Protein AF-0000000083340464 (afdb_homodimer)

Secondary structure (DSSP, 8-state):
----------PPEEEEE-S-HHHHHHHHHHHHHTT-EEEEESSHHHHHHHHHHS--SEEEEES--TTSTTSSHHHHHHHHHHHHH-TTSEEEEEE-S-HHHHHHHHHHTT-SEEEESSPPHHHHHHHHHHHHHHHHHHHHIIIII-EEEEEEEEETTSTTHHHHHHHHHHHHHHHHHHTTT-HHHHHHHHT--HHHHHHHHHHHT-----/----------PPEEEEE-S-HHHHHHHHHHHHHTT-EEEEESSHHHHHHHHHHS--SEEEEES--TTSTTSSHHHHHHHHHHHHH-TTSEEEEEE-S-HHHHHHHHHHTT-SEEEESSPPHHHHHHHHHHHHHHHHHHHHIIIII-EEEEEEEEETTSTTHHHHHHHHHHHHHHHHHHTTT-HHHHHHHHT--HHHHHHHHHHHT-----

Nearest PDB structures (foldseek):
  5m7p-assembly1_A  TM=7.032E-01  e=2.069E-09  Brucella abortus str. 2308 A
  5m7o-assembly1_A  TM=7.771E-01  e=8.659E-09  Brucella abortus str. 2308 A
  5m7n-assembly1_A  TM=7.773E-01  e=1.099E-08  Brucella abortus str. 2308 A
  7cci-assembly1_A  TM=8.275E-01  e=5.982E-07  Acinetobacter baumannii
  7qzo-assembly1_A  TM=8.205E-01  e=2.359E-06  Pseudomonas aeruginosa

Structure (mmCIF, N/CA/C/O backbone):
data_AF-0000000083340464-model_v1
#
loop_
_entity.id
_entity.type
_entity.pdbx_description
1 polymer 'Response regulator'
#
loop_
_atom_site.group_PDB
_atom_site.id
_atom_site.type_symbol
_atom_site.label_atom_id
_atom_site.label_alt_id
_atom_site.label_comp_id
_atom_site.label_asym_id
_atom_site.label_entity_id
_atom_site.label_seq_id
_atom_site.pdbx_PDB_ins_code
_atom_site.Cartn_x
_atom_site.Cartn_y
_atom_site.Cartn_z
_atom_site.occupancy
_atom_site.B_iso_or_equiv
_atom_site.auth_seq_id
_atom_site.auth_comp_id
_atom_site.auth_asym_id
_atom_site.auth_atom_id
_atom_site.pdbx_PDB_model_num
ATOM 1 N N . MET A 1 1 ? -14.797 1.059 -47.469 1 30.67 1 MET A N 1
ATOM 2 C CA . MET A 1 1 ? -13.609 0.637 -46.719 1 30.67 1 MET A CA 1
ATOM 3 C C . MET A 1 1 ? -13.883 0.568 -45.219 1 30.67 1 MET A C 1
ATOM 5 O O . MET A 1 1 ? -14.227 1.576 -44.594 1 30.67 1 MET A O 1
ATOM 9 N N . ARG A 1 2 ? -14.383 -0.625 -44.656 1 30.91 2 ARG A N 1
ATOM 10 C CA . ARG A 1 2 ? -15.062 -0.933 -43.406 1 30.91 2 ARG A CA 1
ATOM 11 C C . ARG A 1 2 ? -14.148 -0.709 -42.219 1 30.91 2 ARG A C 1
ATOM 13 O O . ARG A 1 2 ? -13.055 -1.275 -42.156 1 30.91 2 ARG A O 1
ATOM 20 N N . VAL A 1 3 ? -14.125 0.459 -41.594 1 32.47 3 VAL A N 1
ATOM 21 C CA . VAL A 1 3 ? -13.391 0.96 -40.438 1 32.47 3 VAL A CA 1
ATOM 22 C C . VAL A 1 3 ? -13.609 0.028 -39.25 1 32.47 3 VAL A C 1
ATOM 24 O O . VAL A 1 3 ? -14.711 -0.052 -38.688 1 32.47 3 VAL A O 1
ATOM 27 N N . THR A 1 4 ? -13.328 -1.25 -39.281 1 31.09 4 THR A N 1
ATOM 28 C CA . THR A 1 4 ? -13.523 -2.193 -38.188 1 31.09 4 THR A CA 1
ATOM 29 C C . THR A 1 4 ? -12.773 -1.744 -36.938 1 31.09 4 THR A C 1
ATOM 31 O O . THR A 1 4 ? -11.578 -2.023 -36.781 1 31.09 4 THR A O 1
ATOM 34 N N . LYS A 1 5 ? -12.742 -0.488 -36.562 1 34.06 5 LYS A N 1
ATOM 35 C CA . LYS A 1 5 ? -12.102 -0.04 -35.312 1 34.06 5 LYS A CA 1
ATOM 36 C C . LYS A 1 5 ? -12.453 -0.958 -34.156 1 34.06 5 LYS A C 1
ATOM 38 O O . LYS A 1 5 ? -12.719 -0.489 -33.031 1 34.06 5 LYS A O 1
ATOM 43 N N . PHE A 1 6 ? -13.039 -2.162 -34.312 1 34.94 6 PHE A N 1
ATOM 44 C CA . PHE A 1 6 ? -13.445 -2.871 -33.094 1 34.94 6 PHE A CA 1
ATOM 45 C C . PHE A 1 6 ? -12.312 -2.896 -32.062 1 34.94 6 PHE A C 1
ATOM 47 O O . PHE A 1 6 ? -11.336 -3.629 -32.25 1 34.94 6 PHE A O 1
ATOM 54 N N . GLY A 1 7 ? -11.656 -1.987 -31.719 1 39.31 7 GLY A N 1
ATOM 55 C CA . GLY A 1 7 ? -10.664 -1.968 -30.641 1 39.31 7 GLY A CA 1
ATOM 56 C C . GLY A 1 7 ? -11.023 -2.875 -29.484 1 39.31 7 GLY A C 1
ATOM 57 O O . GLY A 1 7 ? -11.945 -2.578 -28.719 1 39.31 7 GLY A O 1
ATOM 58 N N . TRP A 1 8 ? -11.062 -4.223 -29.391 1 41.44 8 TRP A N 1
ATOM 59 C CA . TRP A 1 8 ? -11.438 -5.312 -28.5 1 41.44 8 TRP A CA 1
ATOM 60 C C . TRP A 1 8 ? -11.023 -4.996 -27.062 1 41.44 8 TRP A C 1
ATOM 62 O O . TRP A 1 8 ? -9.836 -4.855 -26.766 1 41.44 8 TRP A O 1
ATOM 72 N N . SER A 1 9 ? -11.594 -4.098 -26.375 1 53.41 9 SER A N 1
ATOM 73 C CA . SER A 1 9 ? -11.477 -3.836 -24.938 1 53.41 9 SER A CA 1
ATOM 74 C C . SER A 1 9 ? -11.242 -5.125 -24.172 1 53.41 9 SER A C 1
ATOM 76 O O . SER A 1 9 ? -12.086 -6.023 -24.172 1 53.41 9 SER A O 1
ATOM 78 N N . LEU A 1 10 ? -10.094 -5.801 -24.094 1 69.94 10 LEU A N 1
ATOM 79 C CA . LEU A 1 10 ? -9.734 -7.105 -23.547 1 69.94 10 LEU A CA 1
ATOM 80 C C . LEU A 1 10 ? -10.305 -7.289 -22.141 1 69.94 10 LEU A C 1
ATOM 82 O O . LEU A 1 10 ? -10.266 -6.363 -21.328 1 69.94 10 LEU A O 1
ATOM 86 N N . ILE A 1 11 ? -11.32 -8.203 -22.047 1 87.5 11 ILE A N 1
ATOM 87 C CA . ILE A 1 11 ? -11.953 -8.594 -20.797 1 87.5 11 ILE A CA 1
ATOM 88 C C . ILE A 1 11 ? -10.883 -8.922 -19.766 1 87.5 11 ILE A C 1
ATOM 90 O O . ILE A 1 11 ? -9.945 -9.672 -20.047 1 87.5 11 ILE A O 1
ATOM 94 N N . VAL A 1 12 ? -11.008 -8.281 -18.641 1 94.94 12 VAL A N 1
ATOM 95 C CA . VAL A 1 12 ? -10.031 -8.477 -17.578 1 94.94 12 VAL A CA 1
ATOM 96 C C . VAL A 1 12 ? -10.258 -9.828 -16.906 1 94.94 12 VAL A C 1
ATOM 98 O O . VAL A 1 12 ? -11.375 -10.141 -16.5 1 94.94 12 VAL A O 1
ATOM 101 N N . LYS A 1 13 ? -9.234 -10.625 -16.891 1 97.25 13 LYS A N 1
ATOM 102 C CA . LYS A 1 13 ? -9.281 -11.898 -16.188 1 97.25 13 LYS A CA 1
ATOM 103 C C . LYS A 1 13 ? -9.047 -11.711 -14.688 1 97.25 13 LYS A C 1
ATOM 105 O O . LYS A 1 13 ? -8.156 -10.953 -14.289 1 97.25 13 LYS A O 1
ATOM 110 N N . VAL A 1 14 ? -9.883 -12.359 -13.883 1 98.25 14 VAL A N 1
ATOM 111 C CA . VAL A 1 14 ? -9.734 -12.352 -12.43 1 98.25 14 VAL A CA 1
ATOM 112 C C . VAL A 1 14 ? -9.617 -13.781 -11.914 1 98.25 14 VAL A C 1
ATOM 114 O O . VAL A 1 14 ? -10.461 -14.633 -12.219 1 98.25 14 VAL A O 1
ATOM 117 N N . LEU A 1 15 ? -8.523 -14.062 -11.188 1 98.56 15 LEU A N 1
ATOM 118 C CA . LEU A 1 15 ? -8.359 -15.391 -10.602 1 98.56 15 LEU A CA 1
ATOM 119 C C . LEU A 1 15 ? -9.109 -15.5 -9.281 1 98.56 15 LEU A C 1
ATOM 121 O O . LEU A 1 15 ? -8.984 -14.633 -8.414 1 98.56 15 LEU A O 1
ATOM 125 N N . ILE A 1 16 ? -9.938 -16.5 -9.203 1 98.31 16 ILE A N 1
ATOM 126 C CA . ILE A 1 16 ? -10.625 -16.844 -7.961 1 98.31 16 ILE A CA 1
ATOM 127 C C . ILE A 1 16 ? -10.023 -18.109 -7.363 1 98.31 16 ILE A C 1
ATOM 129 O O . ILE A 1 16 ? -9.961 -19.141 -8.023 1 98.31 16 ILE A O 1
ATOM 133 N N . VAL A 1 17 ? -9.586 -18 -6.078 1 97.88 17 VAL A N 1
ATOM 134 C CA . VAL A 1 17 ? -9.008 -19.156 -5.383 1 97.88 17 VAL A CA 1
ATOM 135 C C . VAL A 1 17 ? -9.883 -19.516 -4.184 1 97.88 17 VAL A C 1
ATOM 137 O O . VAL A 1 17 ? -9.938 -18.781 -3.197 1 97.88 17 VAL A O 1
ATOM 140 N N . ASP A 1 18 ? -10.531 -20.609 -4.277 1 96.06 18 ASP A N 1
ATOM 141 C CA . ASP A 1 18 ? -11.453 -21.078 -3.248 1 96.06 18 ASP A CA 1
ATOM 142 C C . ASP A 1 18 ? -11.719 -22.578 -3.395 1 96.06 18 ASP A C 1
ATOM 144 O O . ASP A 1 18 ? -11.984 -23.062 -4.496 1 96.06 18 ASP A O 1
ATOM 148 N N . ASP A 1 19 ? -11.664 -23.25 -2.248 1 95.19 19 ASP A N 1
ATOM 149 C CA . ASP A 1 19 ? -11.828 -24.688 -2.332 1 95.19 19 ASP A CA 1
ATOM 150 C C . ASP A 1 19 ? -13.305 -25.078 -2.412 1 95.19 19 ASP A C 1
ATOM 152 O O . ASP A 1 19 ? -13.641 -26.188 -2.801 1 95.19 19 ASP A O 1
ATOM 156 N N . ASP A 1 20 ? -14.203 -24.203 -2.018 1 93.88 20 ASP A N 1
ATOM 157 C CA . ASP A 1 20 ? -15.641 -24.484 -2.037 1 93.88 20 ASP A CA 1
ATOM 158 C C . ASP A 1 20 ? -16.234 -24.156 -3.402 1 93.88 20 ASP A C 1
ATOM 160 O O . ASP A 1 20 ? -16.391 -23 -3.762 1 93.88 20 ASP A O 1
ATOM 164 N N . PRO A 1 21 ? -16.672 -25.203 -4.109 1 95.81 21 PRO A N 1
ATOM 165 C CA . PRO A 1 21 ? -17.156 -24.953 -5.469 1 95.81 21 PRO A CA 1
ATOM 166 C C . PRO A 1 21 ? -18.391 -24.062 -5.496 1 95.81 21 PRO A C 1
ATOM 168 O O . PRO A 1 21 ? -18.594 -23.297 -6.449 1 95.81 21 PRO A O 1
ATOM 171 N N . ALA A 1 22 ? -19.203 -24.094 -4.48 1 94.81 22 ALA A N 1
ATOM 172 C CA . ALA A 1 22 ? -20.406 -23.266 -4.434 1 94.81 22 ALA A CA 1
ATOM 173 C C . ALA A 1 22 ? -20.047 -21.781 -4.285 1 94.81 22 ALA A C 1
ATOM 175 O O . ALA A 1 22 ? -20.578 -20.938 -5.004 1 94.81 22 ALA A O 1
ATOM 176 N N . LEU A 1 23 ? -19.156 -21.5 -3.365 1 92 23 LEU A N 1
ATOM 177 C CA . LEU A 1 23 ? -18.734 -20.125 -3.15 1 92 23 LEU A CA 1
ATOM 178 C C . LEU A 1 23 ? -17.969 -19.609 -4.359 1 92 23 LEU A C 1
ATOM 180 O O . LEU A 1 23 ? -18.172 -18.469 -4.789 1 92 23 LEU A O 1
ATOM 184 N N . ARG A 1 24 ? -17.047 -20.438 -4.871 1 95.12 24 ARG A N 1
ATOM 185 C CA . ARG A 1 24 ? -16.266 -20.062 -6.047 1 95.12 24 ARG A CA 1
ATOM 186 C C . ARG A 1 24 ? -17.188 -19.75 -7.227 1 95.12 24 ARG A C 1
ATOM 188 O O . ARG A 1 24 ? -16.969 -18.75 -7.934 1 95.12 24 ARG A O 1
ATOM 195 N N . GLY A 1 25 ? -18.219 -20.547 -7.395 1 95.25 25 GLY A N 1
ATOM 196 C CA . GLY A 1 25 ? -19.188 -20.328 -8.453 1 95.25 25 GLY A CA 1
ATOM 197 C C . GLY A 1 25 ? -19.969 -19.047 -8.281 1 95.25 25 GLY A C 1
ATOM 198 O O . GLY A 1 25 ? -20.219 -18.328 -9.25 1 95.25 25 GLY A O 1
ATOM 199 N N . MET A 1 26 ? -20.375 -18.75 -7.098 1 93.81 26 MET A N 1
ATOM 200 C CA . MET A 1 26 ? -21.109 -17.516 -6.797 1 93.81 26 MET A CA 1
ATOM 201 C C . MET A 1 26 ? -20.266 -16.297 -7.121 1 93.81 26 MET A C 1
ATOM 203 O O . MET A 1 26 ? -20.75 -15.344 -7.738 1 93.81 26 MET A O 1
ATOM 207 N N . VAL A 1 27 ? -19.016 -16.344 -6.723 1 95.5 27 VAL A N 1
ATOM 208 C CA . VAL A 1 27 ? -18.109 -15.227 -7 1 95.5 27 VAL A CA 1
ATOM 209 C C . VAL A 1 27 ? -17.891 -15.102 -8.508 1 95.5 27 VAL A C 1
ATOM 211 O O . VAL A 1 27 ? -17.906 -14 -9.055 1 95.5 27 VAL A O 1
ATOM 214 N N . ALA A 1 28 ? -17.719 -16.234 -9.172 1 96.94 28 ALA A N 1
ATOM 215 C CA . ALA A 1 28 ? -17.516 -16.25 -10.625 1 96.94 28 ALA A CA 1
ATOM 216 C C . ALA A 1 28 ? -18.703 -15.602 -11.344 1 96.94 28 ALA A C 1
ATOM 218 O O . ALA A 1 28 ? -18.5 -14.789 -12.25 1 96.94 28 ALA A O 1
ATOM 219 N N . LEU A 1 29 ? -19.844 -15.93 -10.922 1 95.19 29 LEU A N 1
ATOM 220 C CA . LEU A 1 29 ? -21.047 -15.359 -11.531 1 95.19 29 LEU A CA 1
ATOM 221 C C . LEU A 1 29 ? -21.109 -13.852 -11.32 1 95.19 29 LEU A C 1
ATOM 223 O O . LEU A 1 29 ? -21.422 -13.102 -12.25 1 95.19 29 LEU A O 1
ATOM 227 N N . SER A 1 30 ? -20.797 -13.484 -10.117 1 93.38 30 SER A N 1
ATOM 228 C CA . SER A 1 30 ? -20.781 -12.055 -9.812 1 93.38 30 SER A CA 1
ATOM 229 C C . SER A 1 30 ? -19.781 -11.32 -10.711 1 93.38 30 SER A C 1
ATOM 231 O O . SER A 1 30 ? -20.078 -10.219 -11.188 1 93.38 30 SER A O 1
ATOM 233 N N . LEU A 1 31 ? -18.625 -11.922 -10.969 1 94.94 31 LEU A N 1
ATOM 234 C CA . LEU A 1 31 ? -17.594 -11.328 -11.812 1 94.94 31 LEU A CA 1
ATOM 235 C C . LEU A 1 31 ? -18.062 -11.234 -13.266 1 94.94 31 LEU A C 1
ATOM 237 O O . LEU A 1 31 ? -17.891 -10.203 -13.914 1 94.94 31 LEU A O 1
ATOM 241 N N . GLU A 1 32 ? -18.641 -12.242 -13.711 1 95.06 32 GLU A N 1
ATOM 242 C CA . GLU A 1 32 ? -19.141 -12.258 -15.086 1 95.06 32 GLU A CA 1
ATOM 243 C C . GLU A 1 32 ? -20.188 -11.164 -15.305 1 95.06 32 GLU A C 1
ATOM 245 O O . GLU A 1 32 ? -20.156 -10.461 -16.312 1 95.06 32 GLU A O 1
ATOM 250 N N . LEU A 1 33 ? -21.047 -11.031 -14.359 1 91.38 33 LEU A N 1
ATOM 251 C CA . LEU A 1 33 ? -22.078 -10.016 -14.445 1 91.38 33 LEU A CA 1
ATOM 252 C C . LEU A 1 33 ? -21.484 -8.617 -14.469 1 91.38 33 LEU A C 1
ATOM 254 O O . LEU A 1 33 ? -22.062 -7.699 -15.07 1 91.38 33 LEU A O 1
ATOM 258 N N . ALA A 1 34 ? -20.344 -8.555 -13.898 1 90.25 34 ALA A N 1
ATOM 259 C CA . ALA A 1 34 ? -19.672 -7.254 -13.844 1 90.25 34 ALA A CA 1
ATOM 260 C C . ALA A 1 34 ? -18.797 -7.039 -15.062 1 90.25 34 ALA A C 1
ATOM 262 O O . ALA A 1 34 ? -18.172 -5.98 -15.211 1 90.25 34 ALA A O 1
ATOM 263 N N . GLY A 1 35 ? -18.688 -8.023 -15.953 1 92.88 35 GLY A N 1
ATOM 264 C CA . GLY A 1 35 ? -17.953 -7.859 -17.203 1 92.88 35 GLY A CA 1
ATOM 265 C C . GLY A 1 35 ? -16.531 -8.383 -17.141 1 92.88 35 GLY A C 1
ATOM 266 O O . GLY A 1 35 ? -15.688 -8.016 -17.953 1 92.88 35 GLY A O 1
ATOM 267 N N . TYR A 1 36 ? -16.219 -9.211 -16.109 1 96.06 36 TYR A N 1
ATOM 268 C CA . TYR A 1 36 ? -14.906 -9.812 -15.977 1 96.06 36 TYR A CA 1
ATOM 269 C C . TYR A 1 36 ? -14.93 -11.273 -16.422 1 96.06 36 TYR A C 1
ATOM 271 O O . TYR A 1 36 ? -16 -11.859 -16.594 1 96.06 36 TYR A O 1
ATOM 279 N N . GLU A 1 37 ? -13.789 -11.758 -16.703 1 97.25 37 GLU A N 1
ATOM 280 C CA . GLU A 1 37 ? -13.641 -13.18 -16.984 1 97.25 37 GLU A CA 1
ATOM 281 C C . GLU A 1 37 ? -13.055 -13.922 -15.789 1 97.25 37 GLU A C 1
ATOM 283 O O . GLU A 1 37 ? -11.859 -13.797 -15.5 1 97.25 37 GLU A O 1
ATOM 288 N N . PRO A 1 38 ? -13.859 -14.758 -15.141 1 97.88 38 PRO A N 1
ATOM 289 C CA . PRO A 1 38 ? -13.336 -15.492 -13.984 1 97.88 38 PRO A CA 1
ATOM 290 C C . PRO A 1 38 ? -12.508 -16.703 -14.383 1 97.88 38 PRO A C 1
ATOM 292 O O . PRO A 1 38 ? -12.906 -17.469 -15.273 1 97.88 38 PRO A O 1
ATOM 295 N N . ILE A 1 39 ? -11.336 -16.828 -13.852 1 98.38 39 ILE A N 1
ATOM 296 C CA . ILE A 1 39 ? -10.508 -18.016 -13.867 1 98.38 39 ILE A CA 1
ATOM 297 C C . ILE A 1 39 ? -10.477 -18.641 -12.477 1 98.38 39 ILE A C 1
ATOM 299 O O . ILE A 1 39 ? -10.312 -17.938 -11.477 1 98.38 39 ILE A O 1
ATOM 303 N N . GLU A 1 40 ? -10.656 -19.938 -12.414 1 98.25 40 GLU A N 1
ATOM 304 C CA . GLU A 1 40 ? -10.906 -20.547 -11.117 1 98.25 40 GLU A CA 1
ATOM 305 C C . GLU A 1 40 ? -9.773 -21.484 -10.727 1 98.25 40 GLU A C 1
ATOM 307 O O . GLU A 1 40 ? -9.242 -22.219 -11.57 1 98.25 40 GLU A O 1
ATOM 312 N N . ALA A 1 41 ? -9.359 -21.469 -9.461 1 98.12 41 ALA A N 1
ATOM 313 C CA . ALA A 1 41 ? -8.453 -22.406 -8.812 1 98.12 41 ALA A CA 1
ATOM 314 C C . ALA A 1 41 ? -9.039 -22.922 -7.496 1 98.12 41 ALA A C 1
ATOM 316 O O . ALA A 1 41 ? -9.641 -22.156 -6.738 1 98.12 41 ALA A O 1
ATOM 317 N N . GLU A 1 42 ? -8.828 -24.188 -7.207 1 97.06 42 GLU A N 1
ATOM 318 C CA . GLU A 1 42 ? -9.531 -24.797 -6.078 1 97.06 42 GLU A CA 1
ATOM 319 C C . GLU A 1 42 ? -8.578 -25.047 -4.91 1 97.06 42 GLU A C 1
ATOM 321 O O . GLU A 1 42 ? -8.977 -25.609 -3.891 1 97.06 42 GLU A O 1
ATOM 326 N N . SER A 1 43 ? -7.301 -24.703 -5.121 1 96.31 43 SER A N 1
ATOM 327 C CA . SER A 1 43 ? -6.285 -24.938 -4.098 1 96.31 43 SER A CA 1
ATOM 328 C C . SER A 1 43 ? -5.094 -24 -4.281 1 96.31 43 SER A C 1
ATOM 330 O O . SER A 1 43 ? -4.977 -23.328 -5.305 1 96.31 43 SER A O 1
ATOM 332 N N . ARG A 1 44 ? -4.262 -23.938 -3.252 1 96.81 44 ARG A N 1
ATOM 333 C CA . ARG A 1 44 ? -3.014 -23.188 -3.326 1 96.81 44 ARG A CA 1
ATOM 334 C C . ARG A 1 44 ? -2.191 -23.609 -4.539 1 96.81 44 ARG A C 1
ATOM 336 O O . ARG A 1 44 ? -1.72 -22.766 -5.301 1 96.81 44 ARG A O 1
ATOM 343 N N . LEU A 1 45 ? -2.031 -24.906 -4.707 1 96.12 45 LEU A N 1
ATOM 344 C CA . LEU A 1 45 ? -1.202 -25.422 -5.785 1 96.12 45 LEU A CA 1
ATOM 345 C C . LEU A 1 45 ? -1.773 -25.031 -7.145 1 96.12 45 LEU A C 1
ATOM 347 O O . LEU A 1 45 ? -1.041 -24.578 -8.023 1 96.12 45 LEU A O 1
ATOM 351 N N . SER A 1 46 ? -3.066 -25.234 -7.289 1 97.38 46 SER A N 1
ATOM 352 C CA . SER A 1 46 ? -3.719 -24.875 -8.547 1 97.38 46 SER A CA 1
ATOM 353 C C . SER A 1 46 ? -3.619 -23.375 -8.805 1 97.38 46 SER A C 1
ATOM 355 O O . SER A 1 46 ? -3.459 -22.953 -9.945 1 97.38 46 SER A O 1
ATOM 357 N N . ALA A 1 47 ? -3.764 -22.578 -7.766 1 98.12 47 ALA A N 1
ATOM 358 C CA . ALA A 1 47 ? -3.65 -21.125 -7.887 1 98.12 47 ALA A CA 1
ATOM 359 C C . ALA A 1 47 ? -2.27 -20.719 -8.398 1 98.12 47 ALA A C 1
ATOM 361 O O . ALA A 1 47 ? -2.15 -19.969 -9.359 1 98.12 47 ALA A O 1
ATOM 362 N N . ILE A 1 48 ? -1.221 -21.266 -7.793 1 96.19 48 ILE A N 1
ATOM 363 C CA . ILE A 1 48 ? 0.151 -20.906 -8.141 1 96.19 48 ILE A CA 1
ATOM 364 C C . ILE A 1 48 ? 0.451 -21.375 -9.57 1 96.19 48 ILE A C 1
ATOM 366 O O . ILE A 1 48 ? 1.064 -20.625 -10.344 1 96.19 48 ILE A O 1
ATOM 370 N N . ASP A 1 49 ? -0.018 -22.594 -9.906 1 96.81 49 ASP A N 1
ATOM 371 C CA . ASP A 1 49 ? 0.147 -23.094 -11.266 1 96.81 49 ASP A CA 1
ATOM 372 C C . ASP A 1 49 ? -0.492 -22.141 -12.281 1 96.81 49 ASP A C 1
ATOM 374 O O . ASP A 1 49 ? 0.113 -21.828 -13.305 1 96.81 49 ASP A O 1
ATOM 378 N N . THR A 1 50 ? -1.69 -21.703 -12 1 97.62 50 THR A N 1
ATOM 379 C CA . THR A 1 50 ? -2.414 -20.812 -12.891 1 97.62 50 THR A CA 1
ATOM 380 C C . THR A 1 50 ? -1.691 -19.469 -13.008 1 97.62 50 THR A C 1
ATOM 382 O O . THR A 1 50 ? -1.571 -18.922 -14.109 1 97.62 50 THR A O 1
ATOM 385 N N . LEU A 1 51 ? -1.166 -18.953 -11.898 1 95.5 51 LEU A N 1
ATOM 386 C CA . LEU A 1 51 ? -0.457 -17.672 -11.852 1 95.5 51 LEU A CA 1
ATOM 387 C C . LEU A 1 51 ? 0.835 -17.75 -12.656 1 95.5 51 LEU A C 1
ATOM 389 O O . LEU A 1 51 ? 1.306 -16.734 -13.172 1 95.5 51 LEU A O 1
ATOM 393 N N . GLN A 1 52 ? 1.393 -18.906 -12.75 1 91.56 52 GLN A N 1
ATOM 394 C CA . GLN A 1 52 ? 2.621 -19.094 -13.516 1 91.56 52 GLN A CA 1
ATOM 395 C C . GLN A 1 52 ? 2.336 -19.125 -15.016 1 91.56 52 GLN A C 1
ATOM 397 O O . GLN A 1 52 ? 3.23 -18.891 -15.828 1 91.56 52 GLN A O 1
ATOM 402 N N . GLN A 1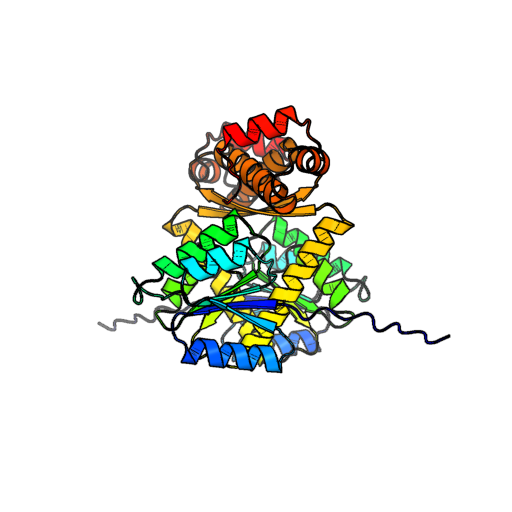 53 ? 1.091 -19.406 -15.406 1 93.19 53 GLN A N 1
ATOM 403 C CA . GLN A 1 53 ? 0.746 -19.609 -16.812 1 93.19 53 GLN A CA 1
ATOM 404 C C . GLN A 1 53 ? 0.081 -18.375 -17.406 1 93.19 53 GLN A C 1
ATOM 406 O O . GLN A 1 53 ? 0.095 -18.172 -18.609 1 93.19 53 GLN A O 1
ATOM 411 N N . MET A 1 54 ? -0.509 -17.641 -16.5 1 92.88 54 MET A N 1
ATOM 412 C CA . MET A 1 54 ? -1.297 -16.5 -16.953 1 92.88 54 MET A CA 1
ATOM 413 C C . MET A 1 54 ? -1.076 -15.297 -16.047 1 92.88 54 MET A C 1
ATOM 415 O O . MET A 1 54 ? -0.871 -15.438 -14.844 1 92.88 54 MET A O 1
ATOM 419 N N . ASP A 1 55 ? -1.212 -14.141 -16.625 1 91.75 55 ASP A N 1
ATOM 420 C CA . ASP A 1 55 ? -1.073 -12.906 -15.867 1 91.75 55 ASP A CA 1
ATOM 421 C C . ASP A 1 55 ? -2.428 -12.43 -15.344 1 91.75 55 ASP A C 1
ATOM 423 O O . ASP A 1 55 ? -3.434 -12.508 -16.047 1 91.75 55 ASP A O 1
ATOM 427 N N . PHE A 1 56 ? -2.443 -12.008 -14.164 1 97.19 56 PHE A N 1
ATOM 428 C CA . PHE A 1 56 ? -3.645 -11.445 -13.555 1 97.19 56 PHE A CA 1
ATOM 429 C C . PHE A 1 56 ? -3.357 -10.078 -12.953 1 97.19 56 PHE A C 1
ATOM 431 O O . PHE A 1 56 ? -2.252 -9.82 -12.477 1 97.19 56 PHE A O 1
ATOM 438 N N . LYS A 1 57 ? -4.395 -9.242 -13.008 1 97.25 57 LYS A N 1
ATOM 439 C CA . LYS A 1 57 ? -4.309 -7.957 -12.32 1 97.25 57 LYS A CA 1
ATOM 440 C C . LYS A 1 57 ? -4.848 -8.062 -10.898 1 97.25 57 LYS A C 1
ATOM 442 O O . LYS A 1 57 ? -4.359 -7.379 -9.992 1 97.25 57 LYS A O 1
ATOM 447 N N . VAL A 1 58 ? -5.832 -8.922 -10.781 1 98.12 58 VAL A N 1
ATOM 448 C CA . VAL A 1 58 ? -6.504 -9.062 -9.492 1 98.12 58 VAL A CA 1
ATOM 449 C C . VAL A 1 58 ? -6.746 -10.539 -9.195 1 98.12 58 VAL A C 1
ATOM 451 O O . VAL A 1 58 ? -7.086 -11.312 -10.094 1 98.12 58 VAL A O 1
ATOM 454 N N . VAL A 1 59 ? -6.562 -10.906 -7.938 1 98.38 59 VAL A N 1
ATOM 455 C CA . VAL A 1 59 ? -6.859 -12.242 -7.418 1 98.38 59 VAL A CA 1
ATOM 456 C C . VAL A 1 59 ? -7.824 -12.133 -6.238 1 98.38 59 VAL A C 1
ATOM 458 O O . VAL A 1 59 ? -7.656 -11.273 -5.371 1 98.38 59 VAL A O 1
ATOM 461 N N . VAL A 1 60 ? -8.867 -12.906 -6.27 1 97.81 60 VAL A N 1
ATOM 462 C CA . VAL A 1 60 ? -9.75 -13.086 -5.121 1 97.81 60 VAL A CA 1
ATOM 463 C C . VAL A 1 60 ? -9.398 -14.383 -4.395 1 97.81 60 VAL A C 1
ATOM 465 O O . VAL A 1 60 ? -9.453 -15.461 -4.984 1 97.81 60 VAL A O 1
ATOM 468 N N . LEU A 1 61 ? -9.094 -14.273 -3.111 1 97.12 61 LEU A N 1
ATOM 469 C CA . LEU A 1 61 ? -8.422 -15.383 -2.439 1 97.12 61 LEU A CA 1
ATOM 470 C C . LEU A 1 61 ? -9.133 -15.734 -1.136 1 97.12 61 LEU A C 1
ATOM 472 O O . LEU A 1 61 ? -9.273 -14.883 -0.254 1 97.12 61 LEU A O 1
ATOM 476 N N . ASP A 1 62 ? -9.594 -16.953 -1.021 1 93.56 62 ASP A N 1
ATOM 477 C CA . ASP A 1 62 ? -10.023 -17.5 0.262 1 93.56 62 ASP A CA 1
ATOM 478 C C . ASP A 1 62 ? -8.82 -17.875 1.126 1 93.56 62 ASP A C 1
ATOM 480 O O . ASP A 1 62 ? -7.926 -18.594 0.669 1 93.56 62 ASP A O 1
ATOM 484 N N . MET A 1 63 ? -8.797 -17.547 2.395 1 90.5 63 MET A N 1
ATOM 485 C CA . MET A 1 63 ? -7.656 -17.797 3.27 1 90.5 63 MET A CA 1
ATOM 486 C C . MET A 1 63 ? -7.688 -19.234 3.803 1 90.5 63 MET A C 1
ATOM 488 O O . MET A 1 63 ? -6.641 -19.812 4.094 1 90.5 63 MET A O 1
ATOM 492 N N . GLY A 1 64 ? -8.875 -19.656 4.012 1 88.94 64 GLY A N 1
ATOM 493 C CA . GLY A 1 64 ? -9.016 -21 4.551 1 88.94 64 GLY A CA 1
ATOM 494 C C . GLY A 1 64 ? -9.289 -22.047 3.486 1 88.94 64 GLY A C 1
ATOM 495 O O . GLY A 1 64 ? -10.367 -22.062 2.887 1 88.94 64 GLY A O 1
ATOM 496 N N . MET A 1 65 ? -8.258 -22.891 3.199 1 90.81 65 MET A N 1
ATOM 497 C CA . MET A 1 65 ? -8.398 -23.969 2.219 1 90.81 65 MET A CA 1
ATOM 498 C C . MET A 1 65 ? -7.734 -25.25 2.713 1 90.81 65 MET A C 1
ATOM 500 O O . MET A 1 65 ? -6.832 -25.203 3.549 1 90.81 65 MET A O 1
ATOM 504 N N . PRO A 1 66 ? -8.25 -26.375 2.242 1 91 66 PRO A N 1
ATOM 505 C CA . PRO A 1 66 ? -7.566 -27.625 2.578 1 91 66 PRO A CA 1
ATOM 506 C C . PRO A 1 66 ? -6.102 -27.641 2.141 1 91 66 PRO A C 1
ATOM 508 O O . PRO A 1 66 ? -5.73 -26.938 1.197 1 91 66 PRO A O 1
ATOM 511 N N . PRO A 1 67 ? -5.379 -28.438 2.867 1 90.31 67 PRO A N 1
ATOM 512 C CA . PRO A 1 67 ? -5.652 -29.391 3.953 1 90.31 67 PRO A CA 1
ATOM 513 C C . PRO A 1 67 ? -5.82 -28.703 5.305 1 90.31 67 PRO A C 1
ATOM 515 O O . PRO A 1 67 ? -6.195 -29.344 6.289 1 90.31 67 PRO A O 1
ATOM 518 N N . HIS A 1 68 ? -5.543 -27.375 5.363 1 84.12 68 HIS A N 1
ATOM 519 C CA . HIS A 1 68 ? -5.707 -26.672 6.629 1 84.12 68 HIS A CA 1
ATOM 520 C C . HIS A 1 68 ? -6.883 -25.703 6.566 1 84.12 68 HIS A C 1
ATOM 522 O O . HIS A 1 68 ? -6.699 -24.484 6.711 1 84.12 68 HIS A O 1
ATOM 528 N N . GLU A 1 69 ? -8.039 -26.141 6.539 1 82 69 GLU A N 1
ATOM 529 C CA . GLU A 1 69 ? -9.227 -25.328 6.258 1 82 69 GLU A CA 1
ATOM 530 C C . GLU A 1 69 ? -9.555 -24.406 7.426 1 82 69 GLU A C 1
ATOM 532 O O . GLU A 1 69 ? -10.242 -23.406 7.25 1 82 69 GLU A O 1
ATOM 537 N N . HIS A 1 70 ? -9.055 -24.781 8.594 1 81.12 70 HIS A N 1
ATOM 538 C CA . HIS A 1 70 ? -9.375 -24 9.781 1 81.12 70 HIS A CA 1
ATOM 539 C C . HIS A 1 70 ? -8.25 -23.031 10.109 1 81.12 70 HIS A C 1
ATOM 541 O O . HIS A 1 70 ? -8.266 -22.375 11.164 1 81.12 70 HIS A O 1
ATOM 547 N N . SER A 1 71 ? -7.312 -23.016 9.242 1 85.88 71 SER A N 1
ATOM 548 C CA . SER A 1 71 ? -6.227 -22.047 9.375 1 85.88 71 SER A CA 1
ATOM 549 C C . SER A 1 71 ? -6.012 -21.266 8.078 1 85.88 71 SER A C 1
ATOM 551 O O . SER A 1 71 ? -6.57 -21.625 7.035 1 85.88 71 SER A O 1
ATOM 553 N N . ALA A 1 72 ? -5.301 -20.188 8.148 1 90.06 72 ALA A N 1
ATOM 554 C CA . ALA A 1 72 ? -5.078 -19.328 6.988 1 90.06 72 ALA A CA 1
ATOM 555 C C . ALA A 1 72 ? -3.801 -19.719 6.25 1 90.06 72 ALA A C 1
ATOM 557 O O . ALA A 1 72 ? -3.354 -19.016 5.348 1 90.06 72 ALA A O 1
ATOM 558 N N . ASP A 1 73 ? -3.209 -20.875 6.535 1 91.12 73 ASP A N 1
ATOM 559 C CA . ASP A 1 73 ? -1.875 -21.234 6.074 1 91.12 73 ASP A CA 1
ATOM 560 C C . ASP A 1 73 ? -1.819 -21.297 4.547 1 91.12 73 ASP A C 1
ATOM 562 O O . ASP A 1 73 ? -0.887 -20.766 3.936 1 91.12 73 ASP A O 1
ATOM 566 N N . GLU A 1 74 ? -2.793 -21.891 3.955 1 93.06 74 GLU A N 1
ATOM 567 C CA . GLU A 1 74 ? -2.783 -22.047 2.504 1 93.06 74 GLU A CA 1
ATOM 568 C C . GLU A 1 74 ? -2.943 -20.703 1.802 1 93.06 74 GLU A C 1
ATOM 570 O O . GLU A 1 74 ? -2.256 -20.422 0.817 1 93.06 74 GLU A O 1
ATOM 575 N N . GLY A 1 75 ? -3.881 -19.875 2.271 1 94.25 75 GLY A N 1
ATOM 576 C CA . GLY A 1 75 ? -4.055 -18.547 1.718 1 94.25 75 GLY A CA 1
ATOM 577 C C . GLY A 1 75 ? -2.832 -17.672 1.89 1 94.25 75 GLY A C 1
ATOM 578 O O . GLY A 1 75 ? -2.457 -16.922 0.975 1 94.25 75 GLY A O 1
ATOM 579 N N . ILE A 1 76 ? -2.182 -17.766 3.012 1 94.56 76 ILE A N 1
ATOM 580 C CA . ILE A 1 76 ? -0.972 -17 3.303 1 94.56 76 ILE A CA 1
ATOM 581 C C . ILE A 1 76 ? 0.133 -17.391 2.326 1 94.56 76 ILE A C 1
ATOM 583 O O . ILE A 1 76 ? 0.866 -16.547 1.827 1 94.56 76 ILE A O 1
ATOM 587 N N . ALA A 1 77 ? 0.22 -18.672 2.072 1 95.19 77 ALA A N 1
ATOM 588 C CA . ALA A 1 77 ? 1.238 -19.156 1.141 1 95.19 77 ALA A CA 1
ATOM 589 C C . ALA A 1 77 ? 1.043 -18.547 -0.245 1 95.19 77 ALA A C 1
ATOM 591 O O . ALA A 1 77 ? 2.016 -18.188 -0.915 1 95.19 77 ALA A O 1
ATOM 592 N N . VAL A 1 78 ? -0.205 -18.406 -0.664 1 96.44 78 VAL A N 1
ATOM 593 C CA . VAL A 1 78 ? -0.499 -17.781 -1.952 1 96.44 78 VAL A CA 1
ATOM 594 C C . VAL A 1 78 ? -0.114 -16.312 -1.918 1 96.44 78 VAL A C 1
ATOM 596 O O . VAL A 1 78 ? 0.525 -15.805 -2.846 1 96.44 78 VAL A O 1
ATOM 599 N N . LEU A 1 79 ? -0.481 -15.602 -0.842 1 96.38 79 LEU A N 1
ATOM 600 C CA . LEU A 1 79 ? -0.146 -14.188 -0.68 1 96.38 79 LEU A CA 1
ATOM 601 C C . LEU A 1 79 ? 1.364 -13.977 -0.729 1 96.38 79 LEU A C 1
ATOM 603 O O . LEU A 1 79 ? 1.848 -13.078 -1.416 1 96.38 79 LEU A O 1
ATOM 607 N N . GLU A 1 80 ? 2.045 -14.789 -0.044 1 93.56 80 GLU A N 1
ATOM 608 C CA . GLU A 1 80 ? 3.5 -14.672 0.01 1 93.56 80 GLU A CA 1
ATOM 609 C C . GLU A 1 80 ? 4.125 -14.906 -1.363 1 93.56 80 GLU A C 1
ATOM 611 O O . GLU A 1 80 ? 5.047 -14.188 -1.76 1 93.56 80 GLU A O 1
ATOM 616 N N . TRP A 1 81 ? 3.639 -15.922 -2.041 1 92.81 81 TRP A N 1
ATOM 617 C CA . TRP A 1 81 ? 4.137 -16.188 -3.387 1 92.81 81 TRP A CA 1
ATOM 618 C C . TRP A 1 81 ? 3.922 -14.984 -4.297 1 92.81 81 TRP A C 1
ATOM 620 O O . TRP A 1 81 ? 4.832 -14.578 -5.02 1 92.81 81 TRP A O 1
ATOM 630 N N . LEU A 1 82 ? 2.754 -14.406 -4.215 1 94.81 82 LEU A N 1
ATOM 631 C CA . LEU A 1 82 ? 2.418 -13.25 -5.043 1 94.81 82 LEU A CA 1
ATOM 632 C C . LEU A 1 82 ? 3.275 -12.047 -4.672 1 94.81 82 LEU A C 1
ATOM 634 O O . LEU A 1 82 ? 3.764 -11.328 -5.551 1 94.81 82 LEU A O 1
ATOM 638 N N . SER A 1 83 ? 3.424 -11.805 -3.383 1 92.19 83 SER A N 1
ATOM 639 C CA . SER A 1 83 ? 4.211 -10.672 -2.904 1 92.19 83 SER A CA 1
ATOM 640 C C . SER A 1 83 ? 5.648 -10.75 -3.406 1 92.19 83 SER A C 1
ATOM 642 O O . SER A 1 83 ? 6.273 -9.719 -3.672 1 92.19 83 SER A O 1
ATOM 644 N N . LEU A 1 84 ? 6.129 -11.945 -3.617 1 85.56 84 LEU A N 1
ATOM 645 C CA . LEU A 1 84 ? 7.512 -12.156 -4.027 1 85.56 84 LEU A CA 1
ATOM 646 C C . LEU A 1 84 ? 7.641 -12.141 -5.547 1 85.56 84 LEU A C 1
ATOM 648 O O . LEU A 1 84 ? 8.586 -11.57 -6.09 1 85.56 84 LEU A O 1
ATOM 652 N N . ASN A 1 85 ? 6.68 -12.719 -6.172 1 86.5 85 ASN A N 1
ATOM 653 C CA . ASN A 1 85 ? 6.855 -12.977 -7.598 1 86.5 85 ASN A CA 1
ATOM 654 C C . ASN A 1 85 ? 6.078 -11.977 -8.445 1 86.5 85 ASN A C 1
ATOM 656 O O . ASN A 1 85 ? 6.523 -11.594 -9.531 1 86.5 85 ASN A O 1
ATOM 660 N N . GLN A 1 86 ? 4.965 -11.57 -7.938 1 91.56 86 GLN A N 1
ATOM 661 C CA . GLN A 1 86 ? 4.078 -10.68 -8.68 1 91.56 86 GLN A CA 1
ATOM 662 C C . GLN A 1 86 ? 3.441 -9.641 -7.762 1 91.56 86 GLN A C 1
ATOM 664 O O . GLN A 1 86 ? 2.217 -9.602 -7.621 1 91.56 86 GLN A O 1
ATOM 669 N N . PRO A 1 87 ? 4.281 -8.781 -7.215 1 91.5 87 PRO A N 1
ATOM 670 C CA . PRO A 1 87 ? 3.791 -7.844 -6.199 1 91.5 87 PRO A CA 1
ATOM 671 C C . PRO A 1 87 ? 2.812 -6.82 -6.766 1 91.5 87 PRO A C 1
ATOM 673 O O . PRO A 1 87 ? 2.145 -6.113 -6.008 1 91.5 87 PRO A O 1
ATOM 676 N N . GLN A 1 88 ? 2.713 -6.688 -8.078 1 92.5 88 GLN A N 1
ATOM 677 C CA . GLN A 1 88 ? 1.804 -5.723 -8.688 1 92.5 88 GLN A CA 1
ATOM 678 C C . GLN A 1 88 ? 0.365 -6.23 -8.664 1 92.5 88 GLN A C 1
ATOM 680 O O . GLN A 1 88 ? -0.576 -5.457 -8.852 1 92.5 88 GLN A O 1
ATOM 685 N N . VAL A 1 89 ? 0.225 -7.559 -8.516 1 96.56 89 VAL A N 1
ATOM 686 C CA . VAL A 1 89 ? -1.115 -8.133 -8.484 1 96.56 89 VAL A CA 1
ATOM 687 C C . VAL A 1 89 ? -1.831 -7.711 -7.203 1 96.56 89 VAL A C 1
ATOM 689 O O . VAL A 1 89 ? -1.255 -7.77 -6.113 1 96.56 89 VAL A O 1
ATOM 692 N N . LYS A 1 90 ? -3.014 -7.238 -7.371 1 97.88 90 LYS A N 1
ATOM 693 C CA . LYS A 1 90 ? -3.826 -6.848 -6.223 1 97.88 90 LYS A CA 1
ATOM 694 C C . LYS A 1 90 ? -4.664 -8.016 -5.715 1 97.88 90 LYS A C 1
ATOM 696 O O . LYS A 1 90 ? -5.484 -8.562 -6.457 1 97.88 90 LYS A O 1
ATOM 701 N N . VAL A 1 91 ? -4.469 -8.383 -4.449 1 98 91 VAL A N 1
ATOM 702 C CA . VAL A 1 91 ? -5.16 -9.555 -3.922 1 98 91 VAL A CA 1
ATOM 703 C C . VAL A 1 91 ? -6.277 -9.117 -2.975 1 98 91 VAL A C 1
ATOM 705 O O . VAL A 1 91 ? -6.031 -8.391 -2.012 1 98 91 VAL A O 1
ATOM 708 N N . LEU A 1 92 ? -7.449 -9.484 -3.289 1 97 92 LEU A N 1
ATOM 709 C CA . LEU A 1 92 ? -8.602 -9.344 -2.41 1 97 92 LEU A CA 1
ATOM 710 C C . LEU A 1 92 ? -8.828 -10.617 -1.599 1 97 92 LEU A C 1
ATOM 712 O O . LEU A 1 92 ? -9.18 -11.664 -2.156 1 97 92 LEU A O 1
ATOM 716 N N . VAL A 1 93 ? -8.68 -10.516 -0.313 1 95.38 93 VAL A N 1
ATOM 717 C CA . VAL A 1 93 ? -8.82 -11.672 0.563 1 95.38 93 VAL A CA 1
ATOM 718 C C . VAL A 1 93 ? -10.258 -11.773 1.059 1 95.38 93 VAL A C 1
ATOM 720 O O . VAL A 1 93 ? -10.844 -10.773 1.488 1 95.38 93 VAL A O 1
ATOM 723 N N 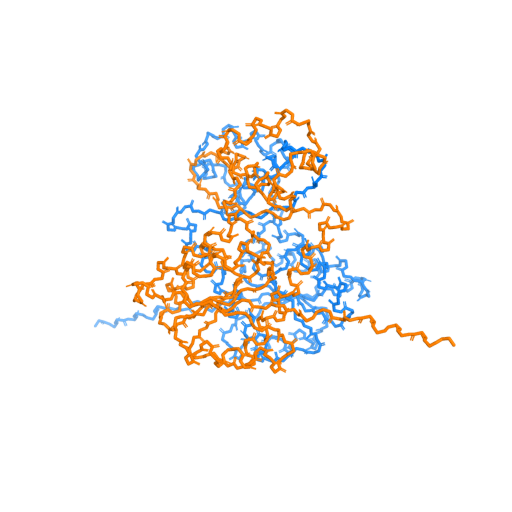. LEU A 1 94 ? -10.812 -12.961 0.924 1 90.75 94 LEU A N 1
ATOM 724 C CA . LEU A 1 94 ? -12.133 -13.266 1.479 1 90.75 94 LEU A CA 1
ATOM 725 C C . LEU A 1 94 ? -12 -14.062 2.771 1 90.75 94 LEU A C 1
ATOM 727 O O . LEU A 1 94 ? -11.273 -15.062 2.824 1 90.75 94 LEU A O 1
ATOM 731 N N . THR A 1 95 ? -12.711 -13.68 3.82 1 78.44 95 THR A N 1
ATOM 732 C CA . THR A 1 95 ? -12.523 -14.406 5.066 1 78.44 95 THR A CA 1
ATOM 733 C C . THR A 1 95 ? -13.844 -14.586 5.801 1 78.44 95 THR A C 1
ATOM 735 O O . THR A 1 95 ? -14.711 -13.703 5.762 1 78.44 95 THR A O 1
ATOM 738 N N . GLY A 1 96 ? -14.234 -15.727 6.25 1 75.06 96 GLY A N 1
ATOM 739 C CA . GLY A 1 96 ? -15.391 -16.031 7.074 1 75.06 96 GLY A CA 1
ATOM 740 C C . GLY A 1 96 ? -15.086 -16.047 8.555 1 75.06 96 GLY A C 1
ATOM 741 O O . GLY A 1 96 ? -15.984 -15.93 9.391 1 75.06 96 GLY A O 1
ATOM 742 N N . GLN A 1 97 ? -13.867 -16.391 8.977 1 65.38 97 GLN A N 1
ATOM 743 C CA . GLN A 1 97 ? -13.461 -16.625 10.359 1 65.38 97 GLN A CA 1
ATOM 744 C C . GLN A 1 97 ? -13.242 -15.305 11.094 1 65.38 97 GLN A C 1
ATOM 746 O O . GLN A 1 97 ? -13.617 -14.242 10.594 1 65.38 97 GLN A O 1
ATOM 751 N N . ASN A 1 98 ? -12.523 -15.312 12.242 1 70.5 98 ASN A N 1
ATOM 752 C CA . ASN A 1 98 ? -12.148 -14.156 13.055 1 70.5 98 ASN A CA 1
ATOM 753 C C . ASN A 1 98 ? -11.547 -13.047 12.211 1 70.5 98 ASN A C 1
ATOM 755 O O . ASN A 1 98 ? -10.344 -13.047 11.945 1 70.5 98 ASN A O 1
ATOM 759 N N . ALA A 1 99 ? -12.359 -12.188 11.766 1 69.12 99 ALA A N 1
ATOM 760 C CA . ALA A 1 99 ? -12.031 -11.094 10.852 1 69.12 99 ALA A CA 1
ATOM 761 C C . ALA A 1 99 ? -10.789 -10.344 11.328 1 69.12 99 ALA A C 1
ATOM 763 O O . ALA A 1 99 ? -9.945 -9.953 10.516 1 69.12 99 ALA A O 1
ATOM 764 N N . ASP A 1 100 ? -10.625 -10.352 12.602 1 77.06 100 ASP A N 1
ATOM 765 C CA . ASP A 1 100 ? -9.508 -9.562 13.109 1 77.06 100 ASP A CA 1
ATOM 766 C C . ASP A 1 100 ? -8.18 -10.273 12.875 1 77.06 100 ASP A C 1
ATOM 768 O O . ASP A 1 100 ? -7.242 -9.688 12.336 1 77.06 100 ASP A O 1
ATOM 772 N N . SER A 1 101 ? -8.125 -11.531 13.234 1 83.38 101 SER A N 1
ATOM 773 C CA . SER A 1 101 ? -6.883 -12.281 13.07 1 83.38 101 SER A CA 1
ATOM 774 C C . SER A 1 101 ? -6.539 -12.469 11.602 1 83.38 101 SER A C 1
ATOM 776 O O . SER A 1 101 ? -5.383 -12.312 11.203 1 83.38 101 SER A O 1
ATOM 778 N N . THR A 1 102 ? -7.574 -12.703 10.844 1 80.62 102 THR A N 1
ATOM 779 C CA . THR A 1 102 ? -7.312 -12.984 9.438 1 80.62 102 THR A CA 1
ATOM 780 C C . THR A 1 102 ? -6.945 -11.703 8.695 1 80.62 102 THR A C 1
ATOM 782 O O . THR A 1 102 ? -6.082 -11.719 7.812 1 80.62 102 THR A O 1
ATOM 785 N N . SER A 1 103 ? -7.629 -10.609 9.086 1 83.69 103 SER A N 1
ATOM 786 C CA . SER A 1 103 ? -7.277 -9.344 8.453 1 83.69 103 SER A CA 1
ATOM 787 C C . SER A 1 103 ? -5.836 -8.953 8.766 1 83.69 103 SER A C 1
ATOM 789 O O . SER A 1 103 ? -5.133 -8.422 7.902 1 83.69 103 SER A O 1
ATOM 791 N N . TYR A 1 104 ? -5.414 -9.25 9.984 1 89.44 104 TYR A N 1
ATOM 792 C CA . TYR A 1 104 ? -4.027 -8.992 10.367 1 89.44 104 TYR A CA 1
ATOM 793 C C . TYR A 1 104 ? -3.066 -9.773 9.477 1 89.44 104 TYR A C 1
ATOM 795 O O . TYR A 1 104 ? -2.143 -9.195 8.898 1 89.44 104 TYR A O 1
ATOM 803 N N . LEU A 1 105 ? -3.348 -11.047 9.336 1 90.06 105 LEU A N 1
ATOM 804 C CA . LEU A 1 105 ? -2.482 -11.906 8.531 1 90.06 105 LEU A CA 1
ATOM 805 C C . LEU A 1 105 ? -2.504 -11.484 7.066 1 90.06 105 LEU A C 1
ATOM 807 O O . LEU A 1 105 ? -1.463 -11.461 6.406 1 90.06 105 LEU A O 1
ATOM 811 N N . ALA A 1 106 ? -3.676 -11.156 6.574 1 89.31 106 ALA A N 1
ATOM 812 C CA . ALA A 1 106 ? -3.818 -10.734 5.184 1 89.31 106 ALA A CA 1
ATOM 813 C C . ALA A 1 106 ? -2.992 -9.484 4.902 1 89.31 106 ALA A C 1
ATOM 815 O O . ALA A 1 106 ? -2.234 -9.438 3.934 1 89.31 106 ALA A O 1
ATOM 816 N N . LEU A 1 107 ? -3.109 -8.516 5.758 1 88.56 107 LEU A N 1
ATOM 817 C CA . LEU A 1 107 ? -2.396 -7.262 5.566 1 88.56 107 LEU A CA 1
ATOM 818 C C . LEU A 1 107 ? -0.897 -7.445 5.781 1 88.56 107 LEU A C 1
ATOM 820 O O . LEU A 1 107 ? -0.087 -6.91 5.02 1 88.56 107 LEU A O 1
ATOM 824 N N . LYS A 1 108 ? -0.583 -8.273 6.789 1 91.44 108 LYS A N 1
ATOM 825 C CA . LYS A 1 108 ? 0.816 -8.602 7.055 1 91.44 108 LYS A CA 1
ATOM 826 C C . LYS A 1 108 ? 1.484 -9.203 5.82 1 91.44 108 LYS A C 1
ATOM 828 O O . LYS A 1 108 ? 2.627 -8.867 5.504 1 91.44 108 LYS A O 1
ATOM 833 N N . HIS A 1 109 ? 0.742 -9.945 5.105 1 92.25 109 HIS A N 1
ATOM 834 C CA . HIS A 1 109 ? 1.358 -10.711 4.027 1 92.25 109 HIS A CA 1
ATOM 835 C C . HIS A 1 109 ? 1.005 -10.125 2.664 1 92.25 109 HIS A C 1
ATOM 837 O O . HIS A 1 109 ? 1.146 -10.797 1.639 1 92.25 109 HIS A O 1
ATOM 843 N N . GLY A 1 110 ? 0.436 -8.93 2.625 1 92.12 110 GLY A N 1
ATOM 844 C CA . GLY A 1 110 ? 0.471 -8.172 1.387 1 92.12 110 GLY A CA 1
ATOM 845 C C . GLY A 1 110 ? -0.879 -8.086 0.702 1 92.12 110 GLY A C 1
ATOM 846 O O . GLY A 1 110 ? -0.963 -7.723 -0.474 1 92.12 110 GLY A O 1
ATOM 847 N N . ALA A 1 111 ? -1.945 -8.367 1.392 1 95.5 111 ALA A N 1
ATOM 848 C CA . ALA A 1 111 ? -3.27 -8.227 0.792 1 95.5 111 ALA A CA 1
ATOM 849 C C . ALA A 1 111 ? -3.566 -6.773 0.441 1 95.5 111 ALA A C 1
ATOM 851 O O . ALA A 1 111 ? -3.18 -5.863 1.175 1 95.5 111 ALA A O 1
ATOM 852 N N . PHE A 1 112 ? -4.215 -6.609 -0.693 1 95.81 112 PHE A N 1
ATOM 853 C CA . PHE A 1 112 ? -4.66 -5.285 -1.105 1 95.81 112 PHE A CA 1
ATOM 854 C C . PHE A 1 112 ? -5.871 -4.844 -0.292 1 95.81 112 PHE A C 1
ATOM 856 O O . PHE A 1 112 ? -5.973 -3.678 0.096 1 95.81 112 PHE A O 1
ATOM 863 N N . ASP A 1 113 ? -6.715 -5.766 -0.136 1 94.06 113 ASP A N 1
ATOM 864 C CA . ASP A 1 113 ? -7.934 -5.551 0.635 1 94.06 113 ASP A CA 1
ATOM 865 C C . ASP A 1 113 ? -8.422 -6.852 1.263 1 94.06 113 ASP A C 1
ATOM 867 O O . ASP A 1 113 ? -7.863 -7.922 1.009 1 94.06 113 ASP A O 1
ATOM 871 N N . PHE A 1 114 ? -9.352 -6.648 2.141 1 90.88 114 PHE A N 1
ATOM 872 C CA . PHE A 1 114 ? -9.969 -7.766 2.844 1 90.88 114 PHE A CA 1
ATOM 873 C C . PHE A 1 114 ? -11.484 -7.594 2.914 1 90.88 114 PHE A C 1
ATOM 875 O O . PHE A 1 114 ? -11.977 -6.5 3.205 1 90.88 114 PHE A O 1
ATOM 882 N N . LEU A 1 115 ? -12.164 -8.664 2.566 1 88.69 115 LEU A N 1
ATOM 883 C CA . LEU A 1 115 ? -13.625 -8.656 2.584 1 88.69 115 LEU A CA 1
ATOM 884 C C . LEU A 1 115 ? -14.156 -9.789 3.457 1 88.69 115 LEU A C 1
ATOM 886 O O . LEU A 1 115 ? -13.75 -10.945 3.307 1 88.69 115 LEU A O 1
ATOM 890 N N . GLN A 1 116 ? -15.062 -9.453 4.285 1 85.56 116 GLN A N 1
ATOM 891 C CA . GLN A 1 116 ? -15.625 -10.445 5.203 1 85.56 116 GLN A CA 1
ATOM 892 C C . GLN A 1 116 ? -16.797 -11.18 4.566 1 85.56 116 GLN A C 1
ATOM 894 O O . GLN A 1 116 ? -17.672 -10.555 3.945 1 85.56 116 GLN A O 1
ATOM 899 N N . LYS A 1 117 ? -16.797 -12.523 4.695 1 86.25 117 LYS A N 1
ATOM 900 C CA . LYS A 1 117 ? -17.922 -13.336 4.277 1 86.25 117 LYS A CA 1
ATOM 901 C C . LYS A 1 117 ? -19.078 -13.234 5.277 1 86.25 117 LYS A C 1
ATOM 903 O O . LYS A 1 117 ? -18.844 -13.109 6.484 1 86.25 117 LYS A O 1
ATOM 908 N N . PRO A 1 118 ? -20.344 -13.273 4.809 1 86.75 118 PRO A N 1
ATOM 909 C CA . PRO A 1 118 ? -20.734 -13.344 3.4 1 86.75 118 PRO A CA 1
ATOM 910 C C . PRO A 1 118 ? -20.531 -12.023 2.662 1 86.75 118 PRO A C 1
ATOM 912 O O . PRO A 1 118 ? -20.812 -10.953 3.211 1 86.75 118 PRO A O 1
ATOM 915 N N . ILE A 1 119 ? -20.094 -12.117 1.502 1 84.69 119 ILE A N 1
ATOM 916 C CA . ILE A 1 119 ? -19.75 -10.914 0.74 1 84.69 119 ILE A CA 1
ATOM 917 C C . ILE A 1 119 ? -20.906 -10.555 -0.19 1 84.69 119 ILE A C 1
ATOM 919 O O . ILE A 1 119 ? -21.484 -11.43 -0.84 1 84.69 119 ILE A O 1
ATOM 923 N N . SER A 1 120 ? -21.266 -9.266 -0.152 1 86.75 120 SER A N 1
ATOM 924 C CA . SER A 1 120 ? -22.266 -8.812 -1.113 1 86.75 120 SER A CA 1
ATOM 925 C C . SER A 1 120 ? -21.656 -8.578 -2.486 1 86.75 120 SER A C 1
ATOM 927 O O . SER A 1 120 ? -20.469 -8.25 -2.59 1 86.75 120 SER A O 1
ATOM 929 N N . THR A 1 121 ? -22.5 -8.695 -3.48 1 89.06 121 THR A N 1
ATOM 930 C CA . THR A 1 121 ? -22.062 -8.445 -4.852 1 89.06 121 THR A CA 1
ATOM 931 C C . THR A 1 121 ? -21.578 -7.012 -5.012 1 89.06 121 THR A C 1
ATOM 933 O O . THR A 1 121 ? -20.578 -6.762 -5.688 1 89.06 121 THR A O 1
ATOM 936 N N . GLU A 1 122 ? -22.219 -6.137 -4.332 1 88.19 122 GLU A N 1
ATOM 937 C CA . GLU A 1 122 ? -21.859 -4.723 -4.43 1 88.19 122 GLU A CA 1
ATOM 938 C C . GLU A 1 122 ? -20.484 -4.457 -3.836 1 88.19 122 GLU A C 1
ATOM 940 O O . GLU A 1 122 ? -19.672 -3.752 -4.438 1 88.19 122 GLU A O 1
ATOM 945 N N . LEU A 1 123 ? -20.234 -4.992 -2.699 1 88.88 123 LEU A N 1
ATOM 946 C CA . LEU A 1 123 ? -18.953 -4.801 -2.039 1 88.88 123 LEU A CA 1
ATOM 947 C C . LEU A 1 123 ? -17.828 -5.422 -2.855 1 88.88 123 LEU A C 1
ATOM 949 O O . LEU A 1 123 ? -16.75 -4.828 -2.998 1 88.88 123 LEU A O 1
ATOM 953 N N . LEU A 1 124 ? -18.062 -6.582 -3.385 1 92.56 124 LEU A N 1
ATOM 954 C CA . LEU A 1 124 ? -17.062 -7.258 -4.211 1 92.56 124 LEU A CA 1
ATOM 955 C C . LEU A 1 124 ? -16.75 -6.438 -5.457 1 92.56 124 LEU A C 1
ATOM 957 O O . LEU A 1 124 ? -15.586 -6.266 -5.812 1 92.56 124 LEU A O 1
ATOM 961 N N . GLN A 1 125 ? -17.766 -5.941 -6.066 1 91.56 125 GLN A N 1
ATOM 962 C CA . GLN A 1 125 ? -17.578 -5.16 -7.281 1 91.56 125 GLN A CA 1
ATOM 963 C C . GLN A 1 125 ? -16.797 -3.881 -7 1 91.56 125 GLN A C 1
ATOM 965 O O . GLN A 1 125 ? -15.93 -3.49 -7.785 1 91.56 125 GLN A O 1
ATOM 970 N N . GLN A 1 126 ? -17.094 -3.26 -5.891 1 89.31 126 GLN A N 1
ATOM 971 C CA . GLN A 1 126 ? -16.375 -2.043 -5.52 1 89.31 126 GLN A CA 1
ATOM 972 C C . GLN A 1 126 ? -14.906 -2.328 -5.258 1 89.31 126 GLN A C 1
ATOM 974 O O . GLN A 1 126 ? -14.031 -1.575 -5.695 1 89.31 126 GLN A O 1
ATOM 979 N N . ALA A 1 127 ? -14.648 -3.396 -4.555 1 93.19 127 ALA A N 1
ATOM 980 C CA . ALA A 1 127 ? -13.273 -3.783 -4.25 1 93.19 127 ALA A CA 1
ATOM 981 C C . ALA A 1 127 ? -12.508 -4.121 -5.527 1 93.19 127 ALA A C 1
ATOM 983 O O . ALA A 1 127 ? -11.336 -3.762 -5.664 1 93.19 127 ALA A O 1
ATOM 984 N N . LEU A 1 128 ? -13.164 -4.746 -6.453 1 94.69 128 LEU A N 1
ATOM 985 C CA . LEU A 1 128 ? -12.555 -5.125 -7.723 1 94.69 128 LEU A CA 1
ATOM 986 C C . LEU A 1 128 ? -12.211 -3.889 -8.547 1 94.69 128 LEU A C 1
ATOM 988 O O . LEU A 1 128 ? -11.109 -3.781 -9.086 1 94.69 128 LEU A O 1
ATOM 992 N N . LYS A 1 129 ? -13.141 -3.021 -8.602 1 91.12 129 LYS A N 1
ATOM 993 C CA . LYS A 1 129 ? -12.914 -1.784 -9.336 1 91.12 129 LYS A CA 1
ATOM 994 C C . LYS A 1 129 ? -11.727 -1.014 -8.773 1 91.12 129 LYS A C 1
ATOM 996 O O . LYS A 1 129 ? -10.875 -0.542 -9.523 1 91.12 129 LYS A O 1
ATOM 1001 N N . ARG A 1 130 ? -11.695 -0.938 -7.508 1 91.19 130 ARG A N 1
ATOM 1002 C CA . ARG A 1 130 ? -10.594 -0.257 -6.84 1 91.19 130 ARG A CA 1
ATOM 1003 C C . ARG A 1 130 ? -9.266 -0.958 -7.121 1 91.19 130 ARG A C 1
ATOM 1005 O O . ARG A 1 130 ? -8.281 -0.311 -7.477 1 91.19 130 ARG A O 1
ATOM 1012 N N . ALA A 1 131 ? -9.25 -2.244 -6.957 1 95.19 131 ALA A N 1
ATOM 1013 C CA . ALA A 1 131 ? -8.039 -3.033 -7.172 1 95.19 131 ALA A CA 1
ATOM 1014 C C . ALA A 1 131 ? -7.512 -2.854 -8.594 1 95.19 131 ALA A C 1
ATOM 1016 O O . ALA A 1 131 ? -6.316 -2.648 -8.797 1 95.19 131 ALA A O 1
ATOM 1017 N N . LEU A 1 132 ? -8.398 -2.904 -9.531 1 94.12 132 LEU A N 1
ATOM 1018 C CA . LEU A 1 132 ? -8.008 -2.756 -10.93 1 94.12 132 LEU A CA 1
ATOM 1019 C C . LEU A 1 132 ? -7.477 -1.353 -11.195 1 94.12 132 LEU A C 1
ATOM 1021 O O . LEU A 1 132 ? -6.48 -1.188 -11.906 1 94.12 132 LEU A O 1
ATOM 1025 N N . LEU A 1 133 ? -8.156 -0.428 -10.625 1 91.12 133 LEU A N 1
ATOM 1026 C CA . LEU A 1 133 ? -7.711 0.95 -10.797 1 91.12 133 LEU A CA 1
ATOM 1027 C C . LEU A 1 133 ? -6.312 1.144 -10.219 1 91.12 133 LEU A C 1
ATOM 1029 O O . LEU A 1 133 ? -5.449 1.745 -10.859 1 91.12 133 LEU A O 1
ATOM 1033 N N . PHE A 1 134 ? -6.121 0.669 -9.023 1 93.38 134 PHE A N 1
ATOM 1034 C CA . PHE A 1 134 ? -4.812 0.787 -8.391 1 93.38 134 PHE A CA 1
ATOM 1035 C C . PHE A 1 134 ? -3.742 0.089 -9.219 1 93.38 134 PHE A C 1
ATOM 1037 O O . PHE A 1 134 ? -2.643 0.617 -9.391 1 93.38 134 PHE A O 1
ATOM 1044 N N . HIS A 1 135 ? -4.062 -1.104 -9.703 1 95.06 135 HIS A N 1
ATOM 1045 C CA . HIS A 1 135 ? -3.137 -1.826 -10.57 1 95.06 135 HIS A CA 1
ATOM 1046 C C . HIS A 1 135 ? -2.783 -1.009 -11.805 1 95.06 135 HIS A C 1
ATOM 1048 O O . HIS A 1 135 ? -1.607 -0.867 -12.148 1 95.06 135 HIS A O 1
ATOM 1054 N N . GLU A 1 136 ? -3.762 -0.48 -12.445 1 93.06 136 GLU A N 1
ATOM 1055 C CA . GLU A 1 136 ? -3.576 0.28 -13.672 1 93.06 136 GLU A CA 1
ATOM 1056 C C . GLU A 1 136 ? -2.736 1.531 -13.43 1 93.06 136 GLU A C 1
ATOM 1058 O O . GLU A 1 136 ? -1.871 1.873 -14.234 1 93.06 136 GLU A O 1
ATOM 1063 N N . GLN A 1 137 ? -3.016 2.203 -12.383 1 91.94 137 GLN A N 1
ATOM 1064 C CA . GLN A 1 137 ? -2.275 3.424 -12.086 1 91.94 137 GLN A CA 1
ATOM 1065 C C . GLN A 1 137 ? -0.812 3.119 -11.781 1 91.94 137 GLN A C 1
ATOM 1067 O O . GLN A 1 137 ? 0.081 3.871 -12.18 1 91.94 137 GLN A O 1
ATOM 1072 N N . GLN A 1 138 ? -0.583 2.074 -11.07 1 92.94 138 GLN A N 1
ATOM 1073 C CA . GLN A 1 138 ? 0.794 1.668 -10.812 1 92.94 138 GLN A CA 1
ATOM 1074 C C . GLN A 1 138 ? 1.523 1.324 -12.102 1 92.94 138 GLN A C 1
ATOM 1076 O O . GLN A 1 138 ? 2.699 1.659 -12.266 1 92.94 138 GLN A O 1
ATOM 1081 N N . GLU A 1 139 ? 0.845 0.681 -12.977 1 93.31 139 GLU A N 1
ATOM 1082 C CA . GLU A 1 139 ? 1.42 0.372 -14.281 1 93.31 139 GLU A CA 1
ATOM 1083 C C . GLU A 1 139 ? 1.731 1.645 -15.062 1 93.31 139 GLU A C 1
ATOM 1085 O O . GLU A 1 139 ? 2.785 1.75 -15.695 1 93.31 139 GLU A O 1
ATOM 1090 N N . LYS A 1 140 ? 0.791 2.529 -15.008 1 93.44 140 LYS A N 1
ATOM 1091 C CA . LYS A 1 140 ? 0.988 3.805 -15.688 1 93.44 140 LYS A CA 1
ATOM 1092 C C . LYS A 1 140 ? 2.201 4.543 -15.125 1 93.44 140 LYS A C 1
ATOM 1094 O O . LYS A 1 140 ? 2.99 5.113 -15.883 1 93.44 140 LYS A O 1
ATOM 1099 N N . LEU A 1 141 ? 2.314 4.555 -13.844 1 93.81 141 LEU A N 1
ATOM 1100 C CA . LEU A 1 141 ? 3.455 5.195 -13.203 1 93.81 141 LEU A CA 1
ATOM 1101 C C . LEU A 1 141 ? 4.766 4.582 -13.688 1 93.81 141 LEU A C 1
ATOM 1103 O O . LEU A 1 141 ? 5.711 5.309 -14.008 1 93.81 141 LEU A O 1
ATOM 1107 N N . ARG A 1 142 ? 4.824 3.34 -13.758 1 93.38 142 ARG A N 1
ATOM 1108 C CA . ARG A 1 142 ? 6.02 2.631 -14.203 1 93.38 142 ARG A CA 1
ATOM 1109 C C . ARG A 1 142 ? 6.305 2.914 -15.672 1 93.38 142 ARG A C 1
ATOM 1111 O O . ARG A 1 142 ? 7.43 3.256 -16.031 1 93.38 142 ARG A O 1
ATOM 1118 N N . GLU A 1 143 ? 5.336 2.836 -16.547 1 93.12 143 GLU A N 1
ATOM 1119 C CA . GLU A 1 143 ? 5.504 2.941 -17.984 1 93.12 143 GLU A CA 1
ATOM 1120 C C . GLU A 1 143 ? 5.781 4.383 -18.406 1 93.12 143 GLU A C 1
ATOM 1122 O O . GLU A 1 143 ? 6.59 4.625 -19.312 1 93.12 143 GLU A O 1
ATOM 1127 N N . GLN A 1 144 ? 5.121 5.25 -17.75 1 92.88 144 GLN A N 1
ATOM 1128 C CA . GLN A 1 144 ? 5.188 6.629 -18.219 1 92.88 144 GLN A CA 1
ATOM 1129 C C . GLN A 1 144 ? 6.254 7.422 -17.469 1 92.88 144 GLN A C 1
ATOM 1131 O O . GLN A 1 144 ? 6.844 8.352 -18.016 1 92.88 144 GLN A O 1
ATOM 1136 N N . GLU A 1 145 ? 6.504 7.062 -16.25 1 94.75 145 GLU A N 1
ATOM 1137 C CA . GLU A 1 145 ? 7.418 7.875 -15.445 1 94.75 145 GLU A CA 1
ATOM 1138 C C . GLU A 1 145 ? 8.641 7.074 -15.023 1 94.75 145 GLU A C 1
ATOM 1140 O O . GLU A 1 145 ? 9.594 7.629 -14.461 1 94.75 145 GLU A O 1
ATOM 1145 N N . GLY A 1 146 ? 8.672 5.809 -15.266 1 94.81 146 GLY A N 1
ATOM 1146 C CA . GLY A 1 146 ? 9.781 4.973 -14.852 1 94.81 146 GLY A CA 1
ATOM 1147 C C . GLY A 1 146 ? 9.883 4.824 -13.344 1 94.81 146 GLY A C 1
ATOM 1148 O O . GLY A 1 146 ? 10.984 4.781 -12.789 1 94.81 146 GLY A O 1
ATOM 1149 N N . VAL A 1 147 ? 8.758 4.875 -12.711 1 95.25 147 VAL A N 1
ATOM 1150 C CA . VAL A 1 147 ? 8.742 4.766 -11.258 1 95.25 147 VAL A CA 1
ATOM 1151 C C . VAL A 1 147 ? 8.172 3.408 -10.852 1 95.25 147 VAL A C 1
ATOM 1153 O O . VAL A 1 147 ? 7.074 3.033 -11.281 1 95.25 147 VAL A O 1
ATOM 1156 N N . GLN A 1 148 ? 8.969 2.67 -10.062 1 94.69 148 GLN A N 1
ATOM 1157 C CA . GLN A 1 148 ? 8.555 1.381 -9.516 1 94.69 148 GLN A CA 1
ATOM 1158 C C . GLN A 1 148 ? 8.234 1.488 -8.031 1 94.69 148 GLN A C 1
ATOM 1160 O O . GLN A 1 148 ? 9.078 1.896 -7.23 1 94.69 148 GLN A O 1
ATOM 1165 N N . LYS A 1 149 ? 7.016 1.107 -7.68 1 93.06 149 LYS A N 1
ATOM 1166 C CA . LYS A 1 149 ? 6.664 1.097 -6.266 1 93.06 149 LYS A CA 1
ATOM 1167 C C . LYS A 1 149 ? 7.176 -0.168 -5.582 1 93.06 149 LYS A C 1
ATOM 1169 O O . LYS A 1 149 ? 6.984 -1.275 -6.086 1 93.06 149 LYS A O 1
ATOM 1174 N N . VAL A 1 150 ? 7.84 -0.01 -4.434 1 94.5 150 VAL A N 1
ATOM 1175 C CA . VAL A 1 150 ? 8.414 -1.121 -3.68 1 94.5 150 VAL A CA 1
ATOM 1176 C C . VAL A 1 150 ? 7.996 -1.023 -2.215 1 94.5 150 VAL A C 1
ATOM 1178 O O . VAL A 1 150 ? 8.211 0.005 -1.569 1 94.5 150 VAL A O 1
ATOM 1181 N N . GLN A 1 151 ? 7.348 -2.057 -1.741 1 93.44 151 GLN A N 1
ATOM 1182 C CA . GLN A 1 151 ? 6.965 -2.119 -0.336 1 93.44 151 GLN A CA 1
ATOM 1183 C C . GLN A 1 151 ? 7.887 -3.049 0.447 1 93.44 151 GLN A C 1
ATOM 1185 O O . GLN A 1 151 ? 8.102 -4.199 0.052 1 93.44 151 GLN A O 1
ATOM 1190 N N . ILE A 1 152 ? 8.398 -2.564 1.586 1 94.5 152 ILE A N 1
ATOM 1191 C CA . ILE A 1 152 ? 9.359 -3.322 2.379 1 94.5 152 ILE A CA 1
ATOM 1192 C C . ILE A 1 152 ? 8.867 -3.43 3.82 1 94.5 152 ILE A C 1
ATOM 1194 O O . ILE A 1 152 ? 8.344 -2.463 4.379 1 94.5 152 ILE A O 1
ATOM 1198 N N . ASP A 1 153 ? 8.961 -4.602 4.352 1 93.69 153 ASP A N 1
ATOM 1199 C CA . ASP A 1 153 ? 8.75 -4.824 5.781 1 93.69 153 ASP A CA 1
ATOM 1200 C C . ASP A 1 153 ? 10.078 -4.828 6.535 1 93.69 153 ASP A C 1
ATOM 1202 O O . ASP A 1 153 ? 10.766 -5.852 6.59 1 93.69 153 ASP A O 1
ATOM 1206 N N . ALA A 1 154 ? 10.414 -3.738 7.145 1 95.88 154 ALA A N 1
ATOM 1207 C CA . ALA A 1 154 ? 11.688 -3.623 7.859 1 95.88 154 ALA A CA 1
ATOM 1208 C C . ALA A 1 154 ? 11.555 -4.129 9.289 1 95.88 154 ALA A C 1
ATOM 1210 O O . ALA A 1 154 ? 10.578 -3.824 9.977 1 95.88 154 ALA A O 1
ATOM 1211 N N . THR A 1 155 ? 12.484 -4.902 9.711 1 96.12 155 THR A N 1
ATOM 1212 C CA . THR A 1 155 ? 12.562 -5.312 11.109 1 96.12 155 THR A CA 1
ATOM 1213 C C . THR A 1 155 ? 13.32 -4.277 11.938 1 96.12 155 THR A C 1
ATOM 1215 O O . THR A 1 155 ? 14.5 -4.02 11.688 1 96.12 155 THR A O 1
ATOM 1218 N N . LEU A 1 156 ? 12.672 -3.76 12.883 1 96.56 156 LEU A N 1
ATOM 1219 C CA . LEU A 1 156 ? 13.312 -2.77 13.742 1 96.56 156 LEU A CA 1
ATOM 1220 C C . LEU A 1 156 ? 14.406 -3.412 14.594 1 96.56 156 LEU A C 1
ATOM 1222 O O . LEU A 1 156 ? 14.32 -4.598 14.922 1 96.56 156 LEU A O 1
ATOM 1226 N N . GLY A 1 157 ? 15.383 -2.666 14.906 1 96.5 157 GLY A N 1
ATOM 1227 C CA . GLY A 1 157 ? 16.484 -3.139 15.734 1 96.5 157 GLY A CA 1
ATOM 1228 C C . GLY A 1 157 ? 17.609 -3.744 14.922 1 96.5 157 GLY A C 1
ATOM 1229 O O . GLY A 1 157 ? 18.656 -4.105 15.477 1 96.5 157 GLY A O 1
ATOM 1230 N N . GLU A 1 158 ? 17.484 -3.848 13.625 1 95.94 158 GLU A N 1
ATOM 1231 C CA . GLU A 1 158 ? 18.469 -4.543 12.789 1 95.94 158 GLU A CA 1
ATOM 1232 C C . GLU A 1 158 ? 19.359 -3.553 12.039 1 95.94 158 GLU A C 1
ATOM 1234 O O . GLU A 1 158 ? 20.094 -3.939 11.133 1 95.94 158 GLU A O 1
ATOM 1239 N N . GLY A 1 159 ? 19.281 -2.338 12.398 1 95.12 159 GLY A N 1
ATOM 1240 C CA . GLY A 1 159 ? 20.062 -1.316 11.711 1 95.12 159 GLY A CA 1
ATOM 1241 C C . GLY A 1 159 ? 19.5 -0.958 10.352 1 95.12 159 GLY A C 1
ATOM 1242 O O . GLY A 1 159 ? 18.328 -1.24 10.055 1 95.12 159 GLY A O 1
ATOM 1243 N N . VAL A 1 160 ? 20.375 -0.266 9.539 1 97.25 160 VAL A N 1
ATOM 1244 C CA . VAL A 1 160 ? 19.859 0.232 8.266 1 97.25 160 VAL A CA 1
ATOM 1245 C C . VAL A 1 160 ? 20.406 -0.614 7.117 1 97.25 160 VAL A C 1
ATOM 1247 O O . VAL A 1 160 ? 19.922 -0.537 5.992 1 97.25 160 VAL A O 1
ATOM 1250 N N . LYS A 1 161 ? 21.422 -1.432 7.441 1 96.62 161 LYS A N 1
ATOM 1251 C CA . LYS A 1 161 ? 21.938 -2.316 6.406 1 96.62 161 LYS A CA 1
ATOM 1252 C C . LYS A 1 161 ? 20.859 -3.279 5.91 1 96.62 161 LYS A C 1
ATOM 1254 O O . LYS A 1 161 ? 20.766 -3.555 4.715 1 96.62 161 LYS A O 1
ATOM 1259 N N . GLN A 1 162 ? 20.094 -3.727 6.801 1 96.31 162 GLN A N 1
ATOM 1260 C CA . GLN A 1 162 ? 19.062 -4.691 6.465 1 96.31 162 GLN A CA 1
ATOM 1261 C C . GLN A 1 162 ? 18.047 -4.098 5.484 1 96.31 162 GLN A C 1
ATOM 1263 O O . GLN A 1 162 ? 17.688 -4.73 4.488 1 96.31 162 GLN A O 1
ATOM 1268 N N . ILE A 1 163 ? 17.578 -2.854 5.785 1 97.25 163 ILE A N 1
ATOM 1269 C CA . ILE A 1 163 ? 16.531 -2.271 4.934 1 97.25 163 ILE A CA 1
ATOM 1270 C C . ILE A 1 163 ? 17.125 -1.936 3.564 1 97.25 163 ILE A C 1
ATOM 1272 O O . ILE A 1 163 ? 16.438 -2.023 2.547 1 97.25 163 ILE A O 1
ATOM 1276 N N . ARG A 1 164 ? 18.391 -1.584 3.51 1 98.06 164 ARG A N 1
ATOM 1277 C CA . ARG A 1 164 ? 19.031 -1.344 2.225 1 98.06 164 ARG A CA 1
ATOM 1278 C C . ARG A 1 164 ? 19.047 -2.607 1.372 1 98.06 164 ARG A C 1
ATOM 1280 O O . ARG A 1 164 ? 18.672 -2.574 0.199 1 98.06 164 ARG A O 1
ATOM 1287 N N . ASN A 1 165 ? 19.438 -3.689 1.994 1 97.94 165 ASN A N 1
ATOM 1288 C CA . ASN A 1 165 ? 19.5 -4.965 1.29 1 97.94 165 ASN A CA 1
ATOM 1289 C C . ASN A 1 165 ? 18.125 -5.43 0.841 1 97.94 165 ASN A C 1
ATOM 1291 O O . ASN A 1 165 ? 17.953 -5.918 -0.279 1 97.94 165 ASN A O 1
ATOM 1295 N N . LEU A 1 166 ? 17.188 -5.266 1.697 1 96.75 166 LEU A N 1
ATOM 1296 C CA . LEU A 1 166 ? 15.836 -5.684 1.376 1 96.75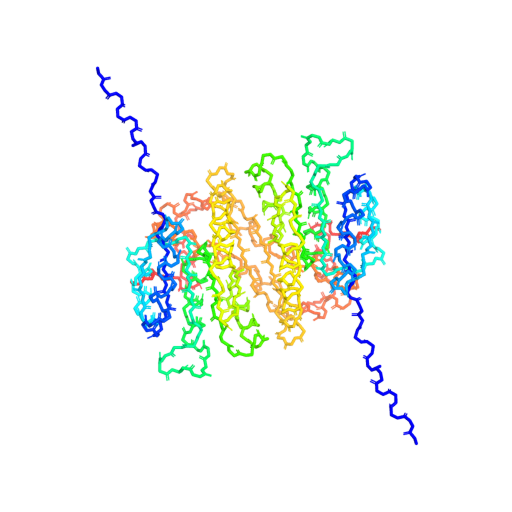 166 LEU A CA 1
ATOM 1297 C C . LEU A 1 166 ? 15.281 -4.887 0.198 1 96.75 166 LEU A C 1
ATOM 1299 O O . LEU A 1 166 ? 14.641 -5.449 -0.689 1 96.75 166 LEU A O 1
ATOM 1303 N N . ALA A 1 167 ? 15.5 -3.605 0.197 1 97.62 167 ALA A N 1
ATOM 1304 C CA . ALA A 1 167 ? 15.023 -2.744 -0.884 1 97.62 167 ALA A CA 1
ATOM 1305 C C . ALA A 1 167 ? 15.664 -3.129 -2.213 1 97.62 167 ALA A C 1
ATOM 1307 O O . ALA A 1 167 ? 14.984 -3.229 -3.234 1 97.62 167 ALA A O 1
ATOM 1308 N N . GLU A 1 168 ? 16.938 -3.324 -2.148 1 98.06 168 GLU A N 1
ATOM 1309 C CA . GLU A 1 168 ? 17.672 -3.744 -3.334 1 98.06 168 GLU A CA 1
ATOM 1310 C C . GLU A 1 168 ? 17.156 -5.074 -3.869 1 98.06 168 GLU A C 1
ATOM 1312 O O . GLU A 1 168 ? 16.844 -5.195 -5.059 1 98.06 168 GLU A O 1
ATOM 1317 N N . GLU A 1 169 ? 17.047 -5.992 -3.008 1 97.12 169 GLU A N 1
ATOM 1318 C CA . GLU A 1 169 ? 16.578 -7.32 -3.389 1 97.12 169 GLU A CA 1
ATOM 1319 C C . GLU A 1 169 ? 15.18 -7.25 -4.016 1 97.12 169 GLU A C 1
ATOM 1321 O O . GLU A 1 169 ? 14.945 -7.84 -5.07 1 97.12 169 GLU A O 1
ATOM 1326 N N . LYS A 1 170 ? 14.312 -6.594 -3.363 1 95.69 170 LYS A N 1
ATOM 1327 C CA . LYS A 1 170 ? 12.93 -6.543 -3.82 1 95.69 170 LYS A CA 1
ATOM 1328 C C . LYS A 1 170 ? 12.828 -5.859 -5.18 1 95.69 170 LYS A C 1
ATOM 1330 O O . LYS A 1 170 ? 12.078 -6.312 -6.051 1 95.69 170 LYS A O 1
ATOM 1335 N N . LEU A 1 171 ? 13.523 -4.773 -5.34 1 96.94 171 LEU A N 1
ATOM 1336 C CA . LEU A 1 171 ? 13.508 -4.082 -6.625 1 96.94 171 LEU A CA 1
ATOM 1337 C C . LEU A 1 171 ? 14 -4.996 -7.738 1 96.94 171 LEU A C 1
ATOM 1339 O O . LEU A 1 171 ? 13.336 -5.137 -8.773 1 96.94 171 LEU A O 1
ATOM 1343 N N . VAL A 1 172 ? 15.117 -5.633 -7.527 1 97.31 172 VAL A N 1
ATOM 1344 C CA . VAL A 1 172 ? 15.719 -6.484 -8.547 1 97.31 172 VAL A CA 1
ATOM 1345 C C . VAL A 1 172 ? 14.789 -7.664 -8.844 1 97.31 172 VAL A C 1
ATOM 1347 O O . VAL A 1 172 ? 14.57 -8.008 -10.008 1 97.31 172 VAL A O 1
ATOM 1350 N N . ARG A 1 173 ? 14.289 -8.227 -7.84 1 95.31 173 ARG A N 1
ATOM 1351 C CA . ARG A 1 173 ? 13.367 -9.352 -8 1 95.31 173 ARG A CA 1
ATOM 1352 C C . ARG A 1 173 ? 12.156 -8.938 -8.828 1 95.31 173 ARG A C 1
ATOM 1354 O O . ARG A 1 173 ? 11.727 -9.68 -9.719 1 95.31 173 ARG A O 1
ATOM 1361 N N . GLN A 1 174 ? 11.578 -7.82 -8.516 1 93.31 174 GLN A N 1
ATOM 1362 C CA . GLN A 1 174 ? 10.406 -7.332 -9.227 1 93.31 174 GLN A CA 1
ATOM 1363 C C . GLN A 1 174 ? 10.703 -7.125 -10.711 1 93.31 174 GLN A C 1
ATOM 1365 O O . GLN A 1 174 ? 9.945 -7.574 -11.57 1 93.31 174 GLN A O 1
ATOM 1370 N N . VAL A 1 175 ? 11.812 -6.508 -11.008 1 94.94 175 VAL A N 1
ATOM 1371 C CA . VAL A 1 175 ? 12.148 -6.207 -12.398 1 94.94 175 VAL A CA 1
ATOM 1372 C C . VAL A 1 175 ? 12.484 -7.5 -13.133 1 94.94 175 VAL A C 1
ATOM 1374 O O . VAL A 1 175 ? 12.094 -7.684 -14.289 1 94.94 175 VAL A O 1
ATOM 1377 N N . LEU A 1 176 ? 13.203 -8.406 -12.484 1 95.06 176 LEU A N 1
ATOM 1378 C CA . LEU A 1 176 ? 13.469 -9.711 -13.078 1 95.06 176 LEU A CA 1
ATOM 1379 C C . LEU A 1 176 ? 12.164 -10.43 -13.414 1 95.06 176 LEU A C 1
ATOM 1381 O O . LEU A 1 176 ? 12.039 -11.016 -14.484 1 95.06 176 LEU A O 1
ATOM 1385 N N . GLY A 1 177 ? 11.258 -10.367 -12.469 1 89.44 177 GLY A N 1
ATOM 1386 C CA . GLY A 1 177 ? 9.969 -10.977 -12.719 1 89.44 177 GLY A CA 1
ATOM 1387 C C . GLY A 1 177 ? 9.25 -10.391 -13.922 1 89.44 177 GLY A C 1
ATOM 1388 O O . GLY A 1 177 ? 8.711 -11.133 -14.75 1 89.44 177 GLY A O 1
ATOM 1389 N N . GLU A 1 178 ? 9.227 -9.156 -14.039 1 87.88 178 GLU A N 1
ATOM 1390 C CA . GLU A 1 178 ? 8.531 -8.438 -15.102 1 87.88 178 GLU A CA 1
ATOM 1391 C C . GLU A 1 178 ? 9.172 -8.711 -16.469 1 87.88 178 GLU A C 1
ATOM 1393 O O . GLU A 1 178 ? 8.5 -8.617 -17.5 1 87.88 178 GLU A O 1
ATOM 1398 N N . THR A 1 179 ? 10.453 -9.031 -16.469 1 91.88 179 THR A N 1
ATOM 1399 C CA . THR A 1 179 ? 11.172 -9.234 -17.719 1 91.88 179 THR A CA 1
ATOM 1400 C C . THR A 1 179 ? 11.305 -10.719 -18.031 1 91.88 179 THR A C 1
ATOM 1402 O O . THR A 1 179 ? 12.023 -11.102 -18.969 1 91.88 179 THR A O 1
ATOM 1405 N N . GLY A 1 180 ? 10.672 -11.562 -17.219 1 88.62 180 GLY A N 1
ATOM 1406 C CA . GLY A 1 180 ? 10.828 -13 -17.422 1 88.62 180 GLY A CA 1
ATOM 1407 C C . GLY A 1 180 ? 12.242 -13.484 -17.172 1 88.62 180 GLY A C 1
ATOM 1408 O O . GLY A 1 180 ? 12.734 -14.359 -17.891 1 88.62 180 GLY A O 1
ATOM 1409 N N . PHE A 1 181 ? 12.914 -12.805 -16.297 1 93.69 181 PHE A N 1
ATOM 1410 C CA . PHE A 1 181 ? 14.273 -13.133 -15.883 1 93.69 181 PHE A CA 1
ATOM 1411 C C . PHE A 1 181 ? 15.258 -12.93 -17.031 1 93.69 181 PHE A C 1
ATOM 1413 O O . PHE A 1 181 ? 16.25 -13.648 -17.125 1 93.69 181 PHE A O 1
ATOM 1420 N N . ASN A 1 182 ? 14.914 -12.047 -17.922 1 95.44 182 ASN A N 1
ATOM 1421 C CA . ASN A 1 182 ? 15.852 -11.602 -18.938 1 95.44 182 ASN A CA 1
ATOM 1422 C C . ASN A 1 182 ? 16.875 -10.625 -18.359 1 95.44 182 ASN A C 1
ATOM 1424 O O . ASN A 1 182 ? 16.562 -9.453 -18.141 1 95.44 182 ASN A O 1
ATOM 1428 N N . VAL A 1 183 ? 18.062 -11.094 -18.234 1 97 183 VAL A N 1
ATOM 1429 C CA . VAL A 1 183 ? 19.094 -10.336 -17.547 1 97 183 VAL A CA 1
ATOM 1430 C C . VAL A 1 183 ? 19.438 -9.078 -18.344 1 97 183 VAL A C 1
ATOM 1432 O O . VAL A 1 183 ? 19.641 -8.008 -17.766 1 97 183 VAL A O 1
ATOM 1435 N N . HIS A 1 184 ? 19.469 -9.18 -19.656 1 98 184 HIS A N 1
ATOM 1436 C CA . HIS A 1 184 ? 19.781 -8.031 -20.5 1 98 184 HIS A CA 1
ATOM 1437 C C . HIS A 1 184 ? 18.75 -6.922 -20.312 1 98 184 HIS A C 1
ATOM 1439 O O . HIS A 1 184 ? 19.109 -5.77 -20.078 1 98 184 HIS A O 1
ATOM 1445 N N . GLU A 1 185 ? 17.547 -7.258 -20.344 1 97.38 185 GLU A N 1
ATOM 1446 C CA . GLU A 1 185 ? 16.484 -6.273 -20.188 1 97.38 185 GLU A CA 1
ATOM 1447 C C . GLU A 1 185 ? 16.438 -5.715 -18.766 1 97.38 185 GLU A C 1
ATOM 1449 O O . GLU A 1 185 ? 16.203 -4.52 -18.578 1 97.38 185 GLU A O 1
ATOM 1454 N N . THR A 1 186 ? 16.656 -6.574 -17.844 1 97.56 186 THR A N 1
ATOM 1455 C CA . THR A 1 186 ? 16.672 -6.148 -16.453 1 97.56 186 THR A CA 1
ATOM 1456 C C . THR A 1 186 ? 17.781 -5.121 -16.219 1 97.56 186 THR A C 1
ATOM 1458 O O . THR A 1 186 ? 17.547 -4.078 -15.594 1 97.56 186 THR A O 1
ATOM 1461 N N . ALA A 1 187 ? 18.938 -5.438 -16.719 1 98.5 187 ALA A N 1
ATOM 1462 C CA . ALA A 1 187 ? 20.062 -4.512 -16.594 1 98.5 187 ALA A CA 1
ATOM 1463 C C . ALA A 1 187 ? 19.719 -3.148 -17.188 1 98.5 187 ALA A C 1
ATOM 1465 O O . ALA A 1 187 ? 19.969 -2.113 -16.578 1 98.5 187 ALA A O 1
ATOM 1466 N N . ARG A 1 188 ? 19.156 -3.172 -18.328 1 97.94 188 ARG A N 1
ATOM 1467 C CA . ARG A 1 188 ? 18.75 -1.939 -19 1 97.94 188 ARG A CA 1
ATOM 1468 C C . ARG A 1 188 ? 17.766 -1.149 -18.156 1 97.94 188 ARG A C 1
ATOM 1470 O O . ARG A 1 188 ? 17.938 0.048 -17.938 1 97.94 188 ARG A O 1
ATOM 1477 N N . ARG A 1 189 ? 16.719 -1.762 -17.609 1 97.12 189 ARG A N 1
ATOM 1478 C CA . ARG A 1 189 ? 15.664 -1.104 -16.844 1 97.12 189 ARG A CA 1
ATOM 1479 C C . ARG A 1 189 ? 16.203 -0.543 -15.539 1 97.12 189 ARG A C 1
ATOM 1481 O O . ARG A 1 189 ? 15.75 0.51 -15.078 1 97.12 189 ARG A O 1
ATOM 1488 N N . LEU A 1 190 ? 17.125 -1.237 -14.992 1 97.94 190 LEU A N 1
ATOM 1489 C CA . LEU A 1 190 ? 17.656 -0.819 -13.695 1 97.94 190 LEU A CA 1
ATOM 1490 C C . LEU A 1 190 ? 18.797 0.173 -13.867 1 97.94 190 LEU A C 1
ATOM 1492 O O . LEU A 1 190 ? 19.188 0.841 -12.914 1 97.94 190 LEU A O 1
ATOM 1496 N N . GLY A 1 191 ? 19.328 0.275 -15 1 97.75 191 GLY A N 1
ATOM 1497 C CA . GLY A 1 191 ? 20.516 1.092 -15.219 1 97.75 191 GLY A CA 1
ATOM 1498 C C . GLY A 1 191 ? 21.766 0.473 -14.648 1 97.75 191 GLY A C 1
ATOM 1499 O O . GLY A 1 191 ? 22.562 1.159 -14.008 1 97.75 191 GLY A O 1
ATOM 1500 N N . LEU A 1 192 ? 21.922 -0.8 -14.883 1 98.19 192 LEU A N 1
ATOM 1501 C CA . LEU A 1 192 ? 23.078 -1.552 -14.398 1 98.19 192 LEU A CA 1
ATOM 1502 C C . LEU A 1 192 ? 23.797 -2.254 -15.555 1 98.19 192 LEU A C 1
ATOM 1504 O O . LEU A 1 192 ? 23.234 -2.381 -16.641 1 98.19 192 LEU A O 1
ATOM 1508 N N . LYS A 1 193 ? 25.047 -2.635 -15.273 1 98 193 LYS A N 1
ATOM 1509 C CA . LYS A 1 193 ? 25.688 -3.6 -16.172 1 98 193 LYS A CA 1
ATOM 1510 C C . LYS A 1 193 ? 25.172 -5.012 -15.914 1 98 193 LYS A C 1
ATOM 1512 O O . LYS A 1 193 ? 24.766 -5.34 -14.797 1 98 193 LYS A O 1
ATOM 1517 N N . ARG A 1 194 ? 25.25 -5.84 -16.969 1 97.81 194 ARG A N 1
ATOM 1518 C CA . ARG A 1 194 ? 24.766 -7.207 -16.859 1 97.81 194 ARG A CA 1
ATOM 1519 C C . ARG A 1 194 ? 25.469 -7.953 -15.727 1 97.81 194 ARG A C 1
ATOM 1521 O O . ARG A 1 194 ? 24.844 -8.711 -14.984 1 97.81 194 ARG A O 1
ATOM 1528 N N . GLU A 1 195 ? 26.703 -7.641 -15.555 1 98.12 195 GLU A N 1
ATOM 1529 C CA . GLU A 1 195 ? 27.5 -8.32 -14.539 1 98.12 195 GLU A CA 1
ATOM 1530 C C . GLU A 1 195 ? 26.969 -8.016 -13.141 1 98.12 195 GLU A C 1
ATOM 1532 O O . GLU A 1 195 ? 27.031 -8.867 -12.25 1 98.12 195 GLU A O 1
ATOM 1537 N N . ASN A 1 196 ? 26.484 -6.824 -12.938 1 98.12 196 ASN A N 1
ATOM 1538 C CA . ASN A 1 196 ? 25.922 -6.441 -11.648 1 98.12 196 ASN A CA 1
ATOM 1539 C C . ASN A 1 196 ? 24.625 -7.199 -11.359 1 98.12 196 ASN A C 1
ATOM 1541 O O . ASN A 1 196 ? 24.359 -7.57 -10.219 1 98.12 196 ASN A O 1
ATOM 1545 N N . VAL A 1 197 ? 23.828 -7.418 -12.391 1 98.25 197 VAL A N 1
ATOM 1546 C CA . VAL A 1 197 ? 22.578 -8.156 -12.219 1 98.25 197 VAL A CA 1
ATOM 1547 C C . VAL A 1 197 ? 22.875 -9.602 -11.836 1 98.25 197 VAL A C 1
ATOM 1549 O O . VAL A 1 197 ? 22.25 -10.148 -10.922 1 98.25 197 VAL A O 1
ATOM 1552 N N . TYR A 1 198 ? 23.875 -10.172 -12.492 1 98.06 198 TYR A N 1
ATOM 1553 C CA . TYR A 1 198 ? 24.281 -11.523 -12.141 1 98.06 198 TYR A CA 1
ATOM 1554 C C . TYR A 1 198 ? 24.75 -11.602 -10.695 1 98.06 198 TYR A C 1
ATOM 1556 O O . TYR A 1 198 ? 24.422 -12.555 -9.977 1 98.06 198 TYR A O 1
ATOM 1564 N N . TYR A 1 199 ? 25.516 -10.633 -10.32 1 98.31 199 TYR A N 1
ATOM 1565 C CA . TYR A 1 199 ? 25.984 -10.57 -8.945 1 98.31 199 TYR A CA 1
ATOM 1566 C C . TYR A 1 199 ? 24.812 -10.539 -7.969 1 98.31 199 TYR A C 1
ATOM 1568 O O . TYR A 1 199 ? 24.812 -11.266 -6.973 1 98.31 199 TYR A O 1
ATOM 1576 N N . LEU A 1 200 ? 23.859 -9.711 -8.227 1 98.12 200 LEU A N 1
ATOM 1577 C CA . LEU A 1 200 ? 22.719 -9.539 -7.336 1 98.12 200 LEU A CA 1
ATOM 1578 C C . LEU A 1 200 ? 21.859 -10.805 -7.297 1 98.12 200 LEU A C 1
ATOM 1580 O O . LEU A 1 200 ? 21.328 -11.164 -6.246 1 98.12 200 LEU A O 1
ATOM 1584 N N . ILE A 1 201 ? 21.672 -11.492 -8.445 1 97.5 201 ILE A N 1
ATOM 1585 C CA . ILE A 1 201 ? 20.953 -12.766 -8.5 1 97.5 201 ILE A CA 1
ATOM 1586 C C . ILE A 1 201 ? 21.609 -13.773 -7.562 1 97.5 201 ILE A C 1
ATOM 1588 O O . ILE A 1 201 ? 20.938 -14.453 -6.793 1 97.5 201 ILE A O 1
ATOM 1592 N N . LYS A 1 202 ? 22.891 -13.852 -7.59 1 97.69 202 LYS A N 1
ATOM 1593 C CA . LYS A 1 202 ? 23.641 -14.766 -6.73 1 97.69 202 LYS A CA 1
ATOM 1594 C C . LYS A 1 202 ? 23.578 -14.32 -5.27 1 97.69 202 LYS A C 1
ATOM 1596 O O . LYS A 1 202 ? 23.297 -15.141 -4.383 1 97.69 202 LYS A O 1
ATOM 1601 N N . LYS A 1 203 ? 23.766 -13.055 -5.047 1 97.69 203 LYS A N 1
ATOM 1602 C CA . LYS A 1 203 ? 23.797 -12.492 -3.699 1 97.69 203 LYS A CA 1
ATOM 1603 C C . LYS A 1 203 ? 22.516 -12.82 -2.939 1 97.69 203 LYS A C 1
ATOM 1605 O O . LYS A 1 203 ? 22.562 -13.188 -1.763 1 97.69 203 LYS A O 1
ATOM 1610 N N . TYR A 1 204 ? 21.391 -12.711 -3.648 1 96.62 204 TYR A N 1
ATOM 1611 C CA . TYR A 1 204 ? 20.125 -12.828 -2.951 1 96.62 204 TYR A CA 1
ATOM 1612 C C . TYR A 1 204 ? 19.453 -14.164 -3.27 1 96.62 204 TYR A C 1
ATOM 1614 O O . TYR A 1 204 ? 18.312 -14.406 -2.854 1 96.62 204 TYR A O 1
ATOM 1622 N N . GLY A 1 205 ? 20.125 -14.938 -3.988 1 96 205 GLY A N 1
ATOM 1623 C CA . GLY A 1 205 ? 19.578 -16.25 -4.316 1 96 205 GLY A CA 1
ATOM 1624 C C . GLY A 1 205 ? 18.297 -16.188 -5.121 1 96 205 GLY A C 1
ATOM 1625 O O . GLY A 1 205 ? 17.359 -16.938 -4.863 1 96 205 GLY A O 1
ATOM 1626 N N . LEU A 1 206 ? 18.312 -15.297 -6.105 1 94.62 206 LEU A N 1
ATOM 1627 C CA . LEU A 1 206 ? 17.109 -15.117 -6.902 1 94.62 206 LEU A CA 1
ATOM 1628 C C . LEU A 1 206 ? 17 -16.188 -7.98 1 94.62 206 LEU A C 1
ATOM 1630 O O . LEU A 1 206 ? 18 -16.562 -8.594 1 94.62 206 LEU A O 1
ATOM 1634 N N . GLN A 1 207 ? 15.805 -16.781 -8.031 1 88.81 207 GLN A N 1
ATOM 1635 C CA . GLN A 1 207 ? 15.602 -17.828 -9.016 1 88.81 207 GLN A CA 1
ATOM 1636 C C . GLN A 1 207 ? 14.32 -17.594 -9.812 1 88.81 207 GLN A C 1
ATOM 1638 O O . GLN A 1 207 ? 13.422 -16.891 -9.359 1 88.81 207 GLN A O 1
ATOM 1643 N N . ARG A 1 208 ? 14.445 -18.062 -11.078 1 76.94 208 ARG A N 1
ATOM 1644 C CA . ARG A 1 208 ? 13.266 -18 -11.938 1 76.94 208 ARG A CA 1
ATOM 1645 C C . ARG A 1 208 ? 12.164 -18.906 -11.406 1 76.94 208 ARG A C 1
ATOM 1647 O O . ARG A 1 208 ? 12.438 -20 -10.906 1 76.94 208 ARG A O 1
ATOM 1654 N N . ASP A 1 209 ? 11.039 -18.297 -10.945 1 63.34 209 ASP A N 1
ATOM 1655 C CA . ASP A 1 209 ? 9.945 -19.172 -10.562 1 63.34 209 ASP A CA 1
ATOM 1656 C C . ASP A 1 209 ? 9.695 -20.234 -11.625 1 63.34 209 ASP A C 1
ATOM 1658 O O . ASP A 1 209 ? 9.75 -19.953 -12.828 1 63.34 209 ASP A O 1
ATOM 1662 N N . ALA A 1 210 ? 10.117 -21.562 -11.352 1 49.75 210 ALA A N 1
ATOM 1663 C CA . ALA A 1 210 ? 9.906 -22.703 -12.219 1 49.75 210 ALA A CA 1
ATOM 1664 C C . ALA A 1 210 ? 8.539 -22.656 -12.891 1 49.75 210 ALA A C 1
ATOM 1666 O O . ALA A 1 210 ? 7.594 -22.094 -12.344 1 49.75 210 ALA A O 1
ATOM 1667 N N . MET B 1 1 ? -18.281 -1.622 45.969 1 30.55 1 MET B N 1
ATOM 1668 C CA . MET B 1 1 ? -17.062 -1.108 45.344 1 30.55 1 MET B CA 1
ATOM 1669 C C . MET B 1 1 ? -17.188 -1.096 43.844 1 30.55 1 MET B C 1
ATOM 1671 O O . MET B 1 1 ? -17.266 -2.152 43.188 1 30.55 1 MET B O 1
ATOM 1675 N N . ARG B 1 2 ? -17.812 -0.028 43.219 1 31.45 2 ARG B N 1
ATOM 1676 C CA . ARG B 1 2 ? -18.422 0.153 41.906 1 31.45 2 ARG B CA 1
ATOM 1677 C C . ARG B 1 2 ? -17.375 0.124 40.781 1 31.45 2 ARG B C 1
ATOM 1679 O O . ARG B 1 2 ? -16.438 0.921 40.812 1 31.45 2 ARG B O 1
ATOM 1686 N N . VAL B 1 3 ? -17.031 -1.05 40.281 1 32.31 3 VAL B N 1
ATOM 1687 C CA . VAL B 1 3 ? -16.062 -1.354 39.219 1 32.31 3 VAL B CA 1
ATOM 1688 C C . VAL B 1 3 ? -16.359 -0.511 37.969 1 32.31 3 VAL B C 1
ATOM 1690 O O . VAL B 1 3 ? -17.406 -0.661 37.344 1 32.31 3 VAL B O 1
ATOM 1693 N N . THR B 1 4 ? -16.281 0.782 38 1 31.28 4 THR B N 1
ATOM 1694 C CA . THR B 1 4 ? -16.516 1.662 36.844 1 31.28 4 THR B CA 1
ATOM 1695 C C . THR B 1 4 ? -15.594 1.282 35.688 1 31.28 4 THR B C 1
ATOM 1697 O O . THR B 1 4 ? -14.438 1.693 35.625 1 31.28 4 THR B O 1
ATOM 1700 N N . LYS B 1 5 ? -15.422 0.035 35.344 1 34.41 5 LYS B N 1
ATOM 1701 C CA . LYS B 1 5 ? -14.656 -0.357 34.156 1 34.41 5 LYS B CA 1
ATOM 1702 C C . LYS B 1 5 ? -15 0.524 32.969 1 34.41 5 LYS B C 1
ATOM 1704 O O . LYS B 1 5 ? -15.57 0.05 31.984 1 34.41 5 LYS B O 1
ATOM 1709 N N . PHE B 1 6 ? -15.648 1.692 33.062 1 35.19 6 PHE B N 1
ATOM 1710 C CA . PHE B 1 6 ? -15.977 2.381 31.812 1 35.19 6 PHE B CA 1
ATOM 1711 C C . PHE B 1 6 ? -14.758 2.469 30.906 1 35.19 6 PHE B C 1
ATOM 1713 O O . PHE B 1 6 ? -13.844 3.26 31.156 1 35.19 6 PHE B O 1
ATOM 1720 N N . GLY B 1 7 ? -14.031 1.596 30.609 1 39.81 7 GLY B N 1
ATOM 1721 C CA . GLY B 1 7 ? -12.961 1.617 29.625 1 39.81 7 GLY B CA 1
ATOM 1722 C C . GLY B 1 7 ? -13.25 2.523 28.438 1 39.81 7 GLY B C 1
ATOM 1723 O O . GLY B 1 7 ? -14.109 2.217 27.625 1 39.81 7 GLY B O 1
ATOM 1724 N N . TRP B 1 8 ? -13.297 3.865 28.359 1 41.84 8 TRP B N 1
ATOM 1725 C CA . TRP B 1 8 ? -13.609 4.953 27.438 1 41.84 8 TRP B CA 1
ATOM 1726 C C . TRP B 1 8 ? -13.094 4.645 26.031 1 41.84 8 TRP B C 1
ATOM 1728 O O . TRP B 1 8 ? -11.883 4.508 25.828 1 41.84 8 TRP B O 1
ATOM 1738 N N . SER B 1 9 ? -13.602 3.748 25.312 1 53.59 9 SER B N 1
ATOM 1739 C CA . SER B 1 9 ? -13.375 3.484 23.891 1 53.59 9 SER B CA 1
ATOM 1740 C C . SER B 1 9 ? -13.094 4.773 23.125 1 53.59 9 SER B C 1
ATOM 1742 O O . SER B 1 9 ? -13.945 5.664 23.078 1 53.59 9 SER B O 1
ATOM 1744 N N . LEU B 1 10 ? -11.938 5.445 23.141 1 69.94 10 LEU B N 1
ATOM 1745 C CA . LEU B 1 10 ? -11.547 6.754 22.609 1 69.94 10 LEU B CA 1
ATOM 1746 C C . LEU B 1 10 ? -12.008 6.922 21.172 1 69.94 10 LEU B C 1
ATOM 1748 O O . LEU B 1 10 ? -11.875 6 20.359 1 69.94 10 LEU B O 1
ATOM 1752 N N . ILE B 1 11 ? -13.039 7.812 21 1 87.5 11 ILE B N 1
ATOM 1753 C CA . ILE B 1 11 ? -13.594 8.188 19.703 1 87.5 11 ILE B CA 1
ATOM 1754 C C . ILE B 1 11 ? -12.461 8.539 18.734 1 87.5 11 ILE B C 1
ATOM 1756 O O . ILE B 1 11 ? -11.562 9.312 19.094 1 87.5 11 ILE B O 1
ATOM 1760 N N . VAL B 1 12 ? -12.484 7.906 17.609 1 95.06 12 VAL B N 1
ATOM 1761 C CA . VAL B 1 12 ? -11.438 8.125 16.625 1 95.06 12 VAL B CA 1
ATOM 1762 C C . VAL B 1 12 ? -11.656 9.477 15.938 1 95.06 12 VAL B C 1
ATOM 1764 O O . VAL B 1 12 ? -12.75 9.766 15.453 1 95.06 12 VAL B O 1
ATOM 1767 N N . LYS B 1 13 ? -10.656 10.297 16 1 97.25 13 LYS B N 1
ATOM 1768 C CA . LYS B 1 13 ? -10.68 11.578 15.305 1 97.25 13 LYS B CA 1
ATOM 1769 C C . LYS B 1 13 ? -10.328 11.398 13.828 1 97.25 13 LYS B C 1
ATOM 1771 O O . LYS B 1 13 ? -9.391 10.672 13.492 1 97.25 13 LYS B O 1
ATOM 1776 N N . VAL B 1 14 ? -11.117 12.031 12.961 1 98.25 14 VAL B N 1
ATOM 1777 C CA . VAL B 1 14 ? -10.859 12.031 11.523 1 98.25 14 VAL B CA 1
ATOM 1778 C C . VAL B 1 14 ? -10.742 13.469 11.023 1 98.25 14 VAL B C 1
ATOM 1780 O O . VAL B 1 14 ? -11.633 14.289 11.258 1 98.25 14 VAL B O 1
ATOM 1783 N N . LEU B 1 15 ? -9.617 13.789 10.375 1 98.56 15 LEU B N 1
ATOM 1784 C CA . LEU B 1 15 ? -9.445 15.117 9.805 1 98.56 15 LEU B CA 1
ATOM 1785 C C . LEU B 1 15 ? -10.094 15.211 8.43 1 98.56 15 LEU B C 1
ATOM 1787 O O . LEU B 1 15 ? -9.875 14.352 7.574 1 98.56 15 LEU B O 1
ATOM 1791 N N . ILE B 1 16 ? -10.945 16.188 8.289 1 98.38 16 ILE B N 1
ATOM 1792 C CA . ILE B 1 16 ? -11.547 16.516 7 1 98.38 16 ILE B CA 1
ATOM 1793 C C . ILE B 1 16 ? -10.938 17.797 6.449 1 98.38 16 ILE B C 1
ATOM 1795 O O . ILE B 1 16 ? -10.953 18.844 7.117 1 98.38 16 ILE B O 1
ATOM 1799 N N . VAL B 1 17 ? -10.398 17.703 5.207 1 97.94 17 VAL B N 1
ATOM 1800 C CA . VAL B 1 17 ? -9.805 18.875 4.555 1 97.94 17 VAL B CA 1
ATOM 1801 C C . VAL B 1 17 ? -10.594 19.219 3.295 1 97.94 17 VAL B C 1
ATOM 1803 O O . VAL B 1 17 ? -10.555 18.469 2.307 1 97.94 17 VAL B O 1
ATOM 1806 N N . ASP B 1 18 ? -11.281 20.281 3.346 1 96.12 18 ASP B N 1
ATOM 1807 C CA . ASP B 1 18 ? -12.133 20.734 2.25 1 96.12 18 ASP B CA 1
ATOM 1808 C C . ASP B 1 18 ? -12.453 22.219 2.373 1 96.12 18 ASP B C 1
ATOM 1810 O O . ASP B 1 18 ? -12.805 22.703 3.453 1 96.12 18 ASP B O 1
ATOM 1814 N N . ASP B 1 19 ? -12.336 22.891 1.229 1 95.31 19 ASP B N 1
ATOM 1815 C CA . ASP B 1 19 ? -12.547 24.328 1.298 1 95.31 19 ASP B CA 1
ATOM 1816 C C . ASP B 1 19 ? -14.031 24.672 1.269 1 95.31 19 ASP B C 1
ATOM 1818 O O . ASP B 1 19 ? -14.422 25.797 1.626 1 95.31 19 ASP B O 1
ATOM 1822 N N . ASP B 1 20 ? -14.875 23.797 0.807 1 94.06 20 ASP B N 1
ATOM 1823 C CA . ASP B 1 20 ? -16.312 24.031 0.718 1 94.06 20 ASP B CA 1
ATOM 1824 C C . ASP B 1 20 ? -17 23.688 2.037 1 94.06 20 ASP B C 1
ATOM 1826 O O . ASP B 1 20 ? -17.156 22.516 2.387 1 94.06 20 ASP B O 1
ATOM 1830 N N . PRO B 1 21 ? -17.516 24.703 2.701 1 95.75 21 PRO B N 1
ATOM 1831 C CA . PRO B 1 21 ? -18.094 24.453 4.02 1 95.75 21 PRO B CA 1
ATOM 1832 C C . PRO B 1 21 ? -19.312 23.531 3.959 1 95.75 21 PRO B C 1
ATOM 1834 O O . PRO B 1 21 ? -19.547 22.766 4.895 1 95.75 21 PRO B O 1
ATOM 1837 N N . ALA B 1 22 ? -20.047 23.531 2.887 1 94.81 22 ALA B N 1
ATOM 1838 C CA . ALA B 1 22 ? -21.219 22.672 2.752 1 94.81 22 ALA B CA 1
ATOM 1839 C C . ALA B 1 22 ? -20.812 21.203 2.631 1 94.81 22 ALA B C 1
ATOM 1841 O O . ALA B 1 22 ? -21.359 20.344 3.314 1 94.81 22 ALA B O 1
ATOM 1842 N N . LEU B 1 23 ? -19.844 20.953 1.781 1 92.19 23 LEU B N 1
ATOM 1843 C CA . LEU B 1 23 ? -19.359 19.594 1.602 1 92.19 23 LEU B CA 1
ATOM 1844 C C . LEU B 1 23 ? -18.672 19.094 2.867 1 92.19 23 LEU B C 1
ATOM 1846 O O . LEU B 1 23 ? -18.875 17.953 3.283 1 92.19 23 LEU B O 1
ATOM 1850 N N . ARG B 1 24 ? -17.812 19.938 3.443 1 95.19 24 ARG B N 1
ATOM 1851 C CA . ARG B 1 24 ? -17.109 19.594 4.676 1 95.19 24 ARG B CA 1
ATOM 1852 C C . ARG B 1 24 ? -18.109 19.25 5.785 1 95.19 24 ARG B C 1
ATOM 1854 O O . ARG B 1 24 ? -17.922 18.266 6.504 1 95.19 24 ARG B O 1
ATOM 1861 N N . GLY B 1 25 ? -19.156 20.031 5.871 1 95.31 25 GLY B N 1
ATOM 1862 C CA . GLY B 1 25 ? -20.203 19.766 6.855 1 95.31 25 GLY B CA 1
ATOM 1863 C C . GLY B 1 25 ? -20.938 18.469 6.625 1 95.31 25 GLY B C 1
ATOM 1864 O O . GLY B 1 25 ? -21.234 17.734 7.574 1 95.31 25 GLY B O 1
ATOM 1865 N N . MET B 1 26 ? -21.25 18.172 5.414 1 93.81 26 MET B N 1
ATOM 1866 C CA . MET B 1 26 ? -21.922 16.922 5.062 1 93.81 26 MET B CA 1
ATOM 1867 C C . MET B 1 26 ? -21.078 15.711 5.449 1 93.81 26 MET B C 1
ATOM 1869 O O . MET B 1 26 ? -21.578 14.75 6.031 1 93.81 26 MET B O 1
ATOM 1873 N N . VAL B 1 27 ? -19.797 15.789 5.141 1 95.56 27 VAL B N 1
ATOM 1874 C CA . VAL B 1 27 ? -18.891 14.703 5.484 1 95.56 27 VAL B CA 1
ATOM 1875 C C . VAL B 1 27 ? -18.766 14.586 7.004 1 95.56 27 VAL B C 1
ATOM 1877 O O . VAL B 1 27 ? -18.797 13.477 7.547 1 95.56 27 VAL B O 1
ATOM 1880 N N . ALA B 1 28 ? -18.672 15.727 7.68 1 97 28 ALA B N 1
ATOM 1881 C CA . ALA B 1 28 ? -18.578 15.742 9.141 1 97 28 ALA B CA 1
ATOM 1882 C C . ALA B 1 28 ? -19.797 15.062 9.773 1 97 28 ALA B C 1
ATOM 1884 O O . ALA B 1 28 ? -19.656 14.25 10.688 1 97 28 ALA B O 1
ATOM 1885 N N . LEU B 1 29 ? -20.922 15.352 9.266 1 95.25 29 LEU B N 1
ATOM 1886 C CA . LEU B 1 29 ? -22.156 14.75 9.781 1 95.25 29 LEU B CA 1
ATOM 1887 C C . LEU B 1 29 ? -22.156 13.242 9.562 1 95.25 29 LEU B C 1
ATOM 1889 O O . LEU B 1 29 ? -22.516 12.484 10.469 1 95.25 29 LEU B O 1
ATOM 1893 N N . SER B 1 30 ? -21.75 12.883 8.398 1 93.44 30 SER B N 1
ATOM 1894 C CA . SER B 1 30 ? -21.672 11.461 8.094 1 93.44 30 SER B CA 1
ATOM 1895 C C . SER B 1 30 ? -20.734 10.742 9.055 1 93.44 30 SER B C 1
ATOM 1897 O O . SER B 1 30 ? -21.016 9.633 9.508 1 93.44 30 SER B O 1
ATOM 1899 N N . LEU B 1 31 ? -19.609 11.367 9.406 1 95.06 31 LEU B N 1
ATOM 1900 C CA . LEU B 1 31 ? -18.625 10.805 10.328 1 95.06 31 LEU B CA 1
ATOM 1901 C C . LEU B 1 31 ? -19.188 10.695 11.734 1 95.06 31 LEU B C 1
ATOM 1903 O O . LEU B 1 31 ? -19.031 9.664 12.391 1 95.06 31 LEU B O 1
ATOM 1907 N N . GLU B 1 32 ? -19.844 11.695 12.141 1 95.12 32 GLU B N 1
ATOM 1908 C CA . GLU B 1 32 ? -20.438 11.688 13.469 1 95.12 32 GLU B CA 1
ATOM 1909 C C . GLU B 1 32 ? -21.469 10.57 13.609 1 95.12 32 GLU B C 1
ATOM 1911 O O . GLU B 1 32 ? -21.484 9.859 14.625 1 95.12 32 GLU B O 1
ATOM 1916 N N . LEU B 1 33 ? -22.234 10.414 12.609 1 91.44 33 LEU B N 1
ATOM 1917 C CA . LEU B 1 33 ? -23.266 9.375 12.617 1 91.44 33 LEU B CA 1
ATOM 1918 C C . LEU B 1 33 ? -22.625 7.988 12.688 1 91.44 33 LEU B C 1
ATOM 1920 O O . LEU B 1 33 ? -23.219 7.059 13.25 1 91.44 33 LEU B O 1
ATOM 1924 N N . ALA B 1 34 ? -21.438 7.953 12.211 1 90.38 34 ALA B N 1
ATOM 1925 C CA . ALA B 1 34 ? -20.734 6.676 12.195 1 90.38 34 ALA B CA 1
ATOM 1926 C C . ALA B 1 34 ? -19.938 6.48 13.484 1 90.38 34 ALA B C 1
ATOM 1928 O O . ALA B 1 34 ? -19.312 5.438 13.68 1 90.38 34 ALA B O 1
ATOM 1929 N N . GLY B 1 35 ? -19.922 7.469 14.375 1 92.94 35 GLY B N 1
ATOM 1930 C CA . GLY B 1 35 ? -19.281 7.324 15.672 1 92.94 35 GLY B CA 1
ATOM 1931 C C . GLY B 1 35 ? -17.875 7.879 15.711 1 92.94 35 GLY B C 1
ATOM 1932 O O . GLY B 1 35 ? -17.094 7.535 16.594 1 92.94 35 GLY B O 1
ATOM 1933 N N . TYR B 1 36 ? -17.516 8.719 14.703 1 96.12 36 TYR B N 1
ATOM 1934 C CA . TYR B 1 36 ? -16.219 9.359 14.664 1 96.12 36 TYR B CA 1
ATOM 1935 C C . TYR B 1 36 ? -16.312 10.812 15.102 1 96.12 36 TYR B C 1
ATOM 1937 O O . TYR B 1 36 ? -17.406 11.367 15.211 1 96.12 36 TYR B O 1
ATOM 1945 N N . GLU B 1 37 ? -15.211 11.328 15.484 1 97.25 37 GLU B N 1
ATOM 1946 C CA . GLU B 1 37 ? -15.117 12.758 15.781 1 97.25 37 GLU B CA 1
ATOM 1947 C C . GLU B 1 37 ? -14.469 13.516 14.625 1 97.25 37 GLU B C 1
ATOM 1949 O O . GLU B 1 37 ? -13.25 13.43 14.43 1 97.25 37 GLU B O 1
ATOM 1954 N N . PRO B 1 38 ? -15.234 14.312 13.922 1 97.88 38 PRO B N 1
ATOM 1955 C CA . PRO B 1 38 ? -14.656 15.07 12.805 1 97.88 38 PRO B CA 1
ATOM 1956 C C . PRO B 1 38 ? -13.891 16.312 13.266 1 97.88 38 PRO B C 1
ATOM 1958 O O . PRO B 1 38 ? -14.367 17.047 14.125 1 97.88 38 PRO B O 1
ATOM 1961 N N . ILE B 1 39 ? -12.688 16.453 12.828 1 98.38 39 ILE B N 1
ATOM 1962 C CA . ILE B 1 39 ? -11.898 17.672 12.906 1 98.38 39 ILE B CA 1
ATOM 1963 C C . ILE B 1 39 ? -11.773 18.312 11.523 1 98.38 39 ILE B C 1
ATOM 1965 O O . ILE B 1 39 ? -11.523 17.609 10.539 1 98.38 39 ILE B O 1
ATOM 1969 N N . GLU B 1 40 ? -11.984 19.594 11.445 1 98.25 40 GLU B N 1
ATOM 1970 C CA . GLU B 1 40 ? -12.148 20.188 10.125 1 98.25 40 GLU B CA 1
ATOM 1971 C C . GLU B 1 40 ? -11.016 21.172 9.828 1 98.25 40 GLU B C 1
ATOM 1973 O O . GLU B 1 40 ? -10.57 21.906 10.711 1 98.25 40 GLU B O 1
ATOM 1978 N N . ALA B 1 41 ? -10.523 21.156 8.594 1 98.12 41 ALA B N 1
ATOM 1979 C CA . ALA B 1 41 ? -9.594 22.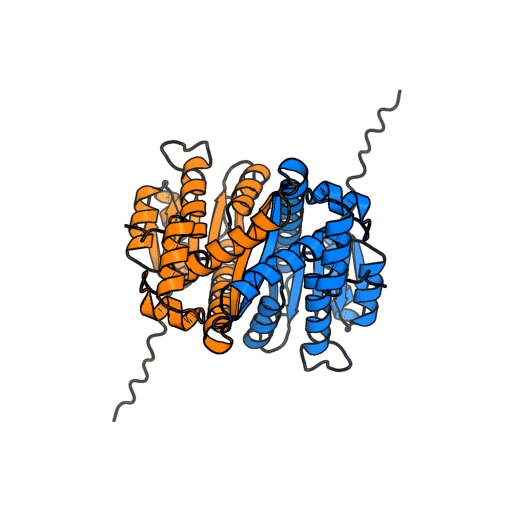125 8.016 1 98.12 41 ALA B CA 1
ATOM 1980 C C . ALA B 1 41 ? -10.102 22.625 6.66 1 98.12 41 ALA B C 1
ATOM 1982 O O . ALA B 1 41 ? -10.625 21.844 5.863 1 98.12 41 ALA B O 1
ATOM 1983 N N . GLU B 1 42 ? -9.898 23.906 6.395 1 97 42 GLU B N 1
ATOM 1984 C CA . GLU B 1 42 ? -10.531 24.484 5.215 1 97 42 GLU B CA 1
ATOM 1985 C C . GLU B 1 42 ? -9.5 24.781 4.121 1 97 42 GLU B C 1
ATOM 1987 O O . GLU B 1 42 ? -9.836 25.344 3.08 1 97 42 GLU B O 1
ATOM 1992 N N . SER B 1 43 ? -8.234 24.453 4.43 1 96.38 43 SER B N 1
ATOM 1993 C CA . SER B 1 43 ? -7.156 24.719 3.486 1 96.38 43 SER B CA 1
ATOM 1994 C C . SER B 1 43 ? -5.953 23.828 3.758 1 96.38 43 SER B C 1
ATOM 1996 O O . SER B 1 43 ? -5.898 23.141 4.785 1 96.38 43 SER B O 1
ATOM 1998 N N . ARG B 1 44 ? -5.035 23.781 2.783 1 96.75 44 ARG B N 1
ATOM 1999 C CA . ARG B 1 44 ? -3.771 23.062 2.951 1 96.75 44 ARG B CA 1
ATOM 2000 C C . ARG B 1 44 ? -3.059 23.5 4.223 1 96.75 44 ARG B C 1
ATOM 2002 O O . ARG B 1 44 ? -2.623 22.672 5.02 1 96.75 44 ARG B O 1
ATOM 2009 N N . LEU B 1 45 ? -2.951 24.797 4.41 1 96.19 45 LEU B N 1
ATOM 2010 C CA . LEU B 1 45 ? -2.225 25.344 5.551 1 96.19 45 LEU B CA 1
ATOM 2011 C C . LEU B 1 45 ? -2.887 24.938 6.863 1 96.19 45 LEU B C 1
ATOM 2013 O O . LEU B 1 45 ? -2.211 24.5 7.793 1 96.19 45 LEU B O 1
ATOM 2017 N N . SER B 1 46 ? -4.188 25.109 6.906 1 97.31 46 SER B N 1
ATOM 2018 C CA . SER B 1 46 ? -4.922 24.719 8.109 1 97.31 46 SER B CA 1
ATOM 2019 C C . SER B 1 46 ? -4.805 23.234 8.375 1 97.31 46 SER B C 1
ATOM 2021 O O . SER B 1 46 ? -4.719 22.797 9.523 1 97.31 46 SER B O 1
ATOM 2023 N N . ALA B 1 47 ? -4.852 22.422 7.328 1 98.19 47 ALA B N 1
ATOM 2024 C CA . ALA B 1 47 ? -4.703 20.969 7.461 1 98.19 47 ALA B CA 1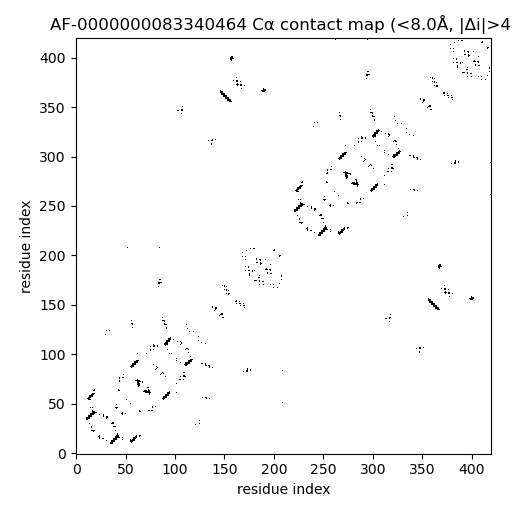
ATOM 2025 C C . ALA B 1 47 ? -3.354 20.609 8.07 1 98.19 47 ALA B C 1
ATOM 2027 O O . ALA B 1 47 ? -3.287 19.859 9.047 1 98.19 47 ALA B O 1
ATOM 2028 N N . ILE B 1 48 ? -2.27 21.188 7.547 1 96.25 48 ILE B N 1
ATOM 2029 C CA . ILE B 1 48 ? -0.918 20.875 8 1 96.25 48 ILE B CA 1
ATOM 2030 C C . ILE B 1 48 ? -0.741 21.328 9.445 1 96.25 48 ILE B C 1
ATOM 2032 O O . ILE B 1 48 ? -0.169 20.609 10.266 1 96.25 48 ILE B O 1
ATOM 2036 N N . ASP B 1 49 ? -1.276 22.547 9.75 1 96.81 49 ASP B N 1
ATOM 2037 C CA . ASP B 1 49 ? -1.229 23.047 11.117 1 96.81 49 ASP B CA 1
ATOM 2038 C C . ASP B 1 49 ? -1.914 22.078 12.078 1 96.81 49 ASP B C 1
ATOM 2040 O O . ASP B 1 49 ? -1.383 21.781 13.156 1 96.81 49 ASP B O 1
ATOM 2044 N N . THR B 1 50 ? -3.074 21.609 11.711 1 97.69 50 THR B N 1
ATOM 2045 C CA . THR B 1 50 ? -3.836 20.688 12.547 1 97.69 50 THR B CA 1
ATOM 2046 C C . THR B 1 50 ? -3.086 19.375 12.719 1 97.69 50 THR B C 1
ATOM 2048 O O . THR B 1 50 ? -3.031 18.812 13.828 1 97.69 50 THR B O 1
ATOM 2051 N N . LEU B 1 51 ? -2.463 18.875 11.648 1 95.5 51 LEU B N 1
ATOM 2052 C CA . LEU B 1 51 ? -1.716 17.625 11.656 1 95.5 51 LEU B CA 1
ATOM 2053 C C . LEU B 1 51 ? -0.488 17.719 12.555 1 95.5 51 LEU B C 1
ATOM 2055 O O . LEU B 1 51 ? -0.025 16.719 13.094 1 95.5 51 LEU B O 1
ATOM 2059 N N . GLN B 1 52 ? 0.02 18.891 12.688 1 91.62 52 GLN B N 1
ATOM 2060 C CA . GLN B 1 52 ? 1.182 19.109 13.539 1 91.62 52 GLN B CA 1
ATOM 2061 C C . GLN B 1 52 ? 0.786 19.125 15.016 1 91.62 52 GLN B C 1
ATOM 2063 O O . GLN B 1 52 ? 1.625 18.922 15.891 1 91.62 52 GLN B O 1
ATOM 2068 N N . GLN B 1 53 ? -0.49 19.375 15.312 1 93.25 53 GLN B N 1
ATOM 2069 C CA . GLN B 1 53 ? -0.944 19.562 16.688 1 93.25 53 GLN B CA 1
ATOM 2070 C C . GLN B 1 53 ? -1.617 18.297 17.219 1 93.25 53 GLN B C 1
ATOM 2072 O O . GLN B 1 53 ? -1.691 18.109 18.438 1 93.25 53 GLN B O 1
ATOM 2077 N N . MET B 1 54 ? -2.119 17.562 16.281 1 92.88 54 MET B N 1
ATOM 2078 C CA . MET B 1 54 ? -2.906 16.406 16.672 1 92.88 54 MET B CA 1
ATOM 2079 C C . MET B 1 54 ? -2.584 15.195 15.789 1 92.88 54 MET B C 1
ATOM 2081 O O . MET B 1 54 ? -2.285 15.359 14.609 1 92.88 54 MET B O 1
ATOM 2085 N N . ASP B 1 55 ? -2.727 14.039 16.359 1 91.88 55 ASP B N 1
ATOM 2086 C CA . ASP B 1 55 ? -2.498 12.805 15.609 1 91.88 55 ASP B CA 1
ATOM 2087 C C . ASP B 1 55 ? -3.797 12.297 14.984 1 91.88 55 ASP B C 1
ATOM 2089 O O . ASP B 1 55 ? -4.855 12.344 15.617 1 91.88 55 ASP B O 1
ATOM 2093 N N . PHE B 1 56 ? -3.711 11.883 13.805 1 97.19 56 PHE B N 1
ATOM 2094 C CA . PHE B 1 56 ? -4.848 11.297 13.109 1 97.19 56 PHE B CA 1
ATOM 2095 C C . PHE B 1 56 ? -4.48 9.93 12.539 1 97.19 56 PHE B C 1
ATOM 2097 O O . PHE B 1 56 ? -3.336 9.703 12.141 1 97.19 56 PHE B O 1
ATOM 2104 N N . LYS B 1 57 ? -5.496 9.07 12.508 1 97.25 57 LYS B N 1
ATOM 2105 C CA . LYS B 1 57 ? -5.324 7.789 11.828 1 97.25 57 LYS B CA 1
ATOM 2106 C C . LYS B 1 57 ? -5.754 7.879 10.367 1 97.25 57 LYS B C 1
ATOM 2108 O O . LYS B 1 57 ? -5.188 7.207 9.508 1 97.25 57 LYS B O 1
ATOM 2113 N N . VAL B 1 58 ? -6.746 8.711 10.172 1 98.12 58 VAL B N 1
ATOM 2114 C CA . VAL B 1 58 ? -7.324 8.836 8.844 1 98.12 58 VAL B CA 1
ATOM 2115 C C . VAL B 1 58 ? -7.586 10.305 8.523 1 98.12 58 VAL B C 1
ATOM 2117 O O . VAL B 1 58 ? -8.008 11.07 9.398 1 98.12 58 VAL B O 1
ATOM 2120 N N . VAL B 1 59 ? -7.324 10.695 7.281 1 98.38 59 VAL B N 1
ATOM 2121 C CA . VAL B 1 59 ? -7.621 12.016 6.742 1 98.38 59 VAL B CA 1
ATOM 2122 C C . VAL B 1 59 ? -8.484 11.883 5.492 1 98.38 59 VAL B C 1
ATOM 2124 O O . VAL B 1 59 ? -8.234 11.031 4.641 1 98.38 59 VAL B O 1
ATOM 2127 N N . VAL B 1 60 ? -9.555 12.633 5.441 1 97.81 60 VAL B N 1
ATOM 2128 C CA . VAL B 1 60 ? -10.352 12.789 4.23 1 97.81 60 VAL B CA 1
ATOM 2129 C C . VAL B 1 60 ? -9.977 14.094 3.533 1 97.81 60 VAL B C 1
ATOM 2131 O O . VAL B 1 60 ? -10.102 15.172 4.117 1 97.81 60 VAL B O 1
ATOM 2134 N N . LEU B 1 61 ? -9.586 14 2.277 1 97.06 61 LEU B N 1
ATOM 2135 C CA . LEU B 1 61 ? -8.891 15.133 1.659 1 97.06 61 LEU B CA 1
ATOM 2136 C C . LEU B 1 61 ? -9.508 15.469 0.305 1 97.06 61 LEU B C 1
ATOM 2138 O O . LEU B 1 61 ? -9.547 14.625 -0.592 1 97.06 61 LEU B O 1
ATOM 2142 N N . ASP B 1 62 ? -10.008 16.656 0.16 1 93.31 62 ASP B N 1
ATOM 2143 C CA . ASP B 1 62 ? -10.359 17.203 -1.149 1 93.31 62 ASP B CA 1
ATOM 2144 C C . ASP B 1 62 ? -9.109 17.625 -1.918 1 93.31 62 ASP B C 1
ATOM 2146 O O . ASP B 1 62 ? -8.266 18.359 -1.393 1 93.31 62 ASP B O 1
ATOM 2150 N N . MET B 1 63 ? -8.969 17.281 -3.166 1 90.25 63 MET B N 1
ATOM 2151 C CA . MET B 1 63 ? -7.777 17.578 -3.955 1 90.25 63 MET B CA 1
ATOM 2152 C C . MET B 1 63 ? -7.812 19 -4.488 1 90.25 63 MET B C 1
ATOM 2154 O O . MET B 1 63 ? -6.766 19.625 -4.699 1 90.25 63 MET B O 1
ATOM 2158 N N . GLY B 1 64 ? -8.992 19.406 -4.785 1 88.81 64 GLY B N 1
ATOM 2159 C CA . GLY B 1 64 ? -9.133 20.75 -5.336 1 88.81 64 GLY B CA 1
ATOM 2160 C C . GLY B 1 64 ? -9.516 21.781 -4.293 1 88.81 64 GLY B C 1
ATOM 2161 O O . GLY B 1 64 ? -10.633 21.781 -3.783 1 88.81 64 GLY B O 1
ATOM 2162 N N . MET B 1 65 ? -8.531 22.656 -3.936 1 90.81 65 MET B N 1
ATOM 2163 C CA . MET B 1 65 ? -8.773 23.719 -2.967 1 90.81 65 MET B CA 1
ATOM 2164 C C . MET B 1 65 ? -8.102 25.031 -3.41 1 90.81 65 MET B C 1
ATOM 2166 O O . MET B 1 65 ? -7.141 25 -4.18 1 90.81 65 MET B O 1
ATOM 2170 N N . PRO B 1 66 ? -8.672 26.141 -2.975 1 91 66 PRO B N 1
ATOM 2171 C CA . PRO B 1 66 ? -7.996 27.406 -3.256 1 91 66 PRO B CA 1
ATOM 2172 C C . PRO B 1 66 ? -6.574 27.453 -2.705 1 91 66 PRO B C 1
ATOM 2174 O O . PRO B 1 66 ? -6.258 26.75 -1.739 1 91 66 PRO B O 1
ATOM 2177 N N . PRO B 1 67 ? -5.82 28.266 -3.371 1 90.44 67 PRO B N 1
ATOM 2178 C CA . PRO B 1 67 ? -6.035 29.203 -4.473 1 90.44 67 PRO B CA 1
ATOM 2179 C C . PRO B 1 67 ? -6.09 28.516 -5.836 1 90.44 67 PRO B C 1
ATOM 2181 O O . PRO B 1 67 ? -6.414 29.156 -6.84 1 90.44 67 PRO B O 1
ATOM 2184 N N . HIS B 1 68 ? -5.77 27.219 -5.891 1 84.62 68 HIS B N 1
ATOM 2185 C CA . HIS B 1 68 ? -5.824 26.5 -7.164 1 84.62 68 HIS B CA 1
ATOM 2186 C C . HIS B 1 68 ? -6.977 25.5 -7.184 1 84.62 68 HIS B C 1
ATOM 2188 O O . HIS B 1 68 ? -6.75 24.297 -7.293 1 84.62 68 HIS B O 1
ATOM 2194 N N . GLU B 1 69 ? -8.148 25.922 -7.254 1 82.25 69 GLU B N 1
ATOM 2195 C CA . GLU B 1 69 ? -9.328 25.094 -7.047 1 82.25 69 GLU B CA 1
ATOM 2196 C C . GLU B 1 69 ? -9.555 24.156 -8.227 1 82.25 69 GLU B C 1
ATOM 2198 O O . GLU B 1 69 ? -10.242 23.141 -8.102 1 82.25 69 GLU B O 1
ATOM 2203 N N . HIS B 1 70 ? -8.977 24.531 -9.359 1 81.12 70 HIS B N 1
ATOM 2204 C CA . HIS B 1 70 ? -9.188 23.734 -10.562 1 81.12 70 HIS B CA 1
ATOM 2205 C C . HIS B 1 70 ? -8.023 22.781 -10.805 1 81.12 70 HIS B C 1
ATOM 2207 O O . HIS B 1 70 ? -7.969 22.125 -11.844 1 81.12 70 HIS B O 1
ATOM 2213 N N . SER B 1 71 ? -7.152 22.797 -9.883 1 85.62 71 SER B N 1
ATOM 2214 C CA . SER B 1 71 ? -6.039 21.859 -9.938 1 85.62 71 SER B CA 1
ATOM 2215 C C . SER B 1 71 ? -5.902 21.078 -8.625 1 85.62 71 SER B C 1
ATOM 2217 O O . SER B 1 71 ? -6.547 21.422 -7.633 1 85.62 71 SER B O 1
ATOM 2219 N N . ALA B 1 72 ? -5.137 20.031 -8.641 1 89.69 72 ALA B N 1
ATOM 2220 C CA . ALA B 1 72 ? -4.977 19.188 -7.469 1 89.69 72 ALA B CA 1
ATOM 2221 C C . ALA B 1 72 ? -3.77 19.609 -6.641 1 89.69 72 ALA B C 1
ATOM 2223 O O . ALA B 1 72 ? -3.367 18.906 -5.707 1 89.69 72 ALA B O 1
ATOM 2224 N N . ASP B 1 73 ? -3.201 20.781 -6.883 1 91.12 73 ASP B N 1
ATOM 2225 C CA . ASP B 1 73 ? -1.916 21.188 -6.324 1 91.12 73 ASP B CA 1
ATOM 2226 C C . ASP B 1 73 ? -1.973 21.25 -4.797 1 91.12 73 ASP B C 1
ATOM 2228 O O . ASP B 1 73 ? -1.071 20.75 -4.121 1 91.12 73 ASP B O 1
ATOM 2232 N N . GLU B 1 74 ? -2.996 21.812 -4.27 1 93.12 74 GLU B N 1
ATOM 2233 C CA . GLU B 1 74 ? -3.098 21.969 -2.822 1 93.12 74 GLU B CA 1
ATOM 2234 C C . GLU B 1 74 ? -3.271 20.625 -2.135 1 93.12 74 GLU B C 1
ATOM 2236 O O . GLU B 1 74 ? -2.645 20.359 -1.106 1 93.12 74 GLU B O 1
ATOM 2241 N N . GLY B 1 75 ? -4.145 19.766 -2.678 1 94.12 75 GLY B N 1
ATOM 2242 C CA . GLY B 1 75 ? -4.32 18.422 -2.141 1 94.12 75 GLY B CA 1
ATOM 2243 C C . GLY B 1 75 ? -3.066 17.578 -2.221 1 94.12 75 GLY B C 1
ATOM 2244 O O . GLY B 1 75 ? -2.742 16.844 -1.283 1 94.12 75 GLY B O 1
ATOM 2245 N N . ILE B 1 76 ? -2.346 17.688 -3.295 1 94.62 76 ILE B N 1
ATOM 2246 C CA . ILE B 1 76 ? -1.097 16.969 -3.496 1 94.62 76 ILE B CA 1
ATOM 2247 C C . ILE B 1 76 ? -0.078 17.391 -2.441 1 94.62 76 ILE B C 1
ATOM 2249 O O . ILE B 1 76 ? 0.638 16.547 -1.888 1 94.62 76 ILE B O 1
ATOM 2253 N N . ALA B 1 77 ? -0.039 18.672 -2.184 1 95.19 77 ALA B N 1
ATOM 2254 C CA . ALA B 1 77 ? 0.895 19.172 -1.179 1 95.19 77 ALA B CA 1
ATOM 2255 C C . ALA B 1 77 ? 0.616 18.562 0.189 1 95.19 77 ALA B C 1
ATOM 2257 O O . ALA B 1 77 ? 1.545 18.219 0.928 1 95.19 77 ALA B O 1
ATOM 2258 N N . VAL B 1 78 ? -0.662 18.375 0.521 1 96.38 78 VAL B N 1
ATOM 2259 C CA . VAL B 1 78 ? -1.032 17.75 1.784 1 96.38 78 VAL B CA 1
ATOM 2260 C C . VAL B 1 78 ? -0.606 16.281 1.776 1 96.38 78 VAL B C 1
ATOM 2262 O O . VAL B 1 78 ? -0.022 15.797 2.746 1 96.38 78 VAL B O 1
ATOM 2265 N N . LEU B 1 79 ? -0.867 15.57 0.674 1 96.25 79 LEU B N 1
ATOM 2266 C CA . LEU B 1 79 ? -0.483 14.172 0.536 1 96.25 79 LEU B CA 1
ATOM 2267 C C . LEU B 1 79 ? 1.024 14 0.696 1 96.25 79 LEU B C 1
ATOM 2269 O O . LEU B 1 79 ? 1.479 13.109 1.413 1 96.25 79 LEU B O 1
ATOM 2273 N N . GLU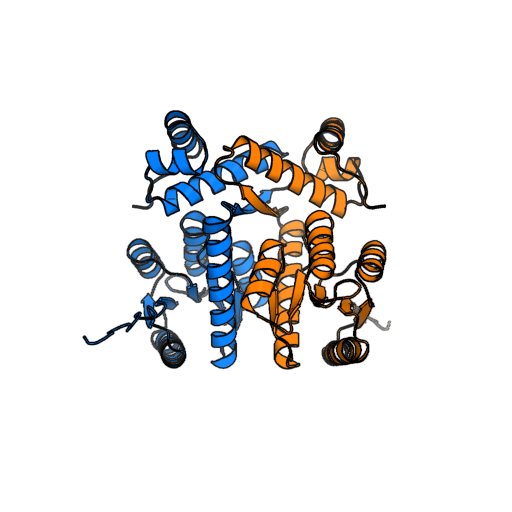 B 1 80 ? 1.731 14.836 0.065 1 93.56 80 GLU B N 1
ATOM 2274 C CA . GLU B 1 80 ? 3.188 14.758 0.118 1 93.56 80 GLU B CA 1
ATOM 2275 C C . GLU B 1 80 ? 3.703 15 1.534 1 93.56 80 GLU B C 1
ATOM 2277 O O . GLU B 1 80 ? 4.613 14.312 1.996 1 93.56 80 GLU B O 1
ATOM 2282 N N . TRP B 1 81 ? 3.139 16 2.172 1 92.69 81 TRP B N 1
ATOM 2283 C CA . TRP B 1 81 ? 3.527 16.281 3.551 1 92.69 81 TRP B CA 1
ATOM 2284 C C . TRP B 1 81 ? 3.281 15.062 4.441 1 92.69 81 TRP B C 1
ATOM 2286 O O . TRP B 1 81 ? 4.145 14.68 5.23 1 92.69 81 TRP B O 1
ATOM 2296 N N . LEU B 1 82 ? 2.145 14.453 4.277 1 94.81 82 LEU B N 1
ATOM 2297 C CA . LEU B 1 82 ? 1.78 13.289 5.078 1 94.81 82 LEU B CA 1
ATOM 2298 C C . LEU B 1 82 ? 2.699 12.109 4.773 1 94.81 82 LEU B C 1
ATOM 2300 O O . LEU B 1 82 ? 3.145 11.406 5.684 1 94.81 82 LEU B O 1
ATOM 2304 N N . SER B 1 83 ? 2.953 11.875 3.494 1 92.06 83 SER B N 1
ATOM 2305 C CA . SER B 1 83 ? 3.807 10.766 3.076 1 92.06 83 SER B CA 1
ATOM 2306 C C . SER B 1 83 ? 5.199 10.883 3.682 1 92.06 83 SER B C 1
ATOM 2308 O O . SER B 1 83 ? 5.832 9.867 3.992 1 92.06 83 SER B O 1
ATOM 2310 N N . LEU B 1 84 ? 5.621 12.102 3.92 1 85.56 84 LEU B N 1
ATOM 2311 C CA . LEU B 1 84 ? 6.965 12.352 4.43 1 85.56 84 LEU B CA 1
ATOM 2312 C C . LEU B 1 84 ? 6.977 12.336 5.957 1 85.56 84 LEU B C 1
ATOM 2314 O O . LEU B 1 84 ? 7.898 11.789 6.566 1 85.56 84 LEU B O 1
ATOM 2318 N N . ASN B 1 85 ? 5.953 12.883 6.52 1 86.56 85 ASN B N 1
ATOM 2319 C CA . ASN B 1 85 ? 6.016 13.141 7.953 1 86.56 85 ASN B CA 1
ATOM 2320 C C . ASN B 1 85 ? 5.207 12.109 8.742 1 86.56 85 ASN B C 1
ATOM 2322 O O . ASN B 1 85 ? 5.586 11.742 9.859 1 86.56 85 ASN B O 1
ATOM 2326 N N . GLN B 1 86 ? 4.148 11.672 8.164 1 91.5 86 GLN B N 1
ATOM 2327 C CA . GLN B 1 86 ? 3.236 10.758 8.844 1 91.5 86 GLN B CA 1
ATOM 2328 C C . GLN B 1 86 ? 2.699 9.703 7.879 1 91.5 86 GLN B C 1
ATOM 2330 O O . GLN B 1 86 ? 1.49 9.625 7.648 1 91.5 86 GLN B O 1
ATOM 2335 N N . PRO B 1 87 ? 3.604 8.859 7.402 1 91.44 87 PRO B N 1
ATOM 2336 C CA . PRO B 1 87 ? 3.219 7.918 6.352 1 91.44 87 PRO B CA 1
ATOM 2337 C C . PRO B 1 87 ? 2.229 6.859 6.84 1 91.44 87 PRO B C 1
ATOM 2339 O O . PRO B 1 87 ? 1.643 6.137 6.031 1 91.44 87 PRO B O 1
ATOM 2342 N N . GLN B 1 88 ? 2.031 6.73 8.133 1 92.44 88 GLN B N 1
ATOM 2343 C CA . GLN B 1 88 ? 1.106 5.738 8.672 1 92.44 88 GLN B CA 1
ATOM 2344 C C . GLN B 1 88 ? -0.34 6.207 8.539 1 92.44 88 GLN B C 1
ATOM 2346 O O . GLN B 1 88 ? -1.271 5.402 8.648 1 92.44 88 GLN B O 1
ATOM 2351 N N . VAL B 1 89 ? -0.504 7.527 8.383 1 96.56 89 VAL B N 1
ATOM 2352 C CA . VAL B 1 89 ? -1.854 8.062 8.25 1 96.56 89 VAL B CA 1
ATOM 2353 C C . VAL B 1 89 ? -2.459 7.625 6.922 1 96.56 89 VAL B C 1
ATOM 2355 O O . VAL B 1 89 ? -1.803 7.699 5.879 1 96.56 89 VAL B O 1
ATOM 2358 N N . LYS B 1 90 ? -3.637 7.117 6.984 1 97.88 90 LYS B N 1
ATOM 2359 C CA . LYS B 1 90 ? -4.348 6.711 5.777 1 97.88 90 LYS B CA 1
ATOM 2360 C C . LYS B 1 90 ? -5.176 7.859 5.211 1 97.88 90 LYS B C 1
ATOM 2362 O O . LYS B 1 90 ? -6.059 8.391 5.891 1 97.88 90 LYS B O 1
ATOM 2367 N N . VAL B 1 91 ? -4.906 8.227 3.953 1 97.94 91 VAL B N 1
ATOM 2368 C CA . VAL B 1 91 ? -5.586 9.383 3.377 1 97.94 91 VAL B CA 1
ATOM 2369 C C . VAL B 1 91 ? -6.613 8.914 2.352 1 97.94 91 VAL B C 1
ATOM 2371 O O . VAL B 1 91 ? -6.277 8.195 1.407 1 97.94 91 VAL B O 1
ATOM 2374 N N . LEU B 1 92 ? -7.82 9.258 2.566 1 96.94 92 LEU B N 1
ATOM 2375 C CA . LEU B 1 92 ? -8.898 9.086 1.603 1 96.94 92 LEU B CA 1
ATOM 2376 C C . LEU B 1 92 ? -9.094 10.359 0.776 1 96.94 92 LEU B C 1
ATOM 2378 O O . LEU B 1 92 ? -9.523 11.391 1.303 1 96.94 92 LEU B O 1
ATOM 2382 N N . VAL B 1 93 ? -8.836 10.258 -0.503 1 95.19 93 VAL B N 1
ATOM 2383 C CA . VAL B 1 93 ? -8.938 11.414 -1.393 1 95.19 93 VAL B CA 1
ATOM 2384 C C . VAL B 1 93 ? -10.344 11.477 -1.993 1 95.19 93 VAL B C 1
ATOM 2386 O O . VAL B 1 93 ? -10.875 10.469 -2.455 1 95.19 93 VAL B O 1
ATOM 2389 N N . LEU B 1 94 ? -10.938 12.641 -1.895 1 90.56 94 LEU B N 1
ATOM 2390 C CA . LEU B 1 94 ? -12.219 12.906 -2.547 1 90.56 94 LEU B CA 1
ATOM 2391 C C . LEU B 1 94 ? -12.016 13.672 -3.85 1 90.56 94 LEU B C 1
ATOM 2393 O O . LEU B 1 94 ? -11.297 14.68 -3.877 1 90.56 94 LEU B O 1
ATOM 2397 N N . THR B 1 95 ? -12.633 13.234 -4.926 1 79.31 95 THR B N 1
ATOM 2398 C CA . THR B 1 95 ? -12.383 13.906 -6.191 1 79.31 95 THR B CA 1
ATOM 2399 C C . THR B 1 95 ? -13.68 14.102 -6.969 1 79.31 95 THR B C 1
ATOM 2401 O O . THR B 1 95 ? -14.578 13.266 -6.902 1 79.31 95 THR B O 1
ATOM 2404 N N . GLY B 1 96 ? -13.969 15.266 -7.484 1 75.19 96 GLY B N 1
ATOM 2405 C CA . GLY B 1 96 ? -15.117 15.555 -8.32 1 75.19 96 GLY B CA 1
ATOM 2406 C C . GLY B 1 96 ? -14.914 15.188 -9.773 1 75.19 96 GLY B C 1
ATOM 2407 O O . GLY B 1 96 ? -15.812 14.641 -10.422 1 75.19 96 GLY B O 1
ATOM 2408 N N . GLN B 1 97 ? -13.914 15.844 -10.5 1 62.5 97 GLN B N 1
ATOM 2409 C CA . GLN B 1 97 ? -13.734 15.758 -11.945 1 62.5 97 GLN B CA 1
ATOM 2410 C C . GLN B 1 97 ? -12.602 14.805 -12.305 1 62.5 97 GLN B C 1
ATOM 2412 O O . GLN B 1 97 ? -11.609 14.719 -11.578 1 62.5 97 GLN B O 1
ATOM 2417 N N . ASN B 1 98 ? -12.719 14.094 -13.398 1 68.94 98 ASN B N 1
ATOM 2418 C CA . ASN B 1 98 ? -11.781 13.211 -14.094 1 68.94 98 ASN B CA 1
ATOM 2419 C C . ASN B 1 98 ? -11.141 12.203 -13.141 1 68.94 98 ASN B C 1
ATOM 2421 O O . ASN B 1 98 ? -9.984 12.359 -12.766 1 68.94 98 ASN B O 1
ATOM 2425 N N . ALA B 1 99 ? -11.805 11.32 -12.727 1 67.5 99 ALA B N 1
ATOM 2426 C CA . ALA B 1 99 ? -11.422 10.273 -11.773 1 67.5 99 ALA B CA 1
ATOM 2427 C C . ALA B 1 99 ? -10.094 9.633 -12.164 1 67.5 99 ALA B C 1
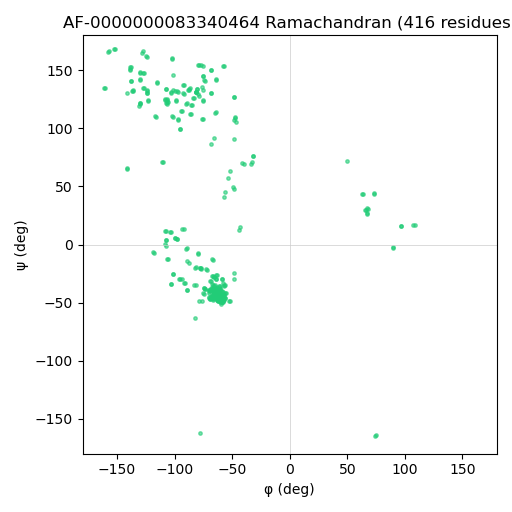ATOM 2429 O O . ALA B 1 99 ? -9.266 9.336 -11.305 1 67.5 99 ALA B O 1
ATOM 2430 N N . ASP B 1 100 ? -9.82 9.727 -13.438 1 76.62 100 ASP B N 1
ATOM 2431 C CA . ASP B 1 100 ? -8.617 9.031 -13.867 1 76.62 100 ASP B CA 1
ATOM 2432 C C . ASP B 1 100 ? -7.359 9.828 -13.523 1 76.62 100 ASP B C 1
ATOM 2434 O O . ASP B 1 100 ? -6.418 9.289 -12.938 1 76.62 100 ASP B O 1
ATOM 2438 N N . SER B 1 101 ? -7.379 11.102 -13.867 1 82.88 101 SER B N 1
ATOM 2439 C CA . SER B 1 101 ? -6.203 11.922 -13.609 1 82.88 101 SER B CA 1
ATOM 2440 C C . SER B 1 101 ? -5.98 12.117 -12.109 1 82.88 101 SER B C 1
ATOM 2442 O O . SER B 1 101 ? -4.848 12.023 -11.633 1 82.88 101 SER B O 1
ATOM 2444 N N . THR B 1 102 ? -7.086 12.281 -11.43 1 79.56 102 THR B N 1
ATOM 2445 C CA . THR B 1 102 ? -6.945 12.547 -10 1 79.56 102 THR B CA 1
ATOM 2446 C C . THR B 1 102 ? -6.547 11.281 -9.25 1 79.56 102 THR B C 1
ATOM 2448 O O . THR B 1 102 ? -5.738 11.328 -8.32 1 79.56 102 THR B O 1
ATOM 2451 N N . SER B 1 103 ? -7.117 10.172 -9.719 1 84.06 103 SER B N 1
ATOM 2452 C CA . SER B 1 103 ? -6.734 8.914 -9.078 1 84.06 103 SER B CA 1
ATOM 2453 C C . SER B 1 103 ? -5.254 8.617 -9.281 1 84.06 103 SER B C 1
ATOM 2455 O O . SER B 1 103 ? -4.586 8.109 -8.383 1 84.06 103 SER B O 1
ATOM 2457 N N . TYR B 1 104 ? -4.766 8.953 -10.469 1 89.38 104 TYR B N 1
ATOM 2458 C CA . TYR B 1 104 ? -3.346 8.781 -10.75 1 89.38 104 TYR B CA 1
ATOM 2459 C C . TYR B 1 104 ? -2.494 9.609 -9.789 1 89.38 104 TYR B C 1
ATOM 2461 O O . TYR B 1 104 ? -1.575 9.078 -9.156 1 89.38 104 TYR B O 1
ATOM 2469 N N . LEU B 1 105 ? -2.863 10.852 -9.648 1 89.69 105 LEU B N 1
ATOM 2470 C CA . LEU B 1 105 ? -2.109 11.75 -8.781 1 89.69 105 LEU B CA 1
ATOM 2471 C C . LEU B 1 105 ? -2.217 11.305 -7.324 1 89.69 105 LEU B C 1
ATOM 2473 O O . LEU B 1 105 ? -1.229 11.344 -6.586 1 89.69 105 LEU B O 1
ATOM 2477 N N . ALA B 1 106 ? -3.398 10.891 -6.926 1 88.69 106 ALA B N 1
ATOM 2478 C CA . ALA B 1 106 ? -3.621 10.438 -5.555 1 88.69 106 ALA B CA 1
ATOM 2479 C C . ALA B 1 106 ? -2.744 9.227 -5.227 1 88.69 106 ALA B C 1
ATOM 2481 O O . ALA B 1 106 ? -2.084 9.203 -4.184 1 88.69 106 ALA B O 1
ATOM 2482 N N . LEU B 1 107 ? -2.717 8.297 -6.113 1 88 107 LEU B N 1
ATOM 2483 C CA . LEU B 1 107 ? -1.924 7.09 -5.895 1 88 107 LEU B CA 1
ATOM 2484 C C . LEU B 1 107 ? -0.433 7.402 -5.961 1 88 107 LEU B C 1
ATOM 2486 O O . LEU B 1 107 ? 0.343 6.934 -5.129 1 88 107 LEU B O 1
ATOM 2490 N N . LYS B 1 108 ? -0.091 8.234 -6.945 1 91.38 108 LYS B N 1
ATOM 2491 C CA . LYS B 1 108 ? 1.3 8.648 -7.105 1 91.38 108 LYS B CA 1
ATOM 2492 C C . LYS B 1 108 ? 1.834 9.281 -5.824 1 91.38 108 LYS B C 1
ATOM 2494 O O . LYS B 1 108 ? 2.967 9.016 -5.418 1 91.38 108 LYS B O 1
ATOM 2499 N N . HIS B 1 109 ? 0.981 9.961 -5.164 1 92.25 109 HIS B N 1
ATOM 2500 C CA . HIS B 1 109 ? 1.468 10.75 -4.039 1 92.25 109 HIS B CA 1
ATOM 2501 C C . HIS B 1 109 ? 1.031 10.141 -2.711 1 92.25 109 HIS B C 1
ATOM 2503 O O . HIS B 1 109 ? 1.072 10.805 -1.673 1 92.25 109 HIS B O 1
ATOM 2509 N N . GLY B 1 110 ? 0.517 8.922 -2.721 1 92.12 110 GLY B N 1
ATOM 2510 C CA . GLY B 1 110 ? 0.49 8.148 -1.489 1 92.12 110 GLY B CA 1
ATOM 2511 C C . GLY B 1 110 ? -0.9 8.023 -0.893 1 92.12 110 GLY B C 1
ATOM 2512 O O . GLY B 1 110 ? -1.05 7.66 0.275 1 92.12 110 GLY B O 1
ATOM 2513 N N . ALA B 1 111 ? -1.928 8.289 -1.654 1 95.38 111 ALA B N 1
ATOM 2514 C CA . ALA B 1 111 ? -3.285 8.117 -1.144 1 95.38 111 ALA B CA 1
ATOM 2515 C C . ALA B 1 111 ? -3.576 6.656 -0.833 1 95.38 111 ALA B C 1
ATOM 2517 O O . ALA B 1 111 ? -3.115 5.762 -1.546 1 95.38 111 ALA B O 1
ATOM 2518 N N . PHE B 1 112 ? -4.316 6.457 0.246 1 95.75 112 PHE B N 1
ATOM 2519 C CA . PHE B 1 112 ? -4.758 5.117 0.617 1 95.75 112 PHE B CA 1
ATOM 2520 C C . PHE B 1 112 ? -5.898 4.656 -0.285 1 95.75 112 PHE B C 1
ATOM 2522 O O . PHE B 1 112 ? -5.949 3.488 -0.68 1 95.75 112 PHE B O 1
ATOM 2529 N N . ASP B 1 113 ? -6.742 5.551 -0.523 1 93.75 113 ASP B N 1
ATOM 2530 C CA . ASP B 1 113 ? -7.902 5.312 -1.379 1 93.75 113 ASP B CA 1
ATOM 2531 C C . ASP B 1 113 ? -8.375 6.605 -2.037 1 93.75 113 ASP B C 1
ATOM 2533 O O . ASP B 1 113 ? -7.852 7.684 -1.749 1 93.75 113 ASP B O 1
ATOM 2537 N N . PHE B 1 114 ? -9.234 6.398 -2.98 1 90.62 114 PHE B N 1
ATOM 2538 C CA . PHE B 1 114 ? -9.828 7.512 -3.707 1 90.62 114 PHE B CA 1
ATOM 2539 C C . PHE B 1 114 ? -11.328 7.301 -3.883 1 90.62 114 PHE B C 1
ATOM 2541 O O . PHE B 1 114 ? -11.773 6.199 -4.203 1 90.62 114 PHE B O 1
ATOM 2548 N N . LEU B 1 115 ? -12.07 8.328 -3.592 1 88.62 115 LEU B N 1
ATOM 2549 C CA . LEU B 1 115 ? -13.523 8.289 -3.713 1 88.62 115 LEU B CA 1
ATOM 2550 C C . LEU B 1 115 ? -14.023 9.398 -4.629 1 88.62 115 LEU B C 1
ATOM 2552 O O . LEU B 1 115 ? -13.664 10.562 -4.453 1 88.62 115 LEU B O 1
ATOM 2556 N N . GLN B 1 116 ? -14.875 9.031 -5.523 1 85.31 116 GLN B N 1
ATOM 2557 C CA . GLN B 1 116 ? -15.391 10 -6.484 1 85.31 116 GLN B CA 1
ATOM 2558 C C . GLN B 1 116 ? -16.625 10.703 -5.938 1 85.31 116 GLN B C 1
ATOM 2560 O O . GLN B 1 116 ? -17.516 10.062 -5.371 1 85.31 116 GLN B O 1
ATOM 2565 N N . LYS B 1 117 ? -16.641 12.062 -6.074 1 86.19 117 LYS B N 1
ATOM 2566 C CA . LYS B 1 117 ? -17.828 12.852 -5.734 1 86.19 117 LYS B CA 1
ATOM 2567 C C . LYS B 1 117 ? -18.906 12.711 -6.805 1 86.19 117 LYS B C 1
ATOM 2569 O O . LYS B 1 117 ? -18.594 12.586 -7.992 1 86.19 117 LYS B O 1
ATOM 2574 N N . PRO B 1 118 ? -20.203 12.719 -6.418 1 86.5 118 PRO B N 1
ATOM 2575 C CA . PRO B 1 118 ? -20.672 12.789 -5.035 1 86.5 118 PRO B CA 1
ATOM 2576 C C . PRO B 1 118 ? -20.484 11.477 -4.277 1 86.5 118 PRO B C 1
ATOM 2578 O O . PRO B 1 118 ? -20.688 10.398 -4.84 1 86.5 118 PRO B O 1
ATOM 2581 N N . ILE B 1 119 ? -20.141 11.594 -3.092 1 84.75 119 ILE B N 1
ATOM 2582 C CA . ILE B 1 119 ? -19.828 10.406 -2.301 1 84.75 119 ILE B CA 1
ATOM 2583 C C . ILE B 1 119 ? -21.047 10 -1.47 1 84.75 119 ILE B C 1
ATOM 2585 O O . ILE B 1 119 ? -21.703 10.852 -0.863 1 84.75 119 ILE B O 1
ATOM 2589 N N . SER B 1 120 ? -21.344 8.711 -1.557 1 86.62 120 SER B N 1
ATOM 2590 C CA . SER B 1 120 ? -22.406 8.227 -0.679 1 86.62 120 SER B CA 1
ATOM 2591 C C . SER B 1 120 ? -21.891 7.988 0.735 1 86.62 120 SER B C 1
ATOM 2593 O O . SER B 1 120 ? -20.719 7.688 0.928 1 86.62 120 SER B O 1
ATOM 2595 N N . THR B 1 121 ? -22.812 8.078 1.671 1 89.12 121 THR B N 1
ATOM 2596 C CA . THR B 1 121 ? -22.484 7.824 3.068 1 89.12 121 THR B CA 1
ATOM 2597 C C . THR B 1 121 ? -21.969 6.402 3.256 1 89.12 121 THR B C 1
ATOM 2599 O O . THR B 1 121 ? -21.016 6.172 4.004 1 89.12 121 THR B O 1
ATOM 2602 N N . GLU B 1 122 ? -22.516 5.52 2.525 1 88.19 122 GLU B N 1
ATOM 2603 C CA . GLU B 1 122 ? -22.141 4.117 2.639 1 88.19 122 GLU B CA 1
ATOM 2604 C C . GLU B 1 122 ? -20.719 3.889 2.148 1 88.19 122 GLU B C 1
ATOM 2606 O O . GLU B 1 122 ? -19.922 3.199 2.803 1 88.19 122 GLU B O 1
ATOM 2611 N N . LEU B 1 123 ? -20.406 4.438 1.038 1 88.75 123 LEU B N 1
ATOM 2612 C CA . LEU B 1 123 ? -19.078 4.289 0.472 1 88.75 123 LEU B CA 1
ATOM 2613 C C . LEU B 1 123 ? -18.031 4.93 1.373 1 88.75 123 LEU B C 1
ATOM 2615 O O . LEU B 1 123 ? -16.953 4.359 1.59 1 88.75 123 LEU B O 1
ATOM 2619 N N . LEU B 1 124 ? -18.344 6.074 1.89 1 92.56 124 LEU B N 1
ATOM 2620 C CA . LEU B 1 124 ? -17.422 6.77 2.789 1 92.56 124 LEU B CA 1
ATOM 2621 C C . LEU B 1 124 ? -17.172 5.953 4.051 1 92.56 124 LEU B C 1
ATOM 2623 O O . LEU B 1 124 ? -16.031 5.809 4.488 1 92.56 124 LEU B O 1
ATOM 2627 N N . GLN B 1 125 ? -18.219 5.434 4.574 1 91.69 125 GLN B N 1
ATOM 2628 C CA . GLN B 1 125 ? -18.094 4.645 5.797 1 91.69 125 GLN B CA 1
ATOM 2629 C C . GLN B 1 125 ? -17.266 3.389 5.566 1 91.69 125 GLN B C 1
ATOM 2631 O O . GLN B 1 125 ? -16.453 3.016 6.41 1 91.69 125 GLN B O 1
ATOM 2636 N N . GLN B 1 126 ? -17.469 2.766 4.445 1 89.31 126 GLN B N 1
ATOM 2637 C CA . GLN B 1 126 ? -16.688 1.571 4.117 1 89.31 126 GLN B CA 1
ATOM 2638 C C . GLN B 1 126 ? -15.211 1.897 3.967 1 89.31 126 GLN B C 1
ATOM 2640 O O . GLN B 1 126 ? -14.352 1.165 4.469 1 89.31 126 GLN B O 1
ATOM 2645 N N . ALA B 1 127 ? -14.93 2.973 3.285 1 93.25 127 ALA B N 1
ATOM 2646 C CA . ALA B 1 127 ? -13.547 3.396 3.088 1 93.25 127 ALA B CA 1
ATOM 2647 C C . ALA B 1 127 ? -12.883 3.742 4.418 1 93.25 127 ALA B C 1
ATOM 2649 O O . ALA B 1 127 ? -11.719 3.41 4.645 1 93.25 127 ALA B O 1
ATOM 2650 N N . LEU B 1 128 ? -13.633 4.359 5.297 1 94.75 128 LEU B N 1
ATOM 2651 C CA . LEU B 1 128 ? -13.125 4.742 6.609 1 94.75 128 LEU B CA 1
ATOM 2652 C C . LEU B 1 128 ? -12.812 3.514 7.453 1 94.75 128 LEU B C 1
ATOM 2654 O O . LEU B 1 128 ? -11.758 3.434 8.078 1 94.75 128 LEU B O 1
ATOM 2658 N N . LYS B 1 129 ? -13.703 2.625 7.426 1 91.19 129 LYS B N 1
ATOM 2659 C CA . LYS B 1 129 ? -13.508 1.391 8.18 1 91.19 129 LYS B CA 1
ATOM 2660 C C . LYS B 1 129 ? -12.258 0.654 7.703 1 91.19 129 LYS B C 1
ATOM 2662 O O . LYS B 1 129 ? -11.445 0.2 8.516 1 91.19 129 LYS B O 1
ATOM 2667 N N . ARG B 1 130 ? -12.109 0.578 6.441 1 91.25 130 ARG B N 1
ATOM 2668 C CA . ARG B 1 130 ? -10.938 -0.068 5.855 1 91.25 130 ARG B CA 1
ATOM 2669 C C . ARG B 1 130 ? -9.664 0.668 6.242 1 91.25 130 ARG B C 1
ATOM 2671 O O . ARG B 1 130 ? -8.688 0.046 6.668 1 91.25 130 ARG B O 1
ATOM 2678 N N . ALA B 1 131 ? -9.688 1.961 6.082 1 95.25 131 ALA B N 1
ATOM 2679 C CA . ALA B 1 131 ? -8.516 2.781 6.391 1 95.25 131 ALA B CA 1
ATOM 2680 C C . ALA B 1 131 ? -8.094 2.604 7.848 1 95.25 131 ALA B C 1
ATOM 2682 O O . ALA B 1 131 ? -6.906 2.434 8.141 1 95.25 131 ALA B O 1
ATOM 2683 N N . LEU B 1 132 ? -9.055 2.623 8.711 1 94.12 132 LEU B N 1
ATOM 2684 C CA . LEU B 1 132 ? -8.766 2.475 10.133 1 94.12 132 LEU B CA 1
ATOM 2685 C C . LEU B 1 132 ? -8.219 1.083 10.438 1 94.12 132 LEU B C 1
ATOM 2687 O O . LEU B 1 132 ? -7.281 0.938 11.219 1 94.12 132 LEU B O 1
ATOM 2691 N N . LEU B 1 133 ? -8.828 0.15 9.812 1 91.06 133 LEU B N 1
ATOM 2692 C CA . LEU B 1 133 ? -8.359 -1.218 10 1 91.06 133 LEU B CA 1
ATOM 2693 C C . LEU B 1 133 ? -6.918 -1.369 9.531 1 91.06 133 LEU B C 1
ATOM 2695 O O . LEU B 1 133 ? -6.09 -1.954 10.234 1 91.06 133 LEU B O 1
ATOM 2699 N N . PHE B 1 134 ? -6.641 -0.878 8.359 1 93.5 134 PHE B N 1
ATOM 2700 C CA . PHE B 1 134 ? -5.285 -0.957 7.828 1 93.5 134 PHE B CA 1
ATOM 2701 C C . PHE B 1 134 ? -4.305 -0.235 8.742 1 93.5 134 PHE B C 1
ATOM 2703 O O . PHE B 1 134 ? -3.205 -0.733 9 1 93.5 134 PHE B O 1
ATOM 2710 N N . HIS B 1 135 ? -4.699 0.943 9.203 1 95 135 HIS B N 1
ATOM 2711 C CA . HIS B 1 135 ? -3.863 1.683 10.141 1 95 135 HIS B CA 1
ATOM 2712 C C . HIS B 1 135 ? -3.588 0.865 11.398 1 95 135 HIS B C 1
ATOM 2714 O O . HIS B 1 135 ? -2.439 0.756 11.836 1 95 135 HIS B O 1
ATOM 2720 N N . GLU B 1 136 ? -4.602 0.302 11.953 1 92.75 136 GLU B N 1
ATOM 2721 C CA . GLU B 1 136 ? -4.492 -0.467 13.188 1 92.75 136 GLU B CA 1
ATOM 2722 C C . GLU B 1 136 ? -3.604 -1.691 13 1 92.75 136 GLU B C 1
ATOM 2724 O O . GLU B 1 136 ? -2.799 -2.02 13.875 1 92.75 136 GLU B O 1
ATOM 2729 N N . GLN B 1 137 ? -3.791 -2.367 11.922 1 91.5 137 GLN B N 1
ATOM 2730 C CA . GLN B 1 137 ? -2.986 -3.559 11.672 1 91.5 137 GLN B CA 1
ATOM 2731 C C . GLN B 1 137 ? -1.512 -3.201 11.508 1 91.5 137 GLN B C 1
ATOM 2733 O O . GLN B 1 137 ? -0.635 -3.928 11.977 1 91.5 137 GLN B O 1
ATOM 2738 N N . GLN B 1 138 ? -1.233 -2.139 10.836 1 92.38 138 GLN B N 1
ATOM 2739 C CA . GLN B 1 138 ? 0.147 -1.686 10.695 1 92.38 138 GLN B CA 1
ATOM 2740 C C . GLN B 1 138 ? 0.751 -1.339 12.055 1 92.38 138 GLN B C 1
ATOM 2742 O O . GLN B 1 138 ? 1.917 -1.64 12.312 1 92.38 138 GLN B O 1
ATOM 2747 N N . GLU B 1 139 ? -0.032 -0.725 12.875 1 93 139 GLU B N 1
ATOM 2748 C CA . GLU B 1 139 ? 0.419 -0.413 14.227 1 93 139 GLU B CA 1
ATOM 2749 C C . GLU B 1 139 ? 0.698 -1.686 15.023 1 93 139 GLU B C 1
ATOM 2751 O O . GLU B 1 139 ? 1.696 -1.769 15.742 1 93 139 GLU B O 1
ATOM 2756 N N . LYS B 1 140 ? -0.203 -2.6 14.875 1 93.25 140 LYS B N 1
ATOM 2757 C CA . LYS B 1 140 ? -0.028 -3.877 15.562 1 93.25 140 LYS B CA 1
ATOM 2758 C C . LYS B 1 140 ? 1.247 -4.578 15.109 1 93.25 140 LYS B C 1
ATOM 2760 O O . LYS B 1 140 ? 1.988 -5.125 15.93 1 93.25 140 LYS B O 1
ATOM 2765 N N . LEU B 1 141 ? 1.483 -4.57 13.836 1 93.62 141 LEU B N 1
ATOM 2766 C CA . LEU B 1 141 ? 2.695 -5.172 13.289 1 93.62 141 LEU B CA 1
ATOM 2767 C C . LEU B 1 141 ? 3.939 -4.531 13.891 1 93.62 141 LEU B C 1
ATOM 2769 O O . LEU B 1 141 ? 4.875 -5.23 14.289 1 93.62 141 LEU B O 1
ATOM 2773 N N . ARG B 1 142 ? 3.951 -3.291 13.977 1 93.31 142 ARG B N 1
ATOM 2774 C CA . ARG B 1 142 ? 5.082 -2.557 14.531 1 93.31 142 ARG B CA 1
ATOM 2775 C C . ARG B 1 142 ? 5.25 -2.852 16.016 1 93.31 142 ARG B C 1
ATOM 2777 O O . ARG B 1 142 ? 6.352 -3.168 16.469 1 93.31 142 ARG B O 1
ATOM 2784 N N . GLU B 1 143 ? 4.195 -2.805 16.797 1 93.12 143 GLU B N 1
ATOM 2785 C CA . GLU B 1 143 ? 4.242 -2.922 18.266 1 93.12 143 GLU B CA 1
ATOM 2786 C C . GLU B 1 143 ? 4.523 -4.359 18.688 1 93.12 143 GLU B C 1
ATOM 2788 O O . GLU B 1 143 ? 5.258 -4.598 19.641 1 93.12 143 GLU B O 1
ATOM 2793 N N . GLN B 1 144 ? 3.945 -5.242 17.969 1 92.88 144 GLN B N 1
ATOM 2794 C CA . GLN B 1 144 ? 4 -6.625 18.438 1 92.88 144 GLN B CA 1
ATOM 2795 C C . GLN B 1 144 ? 5.145 -7.387 17.766 1 92.88 144 GLN B C 1
ATOM 2797 O O . GLN B 1 144 ? 5.711 -8.305 18.359 1 92.88 144 GLN B O 1
ATOM 2802 N N . GLU B 1 145 ? 5.484 -6.996 16.562 1 94.75 145 GLU B N 1
ATOM 2803 C CA . GLU B 1 145 ? 6.473 -7.785 15.836 1 94.75 145 GLU B CA 1
ATOM 2804 C C . GLU B 1 145 ? 7.711 -6.957 15.508 1 94.75 145 GLU B C 1
ATOM 2806 O O . GLU B 1 145 ? 8.703 -7.488 15.008 1 94.75 145 GLU B O 1
ATOM 2811 N N . GLY B 1 146 ? 7.703 -5.703 15.766 1 94.94 146 GLY B N 1
ATOM 2812 C CA . GLY B 1 146 ? 8.828 -4.84 15.438 1 94.94 146 GLY B CA 1
ATOM 2813 C C . GLY B 1 146 ? 9.031 -4.684 13.938 1 94.94 146 GLY B C 1
ATOM 2814 O O . GLY B 1 146 ? 10.172 -4.617 13.469 1 94.94 146 GLY B O 1
ATOM 2815 N N . VAL B 1 147 ? 7.953 -4.75 13.227 1 95.25 147 VAL B N 1
ATOM 2816 C CA . VAL B 1 147 ? 8.039 -4.641 11.773 1 95.25 147 VAL B CA 1
ATOM 2817 C C . VAL B 1 147 ? 7.477 -3.291 11.328 1 95.25 147 VAL B C 1
ATOM 2819 O O . VAL B 1 147 ? 6.352 -2.93 11.688 1 95.25 147 VAL B O 1
ATOM 2822 N N . GLN B 1 148 ? 8.297 -2.547 10.586 1 94.69 148 GLN B N 1
ATOM 2823 C CA . GLN B 1 148 ? 7.906 -1.263 10.023 1 94.69 148 GLN B CA 1
ATOM 2824 C C . GLN B 1 148 ? 7.688 -1.371 8.516 1 94.69 148 GLN B C 1
ATOM 2826 O O . GLN B 1 148 ? 8.594 -1.769 7.777 1 94.69 148 GLN B O 1
ATOM 2831 N N . LYS B 1 149 ? 6.5 -1.008 8.086 1 93.12 149 LYS B N 1
ATOM 2832 C CA . LYS B 1 149 ? 6.242 -0.999 6.648 1 93.12 149 LYS B CA 1
ATOM 2833 C C . LYS B 1 149 ? 6.781 0.274 6.004 1 93.12 149 LYS B C 1
ATOM 2835 O O . LYS B 1 149 ? 6.535 1.378 6.496 1 93.12 149 LYS B O 1
ATOM 2840 N N . VAL B 1 150 ? 7.523 0.119 4.902 1 94.56 150 VAL B N 1
ATOM 2841 C CA . VAL B 1 150 ? 8.133 1.239 4.191 1 94.56 150 VAL B CA 1
ATOM 2842 C C . VAL B 1 150 ? 7.816 1.14 2.703 1 94.56 150 VAL B C 1
ATOM 2844 O O . VAL B 1 150 ? 8.086 0.115 2.07 1 94.56 150 VAL B O 1
ATOM 2847 N N . GLN B 1 151 ? 7.191 2.172 2.188 1 93.44 151 GLN B N 1
ATOM 2848 C CA . GLN B 1 151 ? 6.902 2.232 0.758 1 93.44 151 GLN B CA 1
ATOM 2849 C C . GLN B 1 151 ? 7.863 3.17 0.039 1 93.44 151 GLN B C 1
ATOM 2851 O O . GLN B 1 151 ? 8.039 4.324 0.443 1 93.44 151 GLN B O 1
ATOM 2856 N N . ILE B 1 152 ? 8.445 2.693 -1.066 1 94.56 152 ILE B N 1
ATOM 2857 C CA . ILE B 1 152 ? 9.453 3.461 -1.792 1 94.56 152 ILE B CA 1
ATOM 2858 C C . ILE B 1 152 ? 9.062 3.564 -3.264 1 94.56 152 ILE B C 1
ATOM 2860 O O . ILE B 1 152 ? 8.586 2.592 -3.857 1 94.56 152 ILE B O 1
ATOM 2864 N N . ASP B 1 153 ? 9.172 4.734 -3.781 1 93.75 153 ASP B N 1
ATOM 2865 C CA . ASP B 1 153 ? 9.062 4.957 -5.219 1 93.75 153 ASP B CA 1
ATOM 2866 C C . ASP B 1 153 ? 10.438 4.973 -5.883 1 93.75 153 ASP B C 1
ATOM 2868 O O . ASP B 1 153 ? 11.117 6.004 -5.895 1 93.75 153 ASP B O 1
ATOM 2872 N N . ALA B 1 154 ? 10.82 3.889 -6.484 1 95.88 154 ALA B N 1
ATOM 2873 C CA . ALA B 1 154 ? 12.133 3.785 -7.113 1 95.88 154 ALA B CA 1
ATOM 2874 C C . ALA B 1 154 ? 12.094 4.297 -8.555 1 95.88 154 ALA B C 1
ATOM 2876 O O . ALA B 1 154 ? 11.18 3.967 -9.305 1 95.88 154 ALA B O 1
ATOM 2877 N N . THR B 1 155 ? 13.031 5.094 -8.891 1 96.12 155 THR B N 1
ATOM 2878 C CA . THR B 1 155 ? 13.203 5.508 -10.281 1 96.12 155 THR B CA 1
ATOM 2879 C C . THR B 1 155 ? 14.031 4.488 -11.055 1 96.12 155 THR B C 1
ATOM 2881 O O . THR B 1 155 ? 15.195 4.254 -10.727 1 96.12 155 THR B O 1
ATOM 2884 N N . LEU B 1 156 ? 13.445 3.961 -12.055 1 96.56 156 LEU B N 1
ATOM 2885 C CA . LEU B 1 156 ? 14.164 2.982 -12.867 1 96.56 156 LEU B CA 1
ATOM 2886 C C . LEU B 1 156 ? 15.297 3.646 -13.633 1 96.56 156 LEU B C 1
ATOM 2888 O O . LEU B 1 156 ? 15.219 4.832 -13.969 1 96.56 156 LEU B O 1
ATOM 2892 N N . GLY B 1 157 ? 16.312 2.93 -13.891 1 96.5 157 GLY B N 1
ATOM 2893 C CA . GLY B 1 157 ? 17.453 3.426 -14.641 1 96.5 157 GLY B CA 1
ATOM 2894 C C . GLY B 1 157 ? 18.516 4.051 -13.758 1 96.5 157 GLY B C 1
ATOM 2895 O O . GLY B 1 157 ? 19.578 4.441 -14.242 1 96.5 157 GLY B O 1
ATOM 2896 N N . GLU B 1 158 ? 18.312 4.137 -12.461 1 96 158 GLU B N 1
ATOM 2897 C CA . GLU B 1 158 ? 19.203 4.848 -11.562 1 96 158 GLU B CA 1
ATOM 2898 C C . GLU B 1 158 ? 20.062 3.877 -10.758 1 96 158 GLU B C 1
ATOM 2900 O O . GLU B 1 158 ? 20.734 4.277 -9.805 1 96 158 GLU B O 1
ATOM 2905 N N . GLY B 1 159 ? 20.047 2.658 -11.125 1 95.25 159 GLY B N 1
ATOM 2906 C CA . GLY B 1 159 ? 20.781 1.652 -10.383 1 95.25 159 GLY B CA 1
ATOM 2907 C C . GLY B 1 159 ? 20.141 1.286 -9.062 1 95.25 159 GLY B C 1
ATOM 2908 O O . GLY B 1 159 ? 18.953 1.561 -8.844 1 95.25 159 GLY B O 1
ATOM 2909 N N . VAL B 1 160 ? 20.969 0.599 -8.188 1 97.31 160 VAL B N 1
ATOM 2910 C CA . VAL B 1 160 ? 20.375 0.096 -6.953 1 97.31 160 VAL B CA 1
ATOM 2911 C C . VAL B 1 160 ? 20.828 0.952 -5.773 1 97.31 160 VAL B C 1
ATOM 2913 O O . VAL B 1 160 ? 20.266 0.865 -4.68 1 97.31 160 VAL B O 1
ATOM 2916 N N . LYS B 1 161 ? 21.844 1.796 -6.023 1 96.69 161 LYS B N 1
ATOM 2917 C CA . LYS B 1 161 ? 22.281 2.688 -4.953 1 96.69 161 LYS B CA 1
ATOM 2918 C C . LYS B 1 161 ? 21.156 3.631 -4.531 1 96.69 161 LYS B C 1
ATOM 2920 O O . LYS B 1 161 ? 20.984 3.902 -3.342 1 96.69 161 LYS B O 1
ATOM 2925 N N . GLN B 1 162 ? 20.438 4.066 -5.469 1 96.38 162 GLN B N 1
ATOM 2926 C CA . GLN B 1 162 ? 19.359 5.016 -5.203 1 96.38 162 GLN B CA 1
ATOM 2927 C C . GLN B 1 162 ? 18.312 4.398 -4.293 1 96.38 162 GLN B C 1
ATOM 2929 O O . GLN B 1 162 ? 17.875 5.027 -3.326 1 96.38 162 GLN B O 1
ATOM 2934 N N . ILE B 1 163 ? 17.875 3.139 -4.633 1 97.31 163 ILE B N 1
ATOM 2935 C CA . ILE B 1 163 ? 16.797 2.535 -3.854 1 97.31 163 ILE B CA 1
ATOM 2936 C C . ILE B 1 163 ? 17.297 2.209 -2.447 1 97.31 163 ILE B C 1
ATOM 2938 O O . ILE B 1 163 ? 16.531 2.285 -1.479 1 97.31 163 ILE B O 1
ATOM 2942 N N . ARG B 1 164 ? 18.547 1.89 -2.299 1 98.06 164 ARG B N 1
ATOM 2943 C CA . ARG B 1 164 ? 19.109 1.661 -0.972 1 98.06 164 ARG B CA 1
ATOM 2944 C C . ARG B 1 164 ? 19.047 2.924 -0.121 1 98.06 164 ARG B C 1
ATOM 2946 O O . ARG B 1 164 ? 18.594 2.883 1.023 1 98.06 164 ARG B O 1
ATOM 2953 N N . ASN B 1 165 ? 19.469 4.016 -0.713 1 97.94 165 ASN B N 1
ATOM 2954 C CA . ASN B 1 165 ? 19.469 5.293 -0.007 1 97.94 165 ASN B CA 1
ATOM 2955 C C . ASN B 1 165 ? 18.047 5.734 0.346 1 97.94 165 ASN B C 1
ATOM 2957 O O . ASN B 1 165 ? 17.797 6.223 1.451 1 97.94 165 ASN B O 1
ATOM 2961 N N . LEU B 1 166 ? 17.172 5.547 -0.569 1 96.75 166 LEU B N 1
ATOM 2962 C CA . LEU B 1 166 ? 15.789 5.938 -0.34 1 96.75 166 LEU B CA 1
ATOM 2963 C C . LEU B 1 166 ? 15.18 5.133 0.799 1 96.75 166 LEU B C 1
ATOM 2965 O O . LEU B 1 166 ? 14.469 5.68 1.643 1 96.75 166 LEU B O 1
ATOM 2969 N N . ALA B 1 167 ? 15.414 3.85 0.808 1 97.62 167 ALA B N 1
ATOM 2970 C CA . ALA B 1 167 ? 14.891 2.98 1.854 1 97.62 167 ALA B CA 1
ATOM 2971 C C . ALA B 1 167 ? 15.43 3.375 3.225 1 97.62 167 ALA B C 1
ATOM 2973 O O . ALA B 1 167 ? 14.68 3.457 4.199 1 97.62 167 ALA B O 1
ATOM 2974 N N . GLU B 1 168 ? 16.688 3.594 3.246 1 98.06 168 GLU B N 1
ATOM 2975 C CA . GLU B 1 168 ? 17.344 4.027 4.48 1 98.06 168 GLU B CA 1
ATOM 2976 C C . GLU B 1 168 ? 16.75 5.348 4.977 1 98.06 168 GLU B C 1
ATOM 2978 O O . GLU B 1 168 ? 16.375 5.461 6.141 1 98.06 168 GLU B O 1
ATOM 2983 N N . GLU B 1 169 ? 16.688 6.27 4.121 1 97.12 169 GLU B N 1
ATOM 2984 C CA . GLU B 1 169 ? 16.156 7.586 4.469 1 97.12 169 GLU B CA 1
ATOM 2985 C C . GLU B 1 169 ? 14.727 7.492 4.996 1 97.12 169 GLU B C 1
ATOM 2987 O O . GLU B 1 169 ? 14.406 8.07 6.035 1 97.12 169 GLU B O 1
ATOM 2992 N N . LYS B 1 170 ? 13.93 6.812 4.281 1 95.69 170 LYS B N 1
ATOM 2993 C CA . LYS B 1 170 ? 12.516 6.734 4.645 1 95.69 170 LYS B CA 1
ATOM 2994 C C . LYS B 1 170 ? 12.336 6.047 5.992 1 95.69 170 LYS B C 1
ATOM 2996 O O . LYS B 1 170 ? 11.523 6.484 6.812 1 95.69 170 LYS B O 1
ATOM 3001 N N . LEU B 1 171 ? 13.039 4.977 6.203 1 96.88 171 LEU B N 1
ATOM 3002 C CA . LEU B 1 171 ? 12.945 4.281 7.484 1 96.88 171 LEU B CA 1
ATOM 3003 C C . LEU B 1 171 ? 13.344 5.203 8.633 1 96.88 171 LEU B C 1
ATOM 3005 O O . LEU B 1 171 ? 12.609 5.332 9.617 1 96.88 171 LEU B O 1
ATOM 3009 N N . VAL B 1 172 ? 14.469 5.859 8.484 1 97.31 172 VAL B N 1
ATOM 3010 C CA . VAL B 1 172 ? 14.977 6.723 9.547 1 97.31 172 VAL B CA 1
ATOM 3011 C C . VAL B 1 172 ? 14.016 7.879 9.781 1 97.31 172 VAL B C 1
ATOM 3013 O O . VAL B 1 172 ? 13.703 8.219 10.922 1 97.31 172 VAL B O 1
ATOM 3016 N N . ARG B 1 173 ? 13.562 8.445 8.742 1 95.31 173 ARG B N 1
ATOM 3017 C CA . ARG B 1 173 ? 12.609 9.547 8.844 1 95.31 173 ARG B CA 1
ATOM 3018 C C . ARG B 1 173 ? 11.344 9.109 9.586 1 95.31 173 ARG B C 1
ATOM 3020 O O . ARG B 1 173 ? 10.844 9.836 10.445 1 95.31 173 ARG B O 1
ATOM 3027 N N . GLN B 1 174 ? 10.828 7.98 9.234 1 93.38 174 GLN B N 1
ATOM 3028 C CA . GLN B 1 174 ? 9.617 7.465 9.867 1 93.38 174 GLN B CA 1
ATOM 3029 C C . GLN B 1 174 ? 9.82 7.262 11.359 1 93.38 174 GLN B C 1
ATOM 3031 O O . GLN B 1 174 ? 8.992 7.688 12.172 1 93.38 174 GLN B O 1
ATOM 3036 N N . VAL B 1 175 ? 10.906 6.664 11.75 1 95 175 VAL B N 1
ATOM 3037 C CA . VAL B 1 175 ? 11.156 6.367 13.156 1 95 175 VAL B CA 1
ATOM 3038 C C . VAL B 1 175 ? 11.414 7.664 13.922 1 95 175 VAL B C 1
ATOM 3040 O O . VAL B 1 175 ? 10.93 7.836 15.039 1 95 175 VAL B O 1
ATOM 3043 N N . LEU B 1 176 ? 12.156 8.586 13.32 1 95.12 176 LEU B N 1
ATOM 3044 C CA . LEU B 1 176 ? 12.352 9.898 13.93 1 95.12 176 LEU B CA 1
ATOM 3045 C C . LEU B 1 176 ? 11.016 10.594 14.172 1 95.12 176 LEU B C 1
ATOM 3047 O O . LEU B 1 176 ? 10.805 11.172 15.234 1 95.12 176 LEU B O 1
ATOM 3051 N N . GLY B 1 177 ? 10.18 10.508 13.164 1 89.38 177 GLY B N 1
ATOM 3052 C CA . GLY B 1 177 ? 8.859 11.094 13.32 1 89.38 177 GLY B CA 1
ATOM 3053 C C . GLY B 1 177 ? 8.07 10.5 14.477 1 89.38 177 GLY B C 1
ATOM 3054 O O . GLY B 1 177 ? 7.461 11.227 15.258 1 89.38 177 GLY B O 1
ATOM 3055 N N . GLU B 1 178 ? 8.07 9.266 14.594 1 87.94 178 GLU B N 1
ATOM 3056 C CA . GLU B 1 178 ? 7.312 8.539 15.602 1 87.94 178 GLU B CA 1
ATOM 3057 C C . GLU B 1 178 ? 7.852 8.82 17 1 87.94 178 GLU B C 1
ATOM 3059 O O . GLU B 1 178 ? 7.121 8.719 17.984 1 87.94 178 GLU B O 1
ATOM 3064 N N . THR B 1 179 ? 9.125 9.156 17.109 1 91.94 179 THR B N 1
ATOM 3065 C CA . THR B 1 179 ? 9.75 9.367 18.406 1 91.94 179 THR B CA 1
ATOM 3066 C C . THR B 1 179 ? 9.836 10.859 18.719 1 91.94 179 THR B C 1
ATOM 3068 O O . THR B 1 179 ? 10.477 11.25 19.703 1 91.94 179 THR B O 1
ATOM 3071 N N . GLY B 1 180 ? 9.258 11.695 17.875 1 88.69 180 GLY B N 1
ATOM 3072 C CA . GLY B 1 180 ? 9.367 13.133 18.078 1 88.69 180 GLY B CA 1
ATOM 3073 C C . GLY B 1 180 ? 10.781 13.648 17.922 1 88.69 180 GLY B C 1
ATOM 3074 O O . GLY B 1 180 ? 11.211 14.531 18.688 1 88.69 180 GLY B O 1
ATOM 3075 N N . PHE B 1 181 ? 11.516 12.977 17.094 1 93.75 181 PHE B N 1
ATOM 3076 C CA . PHE B 1 181 ? 12.891 13.328 16.766 1 93.75 181 PHE B CA 1
ATOM 3077 C C . PHE B 1 181 ? 13.805 13.141 17.969 1 93.75 181 PHE B C 1
ATOM 3079 O O . PHE B 1 181 ? 14.773 13.883 18.141 1 93.75 181 PHE B O 1
ATOM 3086 N N . ASN B 1 182 ? 13.422 12.266 18.828 1 95.44 182 ASN B N 1
ATOM 3087 C CA . ASN B 1 182 ? 14.305 11.828 19.922 1 95.44 182 ASN B CA 1
ATOM 3088 C C . ASN B 1 182 ? 15.383 10.875 19.406 1 95.44 182 ASN B C 1
ATOM 3090 O O . ASN B 1 182 ? 15.109 9.703 19.156 1 95.44 182 ASN B O 1
ATOM 3094 N N . VAL B 1 183 ? 16.547 11.367 19.359 1 97 183 VAL B N 1
ATOM 3095 C CA . VAL B 1 183 ? 17.656 10.633 18.75 1 97 183 VAL B CA 1
ATOM 3096 C C . VAL B 1 183 ? 17.953 9.383 19.562 1 97 183 VAL B C 1
ATOM 3098 O O . VAL B 1 183 ? 18.234 8.32 19 1 97 183 VAL B O 1
ATOM 3101 N N . HIS B 1 184 ? 17.906 9.484 20.875 1 98 184 HIS B N 1
ATOM 3102 C CA . HIS B 1 184 ? 18.188 8.344 21.75 1 98 184 HIS B CA 1
ATOM 3103 C C . HIS B 1 184 ? 17.203 7.207 21.5 1 98 184 HIS B C 1
ATOM 3105 O O . HIS B 1 184 ? 17.609 6.062 21.281 1 98 184 HIS B O 1
ATOM 3111 N N . GLU B 1 185 ? 15.984 7.52 21.438 1 97.44 185 GLU B N 1
ATOM 3112 C CA . GLU B 1 185 ? 14.953 6.516 21.219 1 97.44 185 GLU B CA 1
ATOM 3113 C C . GLU B 1 185 ? 15.008 5.961 19.797 1 97.44 185 GLU B C 1
ATOM 3115 O O . GLU B 1 185 ? 14.82 4.758 19.594 1 97.44 185 GLU B O 1
ATOM 3120 N N . THR B 1 186 ? 15.266 6.805 18.891 1 97.62 186 THR B N 1
ATOM 3121 C CA . THR B 1 186 ? 15.391 6.383 17.5 1 97.62 186 THR B CA 1
ATOM 3122 C C . THR B 1 186 ? 16.531 5.375 17.344 1 97.62 186 THR B C 1
ATOM 3124 O O . THR B 1 186 ? 16.359 4.332 16.703 1 97.62 186 THR B O 1
ATOM 3127 N N . ALA B 1 187 ? 17.641 5.719 17.922 1 98.5 187 ALA B N 1
ATOM 3128 C CA . ALA B 1 187 ? 18.797 4.816 17.875 1 98.5 187 ALA B CA 1
ATOM 3129 C C . ALA B 1 187 ? 18.438 3.443 18.453 1 98.5 187 ALA B C 1
ATOM 3131 O O . ALA B 1 187 ? 18.734 2.414 17.844 1 98.5 187 ALA B O 1
ATOM 3132 N N . ARG B 1 188 ? 17.797 3.457 19.547 1 97.94 188 ARG B N 1
ATOM 3133 C CA . ARG B 1 188 ? 17.375 2.217 20.188 1 97.94 188 ARG B CA 1
ATOM 3134 C C . ARG B 1 188 ? 16.453 1.41 19.281 1 97.94 188 ARG B C 1
ATOM 3136 O O . ARG B 1 188 ? 16.672 0.216 19.062 1 97.94 188 ARG B O 1
ATOM 3143 N N . ARG B 1 189 ? 15.453 1.999 18.656 1 97.19 189 ARG B N 1
ATOM 3144 C CA . ARG B 1 189 ? 14.461 1.322 17.828 1 97.19 189 ARG B CA 1
ATOM 3145 C C . ARG B 1 189 ? 15.094 0.771 16.547 1 97.19 189 ARG B C 1
ATOM 3147 O O . ARG B 1 189 ? 14.695 -0.291 16.062 1 97.19 189 ARG B O 1
ATOM 3154 N N . LEU B 1 190 ? 16.047 1.487 16.078 1 97.94 190 LEU B N 1
ATOM 3155 C CA . LEU B 1 190 ? 16.656 1.078 14.812 1 97.94 190 LEU B CA 1
ATOM 3156 C C . LEU B 1 190 ? 17.812 0.109 15.062 1 97.94 190 LEU B C 1
ATOM 3158 O O . LEU B 1 190 ? 18.281 -0.55 14.141 1 97.94 190 LEU B O 1
ATOM 3162 N N . GLY B 1 191 ? 18.266 0.013 16.234 1 97.75 191 GLY B N 1
ATOM 3163 C CA . GLY B 1 191 ? 19.453 -0.781 16.531 1 97.75 191 GLY B CA 1
ATOM 3164 C C . GLY B 1 191 ? 20.734 -0.137 16.062 1 97.75 191 GLY B C 1
ATOM 3165 O O . GLY B 1 191 ? 21.594 -0.805 15.469 1 97.75 191 GLY B O 1
ATOM 3166 N N . LEU B 1 192 ? 20.844 1.145 16.297 1 98.12 192 LEU B N 1
ATOM 3167 C CA . LEU B 1 192 ? 22.016 1.92 15.898 1 98.12 192 LEU B CA 1
ATOM 3168 C C . LEU B 1 192 ? 22.625 2.637 17.094 1 98.12 192 LEU B C 1
ATOM 3170 O O . LEU B 1 192 ? 22 2.754 18.141 1 98.12 192 LEU B O 1
ATOM 3174 N N . LYS B 1 193 ? 23.906 3.045 16.922 1 97.94 193 LYS B N 1
ATOM 3175 C CA . LYS B 1 193 ? 24.469 4.023 17.844 1 97.94 193 LYS B CA 1
ATOM 3176 C C . LYS B 1 193 ? 23.938 5.422 17.562 1 97.94 193 LYS B C 1
ATOM 3178 O O . LYS B 1 193 ? 23.594 5.742 16.422 1 97.94 193 LYS B O 1
ATOM 3183 N N . ARG B 1 194 ? 23.922 6.246 18.609 1 97.81 194 ARG B N 1
ATOM 3184 C CA . ARG B 1 194 ? 23.422 7.605 18.453 1 97.81 194 ARG B CA 1
ATOM 3185 C C . ARG B 1 194 ? 24.188 8.367 17.391 1 97.81 194 ARG B C 1
ATOM 3187 O O . ARG B 1 194 ? 23.594 9.109 16.594 1 97.81 194 ARG B O 1
ATOM 3194 N N . GLU B 1 195 ? 25.422 8.078 17.281 1 98.12 195 GLU B N 1
ATOM 3195 C CA . GLU B 1 195 ? 26.281 8.773 16.328 1 98.12 195 GLU B CA 1
ATOM 3196 C C . GLU B 1 195 ? 25.844 8.469 14.891 1 98.12 195 GLU B C 1
ATOM 3198 O O . GLU B 1 195 ? 25.953 9.32 14.008 1 98.12 195 GLU B O 1
ATOM 3203 N N . ASN B 1 196 ? 25.406 7.266 14.656 1 98.06 196 ASN B N 1
ATOM 3204 C CA . ASN B 1 196 ? 24.938 6.875 13.328 1 98.06 196 ASN B CA 1
ATOM 3205 C C . ASN B 1 196 ? 23.656 7.605 12.953 1 98.06 196 ASN B C 1
ATOM 3207 O O . ASN B 1 196 ? 23.469 7.977 11.797 1 98.06 196 ASN B O 1
ATOM 3211 N N . VAL B 1 197 ? 22.781 7.809 13.93 1 98.19 197 VAL B N 1
ATOM 3212 C CA . VAL B 1 197 ? 21.531 8.523 13.68 1 98.19 197 VAL B CA 1
ATOM 3213 C C . VAL B 1 197 ? 21.828 9.969 13.312 1 98.19 197 VAL B C 1
ATOM 3215 O O . VAL B 1 197 ? 21.25 10.508 12.367 1 98.19 197 VAL B O 1
ATOM 3218 N N . TYR B 1 198 ? 22.781 10.562 14.031 1 98.06 198 TYR B N 1
ATOM 3219 C CA . TYR B 1 198 ? 23.188 11.93 13.711 1 98.06 198 TYR B CA 1
ATOM 3220 C C . TYR B 1 198 ? 23.75 12.016 12.297 1 98.06 198 TYR B C 1
ATOM 3222 O O . TYR B 1 198 ? 23.453 12.961 11.562 1 98.06 198 TYR B O 1
ATOM 3230 N N . TYR B 1 199 ? 24.562 11.055 11.992 1 98.31 199 TYR B N 1
ATOM 3231 C CA . TYR B 1 199 ? 25.109 11 10.641 1 98.31 199 TYR B CA 1
ATOM 3232 C C . TYR B 1 199 ? 24.016 10.953 9.594 1 98.31 199 TYR B C 1
ATOM 3234 O O . TYR B 1 199 ? 24.047 11.68 8.602 1 98.31 199 TYR B O 1
ATOM 3242 N N . LEU B 1 200 ? 23.047 10.109 9.781 1 98.12 200 LEU B N 1
ATOM 3243 C CA . LEU B 1 200 ? 21.969 9.914 8.812 1 98.12 200 LEU B CA 1
ATOM 3244 C C . LEU B 1 200 ? 21.109 11.164 8.727 1 98.12 200 LEU B C 1
ATOM 3246 O O . LEU B 1 200 ? 20.641 11.516 7.641 1 98.12 200 LEU B O 1
ATOM 3250 N N . ILE B 1 201 ? 20.828 11.852 9.859 1 97.5 201 ILE B N 1
ATOM 3251 C CA . ILE B 1 201 ? 20.078 13.109 9.867 1 97.5 201 ILE B CA 1
ATOM 3252 C C . ILE B 1 201 ? 20.781 14.133 8.977 1 97.5 201 ILE B C 1
ATOM 3254 O O . ILE B 1 201 ? 20.141 14.797 8.164 1 97.5 201 ILE B O 1
ATOM 3258 N N . LYS B 1 202 ? 22.047 14.227 9.07 1 97.69 202 LYS B N 1
ATOM 3259 C CA . LYS B 1 202 ? 22.844 15.156 8.266 1 97.69 202 LYS B CA 1
ATOM 3260 C C . LYS B 1 202 ? 22.875 14.719 6.805 1 97.69 202 LYS B C 1
ATOM 3262 O O . LYS B 1 202 ? 22.656 15.531 5.902 1 97.69 202 LYS B O 1
ATOM 3267 N N . LYS B 1 203 ? 23.109 13.445 6.609 1 97.69 203 LYS B N 1
ATOM 3268 C CA . LYS B 1 203 ? 23.234 12.883 5.27 1 97.69 203 LYS B CA 1
ATOM 3269 C C . LYS B 1 203 ? 22.016 13.188 4.422 1 97.69 203 LYS B C 1
ATOM 3271 O O . LYS B 1 203 ? 22.125 13.555 3.252 1 97.69 203 LYS B O 1
ATOM 3276 N N . TYR B 1 204 ? 20.844 13.07 5.055 1 96.56 204 TYR B N 1
ATOM 3277 C CA . TYR B 1 204 ? 19.625 13.172 4.277 1 96.56 204 TYR B CA 1
ATOM 3278 C C . TYR B 1 204 ? 18.906 14.484 4.551 1 96.56 204 TYR B C 1
ATOM 3280 O O . TYR B 1 204 ? 17.797 14.703 4.062 1 96.56 204 TYR B O 1
ATOM 3288 N N . GLY B 1 205 ? 19.5 15.273 5.316 1 96 205 GLY B N 1
ATOM 3289 C CA . GLY B 1 205 ? 18.906 16.578 5.605 1 96 205 GLY B CA 1
ATOM 3290 C C . GLY B 1 205 ? 17.578 16.484 6.328 1 96 205 GLY B C 1
ATOM 3291 O O . GLY B 1 205 ? 16.641 17.219 6.004 1 96 205 GLY B O 1
ATOM 3292 N N . LEU B 1 206 ? 17.562 15.594 7.316 1 94.62 206 LEU B N 1
ATOM 3293 C CA . LEU B 1 206 ? 16.297 15.391 8.031 1 94.62 206 LEU B CA 1
ATOM 3294 C C . LEU B 1 206 ? 16.094 16.469 9.094 1 94.62 206 LEU B C 1
ATOM 3296 O O . LEU B 1 206 ? 17.047 16.859 9.773 1 94.62 206 LEU B O 1
ATOM 3300 N N . GLN B 1 207 ? 14.883 17.031 9.055 1 89 207 GLN B N 1
ATOM 3301 C CA . GLN B 1 207 ? 14.586 18.078 10.031 1 89 207 GLN B CA 1
ATOM 3302 C C . GLN B 1 207 ? 13.258 17.812 10.734 1 89 207 GLN B C 1
ATOM 3304 O O . GLN B 1 207 ? 12.398 17.094 10.211 1 89 207 GLN B O 1
ATOM 3309 N N . ARG B 1 208 ? 13.289 18.266 12.016 1 77.19 208 ARG B N 1
ATOM 3310 C CA . ARG B 1 208 ? 12.047 18.188 12.773 1 77.19 208 ARG B CA 1
ATOM 3311 C C . ARG B 1 208 ? 10.969 19.062 12.164 1 77.19 208 ARG B C 1
ATOM 3313 O O . ARG B 1 208 ? 11.25 20.172 11.703 1 77.19 208 ARG B O 1
ATOM 3320 N N . ASP B 1 209 ? 9.883 18.422 11.648 1 63.69 209 ASP B N 1
ATOM 3321 C CA . ASP B 1 209 ? 8.805 19.281 11.18 1 63.69 209 ASP B CA 1
ATOM 3322 C C . ASP B 1 209 ? 8.445 20.344 12.219 1 63.69 209 ASP B C 1
ATOM 3324 O O . ASP B 1 209 ? 8.43 20.062 13.422 1 63.69 209 ASP B O 1
ATOM 3328 N N . ALA B 1 210 ? 8.828 21.656 11.953 1 50.5 210 ALA B N 1
ATOM 3329 C CA . ALA B 1 210 ? 8.531 22.812 12.797 1 50.5 210 ALA B CA 1
ATOM 3330 C C . ALA B 1 210 ? 7.137 22.703 13.398 1 50.5 210 ALA B C 1
ATOM 3332 O O . ALA B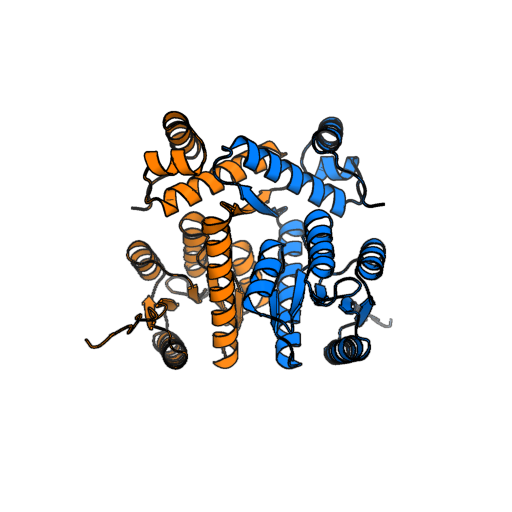 1 210 ? 6.242 22.094 12.805 1 50.5 210 ALA B O 1
#

InterPro domains:
  IPR001789 Signal transduction response regulator, receiver domain [PF00072] (14-128)
  IPR001789 Signal transduction response regulator, receiver domain [PS50110] (13-132)
  IPR001789 Signal transduction response regulator, receiver domain [SM00448] (12-128)
  IPR002197 DNA binding HTH domain, Fis-type [PF02954] (167-204)
  IPR002197 DNA binding HTH domain, Fis-type [PR01590] (170-187)
  IPR002197 DNA binding HTH domain, Fis-type [PR01590] (187-207)
  IPR009057 Homedomain-like superfamily [SSF46689] (161-206)
  IPR011006 CheY-like superfamily [SSF52172] (13-147)
  IPR050595 Bacterial response regulator [PTHR44591] (14-137)

pLDDT: mean 90.3, std 13.25, range [30.55, 98.56]

Sequence (420 aa):
MRVTKFGWSLIVKVLIVDDDPALRGMVALSLELAGYEPIEAESRLSAIDTLQQMDFKVVVLDMGMPPHEHSADEGIAVLEWLSLNQPQVKVLVLTGQNADSTSYLALKHGAFDFLQKPISTELLQQALKRALLFHEQQEKLREQEGVQKVQIDATLGEGVKQIRNLAEEKLVRQVLGETGFNVHETARRLGLKRENVYYLIKKYGLQRDAMRVTKFGWSLIVKVLIVDDDPALRGMVALSLELAGYEPIEAESRLSAIDTLQQMDFKVVVLDMGMPPHEHSADEGIAVLEWLSLNQPQVKVLVLTGQNADSTSYLALKHGAFDFLQKPISTELLQQALKRALLFHEQQEKLREQEGVQKVQIDATLGEGVKQIRNLAEEKLVRQVLGETGFNVHETARRLGLKRENVYYLIKKYGLQRDA

Organism: NCBI:txid2580412

Solvent-accessible surface area (backbone atoms only — not comparable to full-atom values): 22397 Å² total; per-residue (Å²): 136,84,79,74,71,73,71,76,76,75,67,50,49,32,40,36,31,34,55,48,66,68,61,43,47,52,53,35,51,51,35,41,76,71,61,34,40,63,41,82,20,56,36,54,68,49,37,53,54,47,56,71,76,43,87,55,50,34,35,40,34,38,27,50,22,72,96,44,51,92,37,50,61,40,29,48,52,49,36,45,50,33,54,61,59,41,62,69,42,27,30,38,35,40,42,72,66,66,60,65,64,51,47,38,53,38,53,74,40,60,39,68,43,76,44,58,52,85,70,51,67,65,58,52,50,52,52,49,54,49,36,49,48,54,36,49,42,51,48,48,39,31,75,75,67,34,33,45,82,45,79,43,79,35,56,55,44,58,38,56,66,52,40,20,50,50,41,38,49,52,52,51,44,45,46,26,45,76,51,73,60,34,56,67,60,32,13,59,51,33,44,48,54,56,67,56,50,54,49,50,33,62,73,68,63,61,70,77,82,126,137,84,79,74,73,74,74,76,76,75,67,50,50,34,38,36,32,34,56,48,66,68,60,43,48,52,52,36,51,52,34,42,75,71,59,34,40,63,41,84,21,56,37,53,67,49,38,52,54,49,56,72,76,43,89,54,50,35,36,40,35,38,27,50,22,71,96,43,51,92,38,49,60,39,28,48,53,48,36,46,51,34,54,63,60,42,61,69,40,28,31,37,34,40,41,74,71,58,67,64,64,50,47,39,53,37,53,74,40,59,38,68,43,74,44,59,50,83,70,51,67,65,59,51,51,53,54,49,53,49,39,51,48,53,35,50,42,52,49,45,37,32,75,74,67,34,32,46,81,44,79,43,79,34,56,56,45,58,37,55,66,53,38,21,52,51,40,36,49,51,53,52,45,46,45,27,47,76,50,73,60,32,57,69,61,33,13,60,50,33,43,47,54,55,69,56,50,54,48,51,33,62,73,68,65,62,70,77,82,125

Radius of gyration: 22.3 Å; Cα contacts (8 Å, |Δi|>4): 688; chains: 2; bounding box: 51×59×92 Å

Foldseek 3Di:
DDPCVVVPPDAAEEEEEAQDPVLSVVVQVLQVVLRHHYDYHNFLVRRVVVVVVDPHQEYEFEQAHPPRNVGSVRVLVSLQVCCQQPLLRAYEYEYAPDCVVVVVSCVVSRHNYYDYPPHDSVNVSVVVVVSNVSSVVQVCCCVPVVDHDDDDDDDPPPDCVVVVLRRVLRLLSNLCSVVQNPLVVSCVSVVHDSVVSVVSCVVVVPDRPD/DPPCVVVPPPAAEEEEEAQDPVLSVVVQVLQVVLRHHYDYHNFLVRSVVVVVVDPHQEYEFEQAHPPRNVGSVRVLVSLQVCCQQPLLRAYEYEYEPDCPVVVVSCVVSRHNYYDYPPHDSVNVSVVVVVSNVSSVVQVCCCVPVVDHDDDDDDDPPPDCVVVVLRRVLRLLSNLCSVVQNPLVVSCVSVVHDSVVSVVSCVVVVPDRPD